Protein AF-A0A356W8Z7-F1 (afdb_monomer)

Organism: NCBI:txid1280948

pLDDT: mean 72.47, std 14.48, range [30.86, 92.88]

Solvent-accessible surface area (backbone atoms only — not comparable to full-atom values): 31508 Å² total; per-residue (Å²): 136,85,84,77,76,85,83,80,82,83,84,69,58,68,67,60,53,51,52,49,44,50,54,13,56,75,69,74,44,53,52,70,55,42,49,50,49,52,58,63,69,54,65,78,82,63,95,86,69,82,77,78,74,79,80,76,77,68,81,66,93,47,68,66,51,53,53,53,50,46,52,49,50,49,50,50,55,50,50,56,49,50,54,51,50,53,56,49,46,51,52,52,50,52,50,52,49,53,51,51,52,52,54,47,55,54,50,53,53,52,53,54,51,55,54,51,52,54,50,54,51,48,53,54,49,51,57,50,51,57,49,51,53,52,49,74,71,45,90,50,76,66,61,36,51,54,47,50,54,53,47,52,52,50,51,52,50,49,50,50,48,54,50,52,48,51,52,49,52,49,52,49,52,50,50,50,49,52,51,50,53,49,49,51,49,54,48,48,55,48,49,54,52,45,50,54,49,51,52,50,51,50,51,53,50,49,54,50,50,52,54,50,49,53,58,47,49,58,45,50,52,50,52,51,50,52,50,50,52,52,49,51,51,48,51,51,52,49,52,53,51,49,56,51,50,52,54,51,50,56,48,48,54,53,49,52,52,52,51,52,53,50,51,52,50,49,51,52,51,51,50,53,51,52,57,48,49,54,50,52,49,53,52,49,51,51,52,51,53,50,50,52,53,52,49,54,52,47,51,56,48,50,58,53,49,73,73,72,63,62,80,78,62,50,56,57,52,49,54,55,45,52,54,51,49,53,51,48,52,50,48,53,50,49,51,50,51,48,52,51,49,53,51,50,54,55,48,48,53,62,53,60,72,55,50,55,61,52,52,49,52,50,48,53,52,50,50,53,50,50,54,49,48,53,57,46,51,54,50,49,51,52,51,50,51,51,52,50,51,51,51,49,53,52,47,53,56,51,50,58,47,53,52,52,49,51,56,50,48,52,56,46,51,53,54,48,52,51,52,48,52,52,53,51,50,53,51,50,54,51,50,52,52,51,49,55,50,51,48,55,47,50,54,49,52,52,49,50,52,52,48,52,52,51,51,52,48,52,52,49,53,49,52,50,50,50,51,52,49,52,50,50,53,49,50,51,50,50,50,49,51,48,51,60,56,43,46,57,51,52,49,44,52,51,50,46,50,52,47,47,57,59,47,70,75,61,74,84,88,88,83,88,82,90,80,86,83,84,89,80,87,84,85,91,80,90,85,87,78,93,81,85,85,84,85,87,88,83,87,88,81,90,85,86,89,85,80,88,86,84,88,76,89,81,134

Mean predicted aligned error: 22.7 Å

Structure (mmCIF, N/CA/C/O backbone):
data_AF-A0A356W8Z7-F1
#
_entry.id   AF-A0A356W8Z7-F1
#
loop_
_atom_site.group_PDB
_atom_site.id
_atom_site.type_symbol
_atom_site.label_atom_id
_atom_site.label_alt_id
_atom_site.label_comp_id
_atom_site.label_asym_id
_atom_site.label_entity_id
_atom_site.label_seq_id
_atom_site.pdbx_PDB_ins_code
_atom_site.Cartn_x
_atom_site.Cartn_y
_atom_site.Cartn_z
_atom_site.occupancy
_atom_site.B_iso_or_equiv
_atom_site.auth_seq_id
_atom_site.auth_comp_id
_atom_site.auth_asym_id
_atom_site.auth_atom_id
_atom_site.pdbx_PDB_model_num
ATOM 1 N N . MET A 1 1 ? 38.007 -50.884 -12.488 1.00 33.56 1 MET A N 1
ATOM 2 C CA . MET A 1 1 ? 37.953 -50.751 -11.017 1.00 33.56 1 MET A CA 1
ATOM 3 C C . MET A 1 1 ? 38.327 -49.321 -10.661 1.00 33.56 1 MET A C 1
ATOM 5 O O . MET A 1 1 ? 39.507 -49.007 -10.613 1.00 33.56 1 MET A O 1
ATOM 9 N N . SER A 1 2 ? 37.342 -48.432 -10.535 1.00 36.19 2 SER A N 1
ATOM 10 C CA . SER A 1 2 ? 37.553 -47.027 -10.174 1.00 36.19 2 SER A CA 1
ATOM 11 C C . SER A 1 2 ? 37.565 -46.892 -8.653 1.00 36.19 2 SER A C 1
ATOM 13 O O . SER A 1 2 ? 36.522 -46.971 -8.011 1.00 36.19 2 SER A O 1
ATOM 15 N N . GLN A 1 3 ? 38.756 -46.720 -8.080 1.00 40.50 3 GLN A N 1
ATOM 16 C CA . GLN A 1 3 ? 38.900 -46.246 -6.707 1.00 40.50 3 GLN A CA 1
ATOM 17 C C . GLN A 1 3 ? 38.562 -44.751 -6.671 1.00 40.50 3 GLN A C 1
ATOM 19 O O . GLN A 1 3 ? 39.396 -43.909 -6.991 1.00 40.50 3 GLN A O 1
ATOM 24 N N . THR A 1 4 ? 37.329 -44.419 -6.306 1.00 40.38 4 THR A N 1
ATOM 25 C CA . THR A 1 4 ? 36.944 -43.071 -5.878 1.00 40.38 4 THR A CA 1
ATOM 26 C C . THR A 1 4 ? 37.373 -42.891 -4.426 1.00 40.38 4 THR A C 1
ATOM 28 O O . THR A 1 4 ? 36.832 -43.535 -3.527 1.00 40.38 4 THR A O 1
ATOM 31 N N . GLY A 1 5 ? 38.392 -42.060 -4.205 1.00 36.75 5 GLY A N 1
ATOM 32 C CA . GLY A 1 5 ? 38.839 -41.676 -2.867 1.00 36.75 5 GLY A CA 1
ATOM 33 C C . GLY A 1 5 ? 37.753 -40.906 -2.095 1.00 36.75 5 GLY A C 1
ATOM 34 O O . GLY A 1 5 ? 36.893 -40.274 -2.711 1.00 36.75 5 GLY A O 1
ATOM 35 N N . PRO A 1 6 ? 37.765 -40.956 -0.752 1.00 39.84 6 PRO A N 1
ATOM 36 C CA . PRO A 1 6 ? 36.735 -40.343 0.077 1.00 39.84 6 PRO A CA 1
ATOM 37 C C . PRO A 1 6 ? 36.854 -38.813 0.050 1.00 39.84 6 PRO A C 1
ATOM 39 O O . PRO A 1 6 ? 37.894 -38.242 0.375 1.00 39.84 6 PRO A O 1
ATOM 42 N N . TRP A 1 7 ? 35.766 -38.151 -0.336 1.00 51.62 7 TRP A N 1
ATOM 43 C CA . TRP A 1 7 ? 35.571 -36.708 -0.249 1.00 51.62 7 TRP A CA 1
ATOM 44 C C . TRP A 1 7 ? 35.829 -36.206 1.185 1.00 51.62 7 TRP A C 1
ATOM 46 O O . TRP A 1 7 ? 35.231 -36.671 2.155 1.00 51.62 7 TRP A O 1
ATOM 56 N N . SER A 1 8 ? 36.762 -35.264 1.329 1.00 47.34 8 SER A N 1
ATOM 57 C CA . SER A 1 8 ? 37.110 -34.665 2.620 1.00 47.34 8 SER A CA 1
ATOM 58 C C . SER A 1 8 ? 36.110 -33.561 2.972 1.00 47.34 8 SER A C 1
ATOM 60 O O . SER A 1 8 ? 36.072 -32.512 2.337 1.00 47.34 8 SER A O 1
ATOM 62 N N . VAL A 1 9 ? 35.306 -33.792 4.012 1.00 53.72 9 VAL A N 1
ATOM 63 C CA . VAL A 1 9 ? 34.198 -32.936 4.491 1.00 53.72 9 VAL A CA 1
ATOM 64 C C . VAL A 1 9 ? 34.681 -31.759 5.370 1.00 53.72 9 VAL A C 1
ATOM 66 O O . VAL A 1 9 ? 33.978 -31.300 6.275 1.00 53.72 9 VAL A O 1
ATOM 69 N N . LYS A 1 10 ? 35.913 -31.277 5.177 1.00 47.34 10 LYS A N 1
ATOM 70 C CA . LYS A 1 10 ? 36.517 -30.254 6.046 1.00 47.34 10 LYS A CA 1
ATOM 71 C C . LYS A 1 10 ? 36.378 -28.868 5.405 1.00 47.34 10 LYS A C 1
ATOM 73 O O . LYS A 1 10 ? 37.210 -28.483 4.596 1.00 47.34 10 LYS A O 1
ATOM 78 N N . GLY A 1 11 ? 35.309 -28.148 5.762 1.00 53.53 11 GLY A N 1
ATOM 79 C CA . GLY A 1 11 ? 35.067 -26.755 5.343 1.00 53.53 11 GLY A CA 1
ATOM 80 C C . GLY A 1 11 ? 33.649 -26.432 4.852 1.00 53.53 11 GLY A C 1
ATOM 81 O O . GLY A 1 11 ? 33.356 -25.270 4.609 1.00 53.53 11 GLY A O 1
ATOM 82 N N . ILE A 1 12 ? 32.768 -27.429 4.715 1.00 63.09 12 ILE A N 1
ATOM 83 C CA . ILE A 1 12 ? 31.373 -27.224 4.289 1.00 63.09 12 ILE A CA 1
ATOM 84 C C . ILE A 1 12 ? 30.517 -26.852 5.505 1.00 63.09 12 ILE A C 1
ATOM 86 O O . ILE A 1 12 ? 30.629 -27.495 6.554 1.00 63.09 12 ILE A O 1
ATOM 90 N N . ASP A 1 13 ? 29.668 -25.837 5.339 1.00 59.00 13 ASP A N 1
ATOM 91 C CA . ASP A 1 13 ? 28.739 -25.341 6.355 1.00 59.00 13 ASP A CA 1
ATOM 92 C C . ASP A 1 13 ? 27.897 -26.480 6.960 1.00 59.00 13 ASP A C 1
ATOM 94 O O . ASP A 1 13 ? 27.399 -27.360 6.248 1.00 59.00 13 ASP A O 1
ATOM 98 N N . GLN A 1 14 ? 27.752 -26.486 8.289 1.00 64.62 14 GLN A N 1
ATOM 99 C CA . GLN A 1 14 ? 27.008 -27.520 9.010 1.00 64.62 14 GLN A CA 1
ATOM 100 C C . GLN A 1 14 ? 25.558 -27.613 8.516 1.00 64.62 14 GLN A C 1
ATOM 102 O O . GLN A 1 14 ? 25.060 -28.718 8.306 1.00 64.62 14 GLN A O 1
ATOM 107 N N . ARG A 1 15 ? 24.933 -26.470 8.213 1.00 60.16 15 ARG A N 1
ATOM 108 C CA . ARG A 1 15 ? 23.556 -26.395 7.717 1.00 60.16 15 ARG A CA 1
ATOM 109 C C . ARG A 1 15 ? 23.415 -27.015 6.329 1.00 60.16 15 ARG A C 1
ATOM 111 O O . ARG A 1 15 ? 22.444 -27.717 6.065 1.00 60.16 15 ARG A O 1
ATOM 118 N N . ALA A 1 16 ? 24.407 -26.822 5.461 1.00 69.00 16 ALA A N 1
ATOM 119 C CA . ALA A 1 16 ? 24.420 -27.425 4.129 1.00 69.00 16 ALA A CA 1
ATOM 120 C C . ALA A 1 16 ? 24.570 -28.955 4.190 1.00 69.00 16 ALA A C 1
ATOM 122 O O . ALA A 1 16 ? 23.964 -29.675 3.397 1.00 69.00 16 ALA A O 1
ATOM 123 N N . ARG A 1 17 ? 25.342 -29.470 5.157 1.00 72.25 17 ARG A N 1
ATOM 124 C CA . ARG A 1 17 ? 25.497 -30.919 5.374 1.00 72.25 17 ARG A CA 1
ATOM 125 C C . ARG A 1 17 ? 24.221 -31.562 5.894 1.00 72.25 17 ARG A C 1
ATOM 127 O O . ARG A 1 17 ? 23.882 -32.661 5.456 1.00 72.25 17 ARG A O 1
ATOM 134 N N . ASP A 1 18 ? 23.533 -30.888 6.806 1.00 75.81 18 ASP A N 1
ATOM 135 C CA . ASP A 1 18 ? 22.296 -31.395 7.389 1.00 75.81 18 ASP A CA 1
ATOM 136 C C . ASP A 1 18 ? 21.150 -31.345 6.364 1.00 75.81 18 ASP A C 1
ATOM 138 O O . ASP A 1 18 ? 20.476 -32.355 6.182 1.00 75.81 18 ASP A O 1
ATOM 142 N N . ALA A 1 19 ? 21.051 -30.277 5.561 1.00 77.00 19 ALA A N 1
ATOM 143 C CA . ALA A 1 19 ? 20.106 -30.192 4.442 1.00 77.00 19 ALA A CA 1
ATOM 144 C C . ALA A 1 19 ? 20.351 -31.264 3.362 1.00 77.00 19 ALA A C 1
ATOM 146 O O . ALA A 1 19 ? 19.411 -31.890 2.875 1.00 77.00 19 ALA A O 1
ATOM 147 N N . ALA A 1 20 ? 21.613 -31.528 3.003 1.00 77.69 20 ALA A N 1
ATOM 148 C CA . ALA A 1 20 ? 21.944 -32.587 2.048 1.00 77.69 20 ALA A CA 1
ATOM 149 C C . ALA A 1 20 ? 21.641 -33.987 2.607 1.00 77.69 20 ALA A C 1
ATOM 151 O O . ALA A 1 20 ? 21.204 -34.869 1.866 1.00 77.69 20 ALA A O 1
ATOM 152 N N . ARG A 1 21 ? 21.853 -34.201 3.914 1.00 81.06 21 ARG A N 1
ATOM 153 C CA . ARG A 1 21 ? 21.503 -35.460 4.583 1.00 81.06 21 ARG A CA 1
ATOM 154 C C . ARG A 1 21 ? 19.991 -35.661 4.608 1.00 81.06 21 ARG A C 1
ATOM 156 O O . ARG A 1 21 ? 19.542 -36.768 4.338 1.00 81.06 21 ARG A O 1
ATOM 163 N N . GLU A 1 22 ? 19.231 -34.614 4.898 1.00 83.94 22 GLU A N 1
ATOM 164 C CA . GLU A 1 22 ? 17.770 -34.650 4.938 1.00 83.94 22 GLU A CA 1
ATOM 165 C C . GLU A 1 22 ? 17.162 -34.892 3.552 1.00 83.94 22 GLU A C 1
ATOM 167 O O . GLU A 1 22 ? 16.308 -35.765 3.407 1.00 83.94 22 GLU A O 1
ATOM 172 N N . ALA A 1 23 ? 17.679 -34.234 2.511 1.00 81.06 23 ALA A N 1
ATOM 173 C CA . ALA A 1 23 ? 17.256 -34.470 1.131 1.00 81.06 23 ALA A CA 1
ATOM 174 C C . ALA A 1 23 ? 17.564 -35.903 0.657 1.00 81.06 23 ALA A C 1
ATOM 176 O O . ALA A 1 23 ? 16.714 -36.558 0.056 1.00 81.06 23 ALA A O 1
ATOM 177 N N . ALA A 1 24 ? 18.742 -36.438 1.001 1.00 85.50 24 ALA A N 1
ATOM 178 C CA . ALA A 1 24 ? 19.078 -37.833 0.719 1.00 85.50 24 ALA A CA 1
ATOM 179 C C . ALA A 1 24 ? 18.135 -38.810 1.447 1.00 85.50 24 ALA A C 1
ATOM 181 O O . ALA A 1 24 ? 17.691 -39.802 0.867 1.00 85.50 24 ALA A O 1
ATOM 182 N N . HIS A 1 25 ? 17.783 -38.502 2.701 1.00 78.06 25 HIS A N 1
ATOM 183 C CA . HIS A 1 25 ? 16.882 -39.322 3.509 1.00 78.06 25 HIS A CA 1
ATOM 184 C C . HIS A 1 25 ? 15.438 -39.295 2.992 1.00 78.06 25 HIS A C 1
ATOM 186 O O . HIS A 1 25 ? 14.768 -40.327 3.018 1.00 78.06 25 HIS A O 1
ATOM 192 N N . ALA A 1 26 ? 14.976 -38.144 2.493 1.00 79.62 26 ALA A N 1
ATOM 193 C CA . ALA A 1 26 ? 13.670 -37.992 1.857 1.00 79.62 26 ALA A CA 1
ATOM 194 C C . ALA A 1 26 ? 13.562 -38.809 0.558 1.00 79.62 26 ALA A C 1
ATOM 196 O O . ALA A 1 26 ? 12.507 -39.367 0.265 1.00 79.62 26 ALA A O 1
ATOM 197 N N . GLU A 1 27 ? 14.661 -38.937 -0.189 1.00 80.81 27 GLU A N 1
ATOM 198 C CA . GLU A 1 27 ? 14.732 -39.767 -1.398 1.00 80.81 27 GLU A CA 1
ATOM 199 C C . GLU A 1 27 ? 15.068 -41.246 -1.120 1.00 80.81 27 GLU A C 1
ATOM 201 O O . GLU A 1 27 ? 15.133 -42.049 -2.051 1.00 80.81 27 GLU A O 1
ATOM 206 N N . GLY A 1 28 ? 15.271 -41.633 0.146 1.00 83.94 28 GLY A N 1
ATOM 207 C CA . GLY A 1 28 ? 15.561 -43.016 0.540 1.00 83.94 28 GLY A CA 1
ATOM 208 C C . GLY A 1 28 ? 16.909 -43.550 0.040 1.00 83.94 28 GLY A C 1
ATOM 209 O O . GLY A 1 28 ? 17.113 -44.764 0.011 1.00 83.94 28 GLY A O 1
ATOM 210 N N . ILE A 1 29 ? 17.828 -42.663 -0.351 1.00 86.81 29 ILE A N 1
ATOM 211 C CA . ILE A 1 29 ? 19.155 -43.007 -0.872 1.00 86.81 29 ILE A CA 1
ATOM 212 C C . ILE A 1 29 ? 20.261 -42.528 0.067 1.00 86.81 29 ILE A C 1
ATOM 214 O O . ILE A 1 29 ? 20.079 -41.647 0.906 1.00 86.81 29 ILE A O 1
ATOM 218 N N . THR A 1 30 ? 21.443 -43.137 -0.035 1.00 86.44 30 THR A N 1
ATOM 219 C CA . THR A 1 30 ? 22.573 -42.744 0.816 1.00 86.44 30 THR A CA 1
ATOM 220 C C . THR A 1 30 ? 23.090 -41.362 0.414 1.00 86.44 30 THR A C 1
ATOM 222 O O . THR A 1 30 ? 23.078 -41.012 -0.763 1.00 86.44 30 THR A O 1
ATOM 225 N N . LEU A 1 31 ? 23.608 -40.578 1.368 1.00 79.62 31 LEU A N 1
ATOM 226 C CA . LEU A 1 31 ? 24.172 -39.247 1.090 1.00 79.62 31 LEU A CA 1
ATOM 227 C C . LEU A 1 31 ? 25.236 -39.281 -0.021 1.00 79.62 31 LEU A C 1
ATOM 229 O O . LEU A 1 31 ? 25.285 -38.384 -0.856 1.00 79.62 31 LEU A O 1
ATOM 233 N N . GLY A 1 32 ? 26.073 -40.323 -0.051 1.00 73.56 32 GLY A N 1
ATOM 234 C CA . GLY A 1 32 ? 27.086 -40.492 -1.095 1.00 73.56 32 GLY A CA 1
ATOM 235 C C . GLY A 1 32 ? 26.480 -40.710 -2.482 1.00 73.56 32 GLY A C 1
ATOM 236 O O . GLY A 1 32 ? 26.982 -40.164 -3.457 1.00 73.56 32 GLY A O 1
ATOM 237 N N . GLU A 1 33 ? 25.380 -41.454 -2.571 1.00 78.81 33 GLU A N 1
ATOM 238 C CA . GLU A 1 33 ? 24.676 -41.723 -3.827 1.00 78.81 33 GLU A CA 1
ATOM 239 C C . GLU A 1 33 ? 23.819 -40.538 -4.282 1.00 78.81 33 GLU A C 1
ATOM 241 O O . GLU A 1 33 ? 23.808 -40.214 -5.467 1.00 78.81 33 GLU A O 1
ATOM 246 N N . TYR A 1 34 ? 23.204 -39.822 -3.338 1.00 82.81 34 TYR A N 1
ATOM 247 C CA . TYR A 1 34 ? 22.527 -38.548 -3.578 1.00 82.81 34 TYR A CA 1
ATOM 248 C C . TYR A 1 34 ? 23.494 -37.502 -4.145 1.00 82.81 34 TYR A C 1
ATOM 250 O O . TYR A 1 34 ? 23.217 -36.899 -5.177 1.00 82.81 34 TYR A O 1
ATOM 258 N N . LEU A 1 35 ? 24.673 -37.340 -3.531 1.00 78.69 35 LEU A N 1
ATOM 259 C CA . LEU A 1 35 ? 25.705 -36.419 -4.013 1.00 78.69 35 LEU A CA 1
ATOM 260 C C . LEU A 1 35 ? 26.295 -36.859 -5.354 1.00 78.69 35 LEU A C 1
ATOM 262 O O . LEU A 1 35 ? 26.528 -36.017 -6.215 1.00 78.69 35 LEU A O 1
ATOM 266 N N . ASN A 1 36 ? 26.515 -38.159 -5.556 1.00 75.19 36 ASN A N 1
ATOM 267 C CA . ASN A 1 36 ? 27.014 -38.669 -6.829 1.00 75.19 36 ASN A CA 1
ATOM 268 C C . ASN A 1 36 ? 25.985 -38.462 -7.953 1.00 75.19 36 ASN A C 1
ATOM 270 O O . ASN A 1 36 ? 26.348 -38.020 -9.035 1.00 75.19 36 ASN A O 1
ATOM 274 N N . ARG A 1 37 ? 24.691 -38.680 -7.686 1.00 76.75 37 ARG A N 1
ATOM 275 C CA . ARG A 1 37 ? 23.603 -38.371 -8.625 1.00 76.75 37 ARG A CA 1
ATOM 276 C C . ARG A 1 37 ? 23.496 -36.872 -8.891 1.00 76.75 37 ARG A C 1
ATOM 278 O O . ARG A 1 37 ? 23.352 -36.497 -10.048 1.00 76.75 37 ARG A O 1
ATOM 285 N N . LEU A 1 38 ? 23.623 -36.030 -7.865 1.00 75.56 38 LEU A N 1
ATOM 286 C CA . LEU A 1 38 ? 23.633 -34.575 -8.017 1.00 75.56 38 LEU A CA 1
ATOM 287 C C . LEU A 1 38 ? 24.795 -34.139 -8.924 1.00 75.56 38 LEU A C 1
ATOM 289 O O . LEU A 1 38 ? 24.571 -33.459 -9.918 1.00 75.56 38 LEU A O 1
ATOM 293 N N . LEU A 1 39 ? 26.012 -34.613 -8.655 1.00 67.06 39 LEU A N 1
ATOM 294 C CA . LEU A 1 39 ? 27.211 -34.299 -9.439 1.00 67.06 39 LEU A CA 1
ATOM 295 C C . LEU A 1 39 ? 27.168 -34.859 -10.866 1.00 67.06 39 LEU A C 1
ATOM 297 O O . LEU A 1 39 ? 27.693 -34.224 -11.771 1.00 67.06 39 LEU A O 1
ATOM 301 N N . MET A 1 40 ? 26.540 -36.018 -11.080 1.00 65.19 40 MET A N 1
ATOM 302 C CA . MET A 1 40 ? 26.341 -36.585 -12.419 1.00 65.19 40 MET A CA 1
ATOM 303 C C . MET A 1 40 ? 25.181 -35.922 -13.178 1.00 65.19 40 MET A C 1
ATOM 305 O O . MET A 1 40 ? 25.189 -35.932 -14.404 1.00 65.19 40 MET A O 1
ATOM 309 N N . SER A 1 41 ? 24.196 -35.348 -12.475 1.00 61.75 41 SER A N 1
ATOM 310 C CA . SER A 1 41 ? 23.096 -34.572 -13.071 1.00 61.75 41 SER A CA 1
ATOM 311 C C . SER A 1 41 ? 23.498 -33.145 -13.450 1.00 61.75 41 SER A C 1
ATOM 313 O O . SER A 1 41 ? 22.851 -32.531 -14.294 1.00 61.75 41 SER A O 1
ATOM 315 N N . VAL A 1 42 ? 24.590 -32.632 -12.872 1.00 49.78 42 VAL A N 1
ATOM 316 C CA . VAL A 1 42 ? 25.275 -31.437 -13.368 1.00 49.78 42 VAL A CA 1
ATOM 317 C C . VAL A 1 42 ? 26.189 -31.878 -14.509 1.00 49.78 42 VAL A C 1
ATOM 319 O O . VAL A 1 42 ? 27.380 -32.128 -14.334 1.00 49.78 42 VAL A O 1
ATOM 322 N N . GLU A 1 43 ? 25.603 -32.045 -15.690 1.00 42.12 43 GLU A N 1
ATOM 323 C CA . GLU A 1 43 ? 26.360 -32.301 -16.911 1.00 42.12 43 GLU A CA 1
ATOM 324 C C . GLU A 1 43 ? 27.368 -31.157 -17.130 1.00 42.12 43 GLU A C 1
ATOM 326 O O . GLU A 1 43 ? 27.061 -29.983 -16.907 1.00 42.12 43 GLU A O 1
ATOM 331 N N . ALA A 1 44 ? 28.606 -31.496 -17.508 1.00 45.22 44 ALA A N 1
ATOM 332 C CA . ALA A 1 44 ? 29.640 -30.498 -17.768 1.00 45.22 44 ALA A CA 1
ATOM 333 C C . ALA A 1 44 ? 29.138 -29.498 -18.829 1.00 45.22 44 ALA A C 1
ATOM 335 O O . ALA A 1 44 ? 28.570 -29.940 -19.833 1.00 45.22 44 ALA A O 1
ATOM 336 N N . PRO A 1 45 ? 29.354 -28.177 -18.664 1.00 37.59 45 PRO A N 1
ATOM 337 C CA . PRO A 1 45 ? 28.878 -27.205 -19.635 1.00 37.59 45 PRO A CA 1
ATOM 338 C C . PRO A 1 45 ? 29.538 -27.500 -20.980 1.00 37.59 45 PRO A C 1
ATOM 340 O O . PRO A 1 45 ? 30.760 -27.397 -21.121 1.00 37.59 45 PRO A O 1
ATOM 343 N N . ARG A 1 46 ? 28.742 -27.877 -21.983 1.00 42.00 46 ARG A N 1
ATOM 344 C CA . ARG A 1 46 ? 29.208 -27.824 -23.367 1.00 42.00 46 ARG A CA 1
ATOM 345 C C . ARG A 1 46 ? 29.393 -26.344 -23.702 1.00 42.00 46 ARG A C 1
ATOM 347 O O . ARG A 1 46 ? 28.457 -25.568 -23.498 1.00 42.00 46 ARG A O 1
ATOM 354 N N . PRO A 1 47 ? 30.570 -25.915 -24.181 1.00 41.06 47 PRO A N 1
ATOM 355 C CA . PRO A 1 47 ? 30.752 -24.533 -24.585 1.00 41.06 47 PRO A CA 1
ATOM 356 C C . PRO A 1 47 ? 29.838 -24.287 -25.794 1.00 41.06 47 PRO A C 1
ATOM 358 O O . PRO A 1 47 ? 30.085 -24.853 -26.856 1.00 41.06 47 PRO A O 1
ATOM 361 N N . ASN A 1 48 ? 28.788 -23.478 -25.598 1.00 41.97 48 ASN A N 1
ATOM 362 C CA . ASN A 1 48 ? 27.841 -22.932 -26.593 1.00 41.97 48 ASN A CA 1
ATOM 363 C C . ASN A 1 48 ? 26.391 -23.456 -26.619 1.00 41.97 48 ASN A C 1
ATOM 365 O O . ASN A 1 48 ? 25.681 -23.138 -27.570 1.00 41.97 48 ASN A O 1
ATOM 369 N N . GLU A 1 49 ? 25.883 -24.144 -25.596 1.00 35.41 49 GLU A N 1
ATOM 370 C CA . GLU A 1 49 ? 24.424 -24.327 -25.472 1.00 35.41 49 GLU A CA 1
ATOM 371 C C . GLU A 1 49 ? 23.853 -23.441 -24.363 1.00 35.41 49 GLU A C 1
ATOM 373 O O . GLU A 1 49 ? 24.120 -23.620 -23.177 1.00 35.41 49 GLU A O 1
ATOM 378 N N . VAL A 1 50 ? 23.073 -22.441 -24.782 1.00 40.06 50 VAL A N 1
ATOM 379 C CA . VAL A 1 50 ? 22.240 -21.617 -23.906 1.00 40.06 50 VAL A CA 1
ATOM 380 C C . VAL A 1 50 ? 21.216 -22.545 -23.258 1.00 40.06 50 VAL A C 1
ATOM 382 O O . VAL A 1 50 ? 20.406 -23.158 -23.953 1.00 40.06 50 VAL A O 1
ATOM 385 N N . ALA A 1 51 ? 21.269 -22.669 -21.932 1.00 34.62 51 ALA A N 1
ATOM 386 C CA . ALA A 1 51 ? 20.261 -23.384 -21.167 1.00 34.62 51 ALA A CA 1
ATOM 387 C C . ALA A 1 51 ? 18.891 -22.751 -21.442 1.00 34.62 51 ALA A C 1
ATOM 389 O O . ALA A 1 51 ? 18.679 -21.566 -21.171 1.00 34.62 51 ALA A O 1
ATOM 390 N N . TYR A 1 52 ? 17.965 -23.530 -22.003 1.00 33.28 52 TYR A N 1
ATOM 391 C CA . TYR A 1 52 ? 16.576 -23.100 -22.088 1.00 33.28 52 TYR A CA 1
ATOM 392 C C . TYR A 1 52 ? 16.032 -22.902 -20.666 1.00 33.28 52 TYR A C 1
ATOM 394 O O . TYR A 1 52 ? 16.353 -23.694 -19.775 1.00 33.28 52 TYR A O 1
ATOM 402 N N . PRO A 1 53 ? 15.237 -21.847 -20.428 1.00 42.25 53 PRO A N 1
ATOM 403 C CA . PRO A 1 53 ? 14.850 -21.454 -19.086 1.00 42.25 53 PRO A CA 1
ATOM 404 C C . PRO A 1 53 ? 13.899 -22.491 -18.497 1.00 42.25 53 PRO A C 1
ATOM 406 O O . PRO A 1 53 ? 13.009 -22.989 -19.191 1.00 42.25 53 PRO A O 1
ATOM 409 N N . PHE A 1 54 ? 14.033 -22.741 -17.195 1.00 37.62 54 PHE A N 1
ATOM 410 C CA . PHE A 1 54 ? 12.916 -23.223 -16.393 1.00 37.62 54 PHE A CA 1
ATOM 411 C C . PHE A 1 54 ? 11.692 -22.369 -16.721 1.00 37.62 54 PHE A C 1
ATOM 413 O O . PHE A 1 54 ? 11.766 -21.139 -16.718 1.00 37.62 54 PHE A O 1
ATOM 420 N N . GLU A 1 55 ? 10.591 -23.028 -17.071 1.00 34.50 55 GLU A N 1
ATOM 421 C CA . GLU A 1 55 ? 9.338 -22.376 -17.414 1.00 34.50 55 GLU A CA 1
ATOM 422 C C . GLU A 1 55 ? 8.987 -21.331 -16.355 1.00 34.50 55 GLU A C 1
ATOM 424 O O . GLU A 1 55 ? 8.709 -21.645 -15.196 1.00 34.50 55 GLU A O 1
ATOM 429 N N . ASN A 1 56 ? 8.995 -20.070 -16.787 1.00 38.62 56 ASN A N 1
ATOM 430 C CA . ASN A 1 56 ? 8.412 -18.950 -16.077 1.00 38.62 56 ASN A CA 1
ATOM 431 C C . ASN A 1 56 ? 7.000 -19.336 -15.620 1.00 38.62 56 ASN A C 1
ATOM 433 O O . ASN A 1 56 ? 6.040 -19.233 -16.393 1.00 38.62 56 ASN A O 1
ATOM 437 N N . ARG A 1 57 ? 6.820 -19.680 -14.341 1.00 40.75 57 ARG A N 1
ATOM 438 C CA . ARG A 1 57 ? 5.542 -19.369 -13.706 1.00 40.75 57 ARG A CA 1
ATOM 439 C C . ARG A 1 57 ? 5.487 -17.856 -13.635 1.00 40.75 57 ARG A C 1
ATOM 441 O O . ARG A 1 57 ? 6.064 -17.247 -12.744 1.00 40.75 57 ARG A O 1
ATOM 448 N N . ARG A 1 58 ? 4.833 -17.271 -14.642 1.00 39.50 58 ARG A N 1
ATOM 449 C CA . ARG A 1 58 ? 4.448 -15.859 -14.680 1.00 39.50 58 ARG A CA 1
ATOM 450 C C . ARG A 1 58 ? 4.024 -15.435 -13.270 1.00 39.50 58 ARG A C 1
ATOM 452 O O . ARG A 1 58 ? 3.170 -16.125 -12.700 1.00 39.50 58 ARG A O 1
ATOM 459 N N . PRO A 1 59 ? 4.552 -14.329 -12.724 1.00 42.44 59 PRO A N 1
ATOM 460 C CA . PRO A 1 59 ? 4.019 -13.771 -11.497 1.00 42.44 59 PRO A CA 1
ATOM 461 C C . PRO A 1 59 ? 2.549 -13.478 -11.771 1.00 42.44 59 PRO A C 1
ATOM 463 O O . PRO A 1 59 ? 2.209 -12.719 -12.683 1.00 42.44 59 PRO A O 1
ATOM 466 N N . THR A 1 60 ? 1.654 -14.150 -11.053 1.00 49.16 60 THR A N 1
ATOM 467 C CA . THR A 1 60 ? 0.232 -13.857 -11.181 1.00 49.16 60 THR A CA 1
ATOM 468 C C . THR A 1 60 ? 0.023 -12.397 -10.780 1.00 49.16 60 THR A C 1
ATOM 470 O O . THR A 1 60 ? 0.553 -11.994 -9.742 1.00 49.16 60 THR A O 1
ATOM 473 N N . PRO A 1 61 ? -0.776 -11.612 -11.519 1.00 53.19 61 PRO A N 1
ATOM 474 C CA . PRO A 1 61 ? -1.026 -10.190 -11.258 1.00 53.19 61 PRO A CA 1
ATOM 475 C C . PRO A 1 61 ? -1.648 -9.873 -9.878 1.00 53.19 61 PRO A C 1
ATOM 477 O O . PRO A 1 61 ? -2.005 -8.730 -9.614 1.00 53.19 61 PRO A O 1
ATOM 480 N N . ASN A 1 62 ? -1.755 -10.842 -8.963 1.00 52.78 62 ASN A N 1
ATOM 481 C CA . ASN A 1 62 ? -2.466 -10.786 -7.688 1.00 52.78 62 ASN A CA 1
ATOM 482 C C . ASN A 1 62 ? -1.627 -10.457 -6.440 1.00 52.78 62 ASN A C 1
ATOM 484 O O . ASN A 1 62 ? -2.229 -10.256 -5.395 1.00 52.78 62 ASN A O 1
ATOM 488 N N . ALA A 1 63 ? -0.299 -10.312 -6.495 1.00 53.12 63 ALA A N 1
ATOM 489 C CA . ALA A 1 63 ? 0.498 -10.077 -5.274 1.00 53.12 63 ALA A CA 1
ATOM 490 C C . ALA A 1 63 ? 0.129 -8.780 -4.511 1.00 53.12 63 ALA A C 1
ATOM 492 O O . ALA A 1 63 ? 0.132 -8.759 -3.283 1.00 53.12 63 ALA A O 1
ATOM 493 N N . ALA A 1 64 ? -0.258 -7.715 -5.222 1.00 53.53 64 ALA A N 1
ATOM 494 C CA . ALA A 1 64 ? -0.790 -6.491 -4.613 1.00 53.53 64 ALA A CA 1
ATOM 495 C C . ALA A 1 64 ? -2.286 -6.595 -4.225 1.00 53.53 64 ALA A C 1
ATOM 497 O O . ALA A 1 64 ? -2.755 -5.841 -3.383 1.00 53.53 64 ALA A O 1
ATOM 498 N N . ASN A 1 65 ? -3.035 -7.553 -4.791 1.00 58.03 65 ASN A N 1
ATOM 499 C CA . ASN A 1 65 ? -4.403 -7.875 -4.356 1.00 58.03 65 ASN A CA 1
ATOM 500 C C . ASN A 1 65 ? -4.296 -8.580 -3.018 1.00 58.03 65 ASN A C 1
ATOM 502 O O . ASN A 1 65 ? -5.022 -8.230 -2.113 1.00 58.03 65 ASN A O 1
ATOM 506 N N . ASP A 1 66 ? -3.303 -9.449 -2.835 1.00 63.38 66 ASP A N 1
ATOM 507 C CA . ASP A 1 66 ? -3.062 -10.090 -1.551 1.00 63.38 66 ASP A CA 1
ATOM 508 C C . ASP A 1 66 ? -2.700 -9.093 -0.445 1.00 63.38 66 ASP A C 1
ATOM 510 O O . ASP A 1 66 ? -3.067 -9.321 0.703 1.00 63.38 66 ASP A O 1
ATOM 514 N N . THR A 1 67 ? -1.980 -8.000 -0.726 1.00 66.31 67 THR A N 1
ATOM 515 C CA . THR A 1 67 ? -1.669 -6.994 0.308 1.00 66.31 67 THR A CA 1
ATOM 516 C C . THR A 1 67 ? -2.881 -6.132 0.652 1.00 66.31 67 THR A C 1
ATOM 518 O O . THR A 1 67 ? -3.129 -5.906 1.837 1.00 66.31 67 THR A O 1
ATOM 521 N N . LEU A 1 68 ? -3.670 -5.711 -0.342 1.00 63.78 68 LEU A N 1
ATOM 522 C CA . LEU A 1 68 ? -4.920 -4.971 -0.129 1.00 63.78 68 LEU A CA 1
ATOM 523 C C . LEU A 1 68 ? -6.011 -5.852 0.500 1.00 63.78 68 LEU A C 1
ATOM 525 O O . LEU A 1 68 ? -6.699 -5.406 1.416 1.00 63.78 68 LEU A O 1
ATOM 529 N N . ASP A 1 69 ? -6.103 -7.122 0.113 1.00 68.81 69 ASP A N 1
ATOM 530 C CA . ASP A 1 69 ? -6.966 -8.133 0.729 1.00 68.81 69 ASP A CA 1
ATOM 531 C C . ASP A 1 69 ? -6.511 -8.439 2.157 1.00 68.81 69 ASP A C 1
ATOM 533 O O . ASP A 1 69 ? -7.339 -8.619 3.044 1.00 68.81 69 ASP A O 1
ATOM 537 N N . LYS A 1 70 ? -5.201 -8.453 2.436 1.00 70.31 70 LYS A N 1
ATOM 538 C CA . LYS A 1 70 ? -4.679 -8.591 3.808 1.00 70.31 70 LYS A CA 1
ATOM 539 C C . LYS A 1 70 ? -4.992 -7.375 4.664 1.00 70.31 70 LYS A C 1
ATOM 541 O O . LYS A 1 70 ? -5.356 -7.558 5.824 1.00 70.31 70 LYS A O 1
ATOM 546 N N . LEU A 1 71 ? -4.853 -6.159 4.133 1.00 67.56 71 LEU A N 1
ATOM 547 C CA . LEU A 1 71 ? -5.226 -4.946 4.863 1.00 67.56 71 LEU A CA 1
ATOM 548 C C . LEU A 1 71 ? -6.734 -4.945 5.133 1.00 67.56 71 LEU A C 1
ATOM 550 O O . LEU A 1 71 ? -7.160 -4.705 6.258 1.00 67.56 71 LEU A O 1
ATOM 554 N N . THR A 1 72 ? -7.521 -5.334 4.130 1.00 71.62 72 THR A N 1
ATOM 555 C CA . THR A 1 72 ? -8.970 -5.524 4.217 1.00 71.62 72 THR A CA 1
ATOM 556 C C . THR A 1 72 ? -9.338 -6.518 5.309 1.00 71.62 72 THR A C 1
ATOM 558 O O . THR A 1 72 ? -10.086 -6.148 6.210 1.00 71.62 72 THR A O 1
ATOM 561 N N . ARG A 1 73 ? -8.732 -7.710 5.313 1.00 74.62 73 ARG A N 1
ATOM 562 C CA . ARG A 1 73 ? -8.944 -8.746 6.335 1.00 74.62 73 ARG A CA 1
ATOM 563 C C . ARG A 1 73 ? -8.457 -8.329 7.720 1.00 74.62 73 ARG A C 1
ATOM 565 O O . ARG A 1 73 ? -9.071 -8.703 8.711 1.00 74.62 73 ARG A O 1
ATOM 572 N N . ARG A 1 74 ? -7.364 -7.564 7.829 1.00 77.38 74 ARG A N 1
ATOM 573 C CA . ARG A 1 74 ? -6.908 -7.012 9.119 1.00 77.38 74 ARG A CA 1
ATOM 574 C C . ARG A 1 74 ? -7.912 -6.015 9.666 1.00 77.38 74 ARG A C 1
ATOM 576 O O . ARG A 1 74 ? -8.212 -6.100 10.851 1.00 77.38 74 ARG A O 1
ATOM 583 N N . ILE A 1 75 ? -8.427 -5.136 8.807 1.00 73.88 75 ILE A N 1
ATOM 584 C CA . ILE A 1 75 ? -9.463 -4.170 9.168 1.00 73.88 75 ILE A CA 1
ATOM 585 C C . ILE A 1 75 ? -10.750 -4.906 9.570 1.00 73.88 75 ILE A C 1
ATOM 587 O O . ILE A 1 75 ? -11.275 -4.619 10.639 1.00 73.88 75 ILE A O 1
ATOM 591 N N . GLU A 1 76 ? -11.188 -5.927 8.820 1.00 74.56 76 GLU A N 1
ATOM 592 C CA . GLU A 1 76 ? -12.327 -6.785 9.205 1.00 74.56 76 GLU A CA 1
ATOM 593 C C . GLU A 1 76 ? -12.089 -7.478 10.550 1.00 74.56 76 GLU A C 1
ATOM 595 O O . GLU A 1 76 ? -12.968 -7.505 11.404 1.00 74.56 76 GLU A O 1
ATOM 600 N N . ALA A 1 77 ? -10.885 -8.007 10.784 1.00 75.06 77 ALA A N 1
ATOM 601 C CA . ALA A 1 77 ? -10.546 -8.667 12.038 1.00 75.06 77 ALA A CA 1
ATOM 602 C C . ALA A 1 77 ? -10.476 -7.689 13.221 1.00 75.06 77 ALA A C 1
ATOM 604 O O . ALA A 1 77 ? -10.753 -8.081 14.353 1.00 75.06 77 ALA A O 1
ATOM 605 N N . THR A 1 78 ? -10.065 -6.435 13.014 1.00 70.81 78 THR A N 1
ATOM 606 C CA . THR A 1 78 ? -10.125 -5.398 14.058 1.00 70.81 78 THR A CA 1
ATOM 607 C C . THR A 1 78 ? -11.553 -4.914 14.293 1.00 70.81 78 THR A C 1
ATOM 609 O O . THR A 1 78 ? -11.942 -4.741 15.441 1.00 70.81 78 THR A O 1
ATOM 612 N N . GLU A 1 79 ? -12.367 -4.793 13.247 1.00 75.00 79 GLU A N 1
ATOM 613 C CA . GLU A 1 79 ? -13.769 -4.369 13.320 1.00 75.00 79 GLU A CA 1
ATOM 614 C C . GLU A 1 79 ? -14.659 -5.428 13.997 1.00 75.00 79 GLU A C 1
ATOM 616 O O . GLU A 1 79 ? -15.435 -5.118 14.902 1.00 75.00 79 GLU A O 1
ATOM 621 N N . ALA A 1 80 ? -14.482 -6.706 13.650 1.00 74.94 80 ALA A N 1
ATOM 622 C CA . ALA A 1 80 ? -15.145 -7.830 14.312 1.00 74.94 80 ALA A CA 1
ATOM 623 C C . ALA A 1 80 ? -14.750 -7.939 15.795 1.00 74.94 80 ALA A C 1
ATOM 625 O O . ALA A 1 80 ? -15.580 -8.252 16.644 1.00 74.94 80 ALA A O 1
ATOM 626 N N . ARG A 1 81 ? -13.488 -7.638 16.133 1.00 76.50 81 ARG A N 1
ATOM 627 C CA . ARG A 1 81 ? -13.039 -7.575 17.532 1.00 76.50 81 ARG A CA 1
ATOM 628 C C . ARG A 1 81 ? -13.646 -6.393 18.279 1.00 76.50 81 ARG A C 1
ATOM 630 O O . ARG A 1 81 ? -14.044 -6.569 19.423 1.00 76.50 81 ARG A O 1
ATOM 637 N N . SER A 1 82 ? -13.742 -5.225 17.647 1.00 72.12 82 SER A N 1
ATOM 638 C CA . SER A 1 82 ? -14.311 -4.030 18.278 1.00 72.12 82 SER A CA 1
ATOM 639 C C . SER A 1 82 ? -15.813 -4.182 18.523 1.00 72.12 82 SER A C 1
ATOM 641 O O . SER A 1 82 ? -16.283 -3.872 19.610 1.00 72.12 82 SER A O 1
ATOM 643 N N . THR A 1 83 ? -16.559 -4.733 17.562 1.00 77.75 83 THR A N 1
ATOM 644 C CA . THR A 1 83 ? -17.991 -5.043 17.733 1.00 77.75 83 THR A CA 1
ATOM 645 C C . THR A 1 83 ? -18.218 -6.095 18.818 1.00 77.75 83 THR A C 1
ATOM 647 O O . THR A 1 83 ? -19.063 -5.896 19.684 1.00 77.75 83 THR A O 1
ATOM 650 N N . LEU A 1 84 ? -17.413 -7.163 18.850 1.00 78.94 84 LEU A N 1
ATOM 651 C CA . LEU A 1 84 ? -17.492 -8.175 19.906 1.00 78.94 84 LEU A CA 1
ATOM 652 C C . LEU A 1 84 ? -17.125 -7.612 21.288 1.00 78.94 84 LEU A C 1
ATOM 654 O O . LEU A 1 84 ? -17.763 -7.970 22.273 1.00 78.94 84 LEU A O 1
ATOM 658 N N . ALA A 1 85 ? -16.123 -6.733 21.372 1.00 71.94 85 ALA A N 1
ATOM 659 C CA . ALA A 1 85 ? -15.749 -6.068 22.618 1.00 71.94 85 ALA A CA 1
ATOM 660 C C . ALA A 1 85 ? -16.871 -5.150 23.121 1.00 71.94 85 ALA A C 1
ATOM 662 O O . ALA A 1 85 ? -17.194 -5.193 24.304 1.00 71.94 85 ALA A O 1
ATOM 663 N N . ILE A 1 86 ? -17.513 -4.395 22.223 1.00 70.31 86 ILE A N 1
ATOM 664 C CA . ILE A 1 86 ? -18.670 -3.549 22.537 1.00 70.31 86 ILE A CA 1
ATOM 665 C C . ILE A 1 86 ? -19.852 -4.398 23.037 1.00 70.31 86 ILE A C 1
ATOM 667 O O . ILE A 1 86 ? -20.404 -4.117 24.094 1.00 70.31 86 ILE A O 1
ATOM 671 N N . THR A 1 87 ? -20.201 -5.495 22.359 1.00 77.38 87 THR A N 1
ATOM 672 C CA . THR A 1 87 ? -21.260 -6.407 22.838 1.00 77.38 87 THR A CA 1
ATOM 673 C C . THR A 1 87 ? -20.878 -7.110 24.149 1.00 77.38 87 THR A C 1
ATOM 675 O O . THR A 1 87 ? -21.730 -7.370 24.998 1.00 77.38 87 THR A O 1
ATOM 678 N N . GLY A 1 88 ? -19.592 -7.411 24.346 1.00 77.12 88 GLY A N 1
ATOM 679 C CA . GLY A 1 88 ? -19.071 -7.926 25.610 1.00 77.12 88 GLY A CA 1
ATOM 680 C C . GLY A 1 88 ? -19.252 -6.930 26.757 1.00 77.12 88 GLY A C 1
ATOM 681 O O . GLY A 1 88 ? -19.645 -7.339 27.848 1.00 77.12 88 GLY A O 1
ATOM 682 N N . MET A 1 89 ? -19.034 -5.636 26.498 1.00 73.31 89 MET A N 1
ATOM 683 C CA . MET A 1 89 ? -19.289 -4.552 27.451 1.00 73.31 89 MET A CA 1
ATOM 684 C C . MET A 1 89 ? -20.780 -4.428 27.805 1.00 73.31 89 MET A C 1
ATOM 686 O O . MET A 1 89 ? -21.102 -4.274 28.978 1.00 73.31 89 MET A O 1
ATOM 690 N N . ASP A 1 90 ? -21.700 -4.590 26.849 1.00 79.38 90 ASP A N 1
ATOM 691 C CA . ASP A 1 90 ? -23.145 -4.628 27.146 1.00 79.38 90 ASP A CA 1
ATOM 692 C C . ASP A 1 90 ? -23.489 -5.757 28.132 1.00 79.38 90 ASP A C 1
ATOM 694 O O . ASP A 1 90 ? -24.221 -5.560 29.105 1.00 79.38 90 ASP A O 1
ATOM 698 N N . HIS A 1 91 ? -22.924 -6.952 27.932 1.00 73.56 91 HIS A N 1
ATOM 699 C CA . HIS A 1 91 ? -23.177 -8.085 28.822 1.00 73.56 91 HIS A CA 1
ATOM 700 C C . HIS A 1 91 ? -22.573 -7.886 30.220 1.00 73.56 91 HIS A C 1
ATOM 702 O O . HIS A 1 91 ? -23.191 -8.278 31.213 1.00 73.56 91 HIS A O 1
ATOM 708 N N . THR A 1 92 ? -21.395 -7.259 30.330 1.00 77.31 92 THR A N 1
ATOM 709 C CA . THR A 1 92 ? -20.807 -6.943 31.641 1.00 77.31 92 THR A CA 1
ATOM 710 C C . THR A 1 92 ? -21.598 -5.859 32.366 1.00 77.31 92 THR A C 1
ATOM 712 O O . THR A 1 92 ? -21.816 -5.999 33.568 1.00 77.31 92 THR A O 1
ATOM 715 N N . ILE A 1 93 ? -22.096 -4.840 31.657 1.00 77.00 93 ILE A N 1
ATOM 716 C CA . ILE A 1 93 ? -22.971 -3.803 32.223 1.00 77.00 93 ILE A CA 1
ATOM 717 C C . ILE A 1 93 ? -24.280 -4.427 32.722 1.00 77.00 93 ILE A C 1
ATOM 719 O O . ILE A 1 93 ? -24.659 -4.203 33.871 1.00 77.00 93 ILE A O 1
ATOM 723 N N . LEU A 1 94 ? -24.936 -5.277 31.925 1.00 79.12 94 LEU A N 1
ATOM 724 C CA . LEU A 1 94 ? -26.148 -5.991 32.351 1.00 79.12 94 LEU A CA 1
ATOM 725 C C . LEU A 1 94 ? -25.888 -6.921 33.546 1.00 79.12 94 LEU A C 1
ATOM 727 O O . LEU A 1 94 ? -26.698 -6.982 34.469 1.00 79.12 94 LEU A O 1
ATOM 731 N N . GLY A 1 95 ? -24.747 -7.614 33.564 1.00 80.50 95 GLY A N 1
ATOM 732 C CA . GLY A 1 95 ? -24.343 -8.464 34.684 1.00 80.50 95 GLY A CA 1
ATOM 733 C C . GLY A 1 95 ? -24.067 -7.680 35.971 1.00 80.50 95 GLY A C 1
ATOM 734 O O . GLY A 1 95 ? -24.426 -8.138 37.055 1.00 80.50 95 GLY A O 1
ATOM 735 N N . LEU A 1 96 ? -23.466 -6.490 35.866 1.00 76.44 96 LEU A N 1
ATOM 736 C CA . LEU A 1 96 ? -23.259 -5.577 36.993 1.00 76.44 96 LEU A CA 1
ATOM 737 C C . LEU A 1 96 ? -24.592 -5.047 37.535 1.00 76.44 96 LEU A C 1
ATOM 739 O O . LEU A 1 96 ? -24.774 -5.027 38.750 1.00 76.44 96 LEU A O 1
ATOM 743 N N . VAL A 1 97 ? -25.535 -4.689 36.657 1.00 78.69 97 VAL A N 1
ATOM 744 C CA . VAL A 1 97 ? -26.889 -4.261 37.051 1.00 78.69 97 VAL A CA 1
ATOM 745 C C . VAL A 1 97 ? -27.627 -5.384 37.782 1.00 78.69 97 VAL A C 1
ATOM 747 O O . VAL A 1 97 ? -28.131 -5.152 38.875 1.00 78.69 97 VAL A O 1
ATOM 750 N N . ALA A 1 98 ? -27.620 -6.609 37.249 1.00 75.88 98 ALA A N 1
ATOM 751 C CA . ALA A 1 98 ? -28.279 -7.749 37.890 1.00 75.88 98 ALA A CA 1
ATOM 752 C C . ALA A 1 98 ? -27.687 -8.071 39.275 1.00 75.88 98 ALA A C 1
ATOM 754 O O . ALA A 1 98 ? -28.421 -8.325 40.224 1.00 75.88 98 ALA A O 1
ATOM 755 N N . ARG A 1 99 ? -26.355 -8.005 39.424 1.00 81.25 99 ARG A N 1
ATOM 756 C CA . ARG A 1 99 ? -25.695 -8.196 40.728 1.00 81.25 99 ARG A CA 1
ATOM 757 C C . ARG A 1 99 ? -26.032 -7.093 41.726 1.00 81.25 99 ARG A C 1
ATOM 759 O O . ARG A 1 99 ? -26.143 -7.370 42.916 1.00 81.25 99 ARG A O 1
ATOM 766 N N . LEU A 1 100 ? -26.163 -5.854 41.254 1.00 77.06 100 LEU A N 1
ATOM 767 C CA . LEU A 1 100 ? -26.553 -4.728 42.096 1.00 77.06 100 LEU A CA 1
ATOM 768 C C . LEU A 1 100 ? -28.008 -4.870 42.573 1.00 77.06 100 LEU A C 1
ATOM 770 O O . LEU A 1 100 ? -28.276 -4.614 43.744 1.00 77.06 100 LEU A O 1
ATOM 774 N N . GLU A 1 101 ? -28.914 -5.321 41.699 1.00 78.62 101 GLU A N 1
ATOM 775 C CA . GLU A 1 101 ? -30.313 -5.618 42.041 1.00 78.62 101 GLU A CA 1
ATOM 776 C C . GLU A 1 101 ? -30.423 -6.762 43.069 1.00 78.62 101 GLU A C 1
ATOM 778 O O . GLU A 1 101 ? -31.143 -6.622 44.059 1.00 78.62 101 GLU A O 1
ATOM 783 N N . ASP A 1 102 ? -29.661 -7.849 42.901 1.00 76.44 102 ASP A N 1
ATOM 784 C CA . ASP A 1 102 ? -29.611 -8.964 43.864 1.00 76.44 102 ASP A CA 1
ATOM 785 C C . ASP A 1 102 ? -29.071 -8.521 45.235 1.00 76.44 102 ASP A C 1
ATOM 787 O O . ASP A 1 102 ? -29.631 -8.866 46.280 1.00 76.44 102 ASP A O 1
ATOM 791 N N . ALA A 1 103 ? -27.996 -7.725 45.254 1.00 73.19 103 ALA A N 1
ATOM 792 C CA . ALA A 1 103 ? -27.433 -7.194 46.494 1.00 73.19 103 ALA A CA 1
ATOM 793 C C . ALA A 1 103 ? -28.420 -6.262 47.224 1.00 73.19 103 ALA A C 1
ATOM 795 O O . ALA A 1 103 ? -28.507 -6.290 48.454 1.00 73.19 103 ALA A O 1
ATOM 796 N N . GLU A 1 104 ? -29.196 -5.468 46.479 1.00 73.38 104 GLU A N 1
ATOM 797 C CA . GLU A 1 104 ? -30.220 -4.576 47.028 1.00 73.38 104 GLU A CA 1
ATOM 798 C C . GLU A 1 104 ? -31.418 -5.343 47.603 1.00 73.38 104 GLU A C 1
ATOM 800 O O . GLU A 1 104 ? -31.852 -5.041 48.717 1.00 73.38 104 GLU A O 1
ATOM 805 N N . GLN A 1 105 ? -31.924 -6.365 46.906 1.00 75.69 105 GLN A N 1
ATOM 806 C CA . GLN A 1 105 ? -33.004 -7.208 47.434 1.00 75.69 105 GLN A CA 1
ATOM 807 C C . GLN A 1 105 ? -32.597 -7.892 48.737 1.00 75.69 105 GLN A C 1
ATOM 809 O O . GLN A 1 105 ? -33.376 -7.928 49.692 1.00 75.69 105 GLN A O 1
ATOM 814 N N . ASN A 1 106 ? -31.357 -8.377 48.803 1.00 73.94 106 ASN A N 1
ATOM 815 C CA . ASN A 1 106 ? -30.844 -9.022 50.000 1.00 73.94 106 ASN A CA 1
ATOM 816 C C . ASN A 1 106 ? -30.701 -8.021 51.165 1.00 73.94 106 ASN A C 1
ATOM 818 O O . ASN A 1 106 ? -31.080 -8.326 52.293 1.00 73.94 106 ASN A O 1
ATOM 822 N N . SER A 1 107 ? -30.238 -6.794 50.897 1.00 72.88 107 SER A N 1
ATOM 823 C CA . SER A 1 107 ? -30.163 -5.724 51.904 1.00 72.88 107 SER A CA 1
ATOM 824 C C . SER A 1 107 ? -31.545 -5.285 52.410 1.00 72.88 107 SER A C 1
ATOM 826 O O . SER A 1 107 ? -31.718 -5.105 53.615 1.00 72.88 107 SER A O 1
ATOM 828 N N . SER A 1 108 ? -32.545 -5.178 51.528 1.00 73.25 108 SER A N 1
ATOM 829 C CA . SER A 1 108 ? -33.922 -4.844 51.915 1.00 73.25 108 SER A CA 1
ATOM 830 C C . SER A 1 108 ? -34.558 -5.921 52.798 1.00 73.25 108 SER A C 1
ATOM 832 O O . SER A 1 108 ? -35.289 -5.583 53.729 1.00 73.25 108 SER A O 1
ATOM 834 N N . ALA A 1 109 ? -34.288 -7.201 52.528 1.00 70.81 109 ALA A N 1
ATOM 835 C CA . ALA A 1 109 ? -34.778 -8.307 53.349 1.00 70.81 109 ALA A CA 1
ATOM 836 C C . ALA A 1 109 ? -34.153 -8.294 54.755 1.00 70.81 109 ALA A C 1
ATOM 838 O O . ALA A 1 109 ? -34.863 -8.470 55.745 1.00 70.81 109 ALA A O 1
ATOM 839 N N . ILE A 1 110 ? -32.847 -8.013 54.847 1.00 68.75 110 ILE A N 1
ATOM 840 C CA . ILE A 1 110 ? -32.134 -7.874 56.125 1.00 68.75 110 ILE A CA 1
ATOM 841 C C . ILE A 1 110 ? -32.692 -6.694 56.933 1.00 68.75 110 ILE A C 1
ATOM 843 O O . ILE A 1 110 ? -32.956 -6.847 58.123 1.00 68.75 110 ILE A O 1
ATOM 847 N N . SER A 1 111 ? -32.938 -5.542 56.296 1.00 70.69 111 SER A N 1
ATOM 848 C CA . SER A 1 111 ? -33.508 -4.369 56.977 1.00 70.69 111 SER A CA 1
ATOM 849 C C . SER A 1 111 ? -34.892 -4.662 57.563 1.00 70.69 111 SER A C 1
ATOM 851 O O . SER A 1 111 ? -35.149 -4.337 58.718 1.00 70.69 111 SER A O 1
ATOM 853 N N . GLY A 1 112 ? -35.763 -5.345 56.809 1.00 74.88 112 GLY A N 1
ATOM 854 C CA . GLY A 1 112 ? -37.093 -5.726 57.297 1.00 74.88 112 GLY A CA 1
ATOM 855 C C . GLY A 1 112 ? -37.058 -6.706 58.475 1.00 74.88 112 GLY A C 1
ATOM 856 O O . GLY A 1 112 ? -37.906 -6.631 59.362 1.00 74.88 112 GLY A O 1
ATOM 857 N N . HIS A 1 113 ? -36.067 -7.600 58.520 1.00 75.00 113 HIS A N 1
ATOM 858 C CA . HIS A 1 113 ? -35.883 -8.518 59.645 1.00 75.00 113 HIS A CA 1
ATOM 859 C C . HIS A 1 113 ? -35.403 -7.791 60.912 1.00 75.00 113 HIS A C 1
ATOM 861 O O . HIS A 1 113 ? -35.959 -8.006 61.988 1.00 75.00 113 HIS A O 1
ATOM 867 N N . VAL A 1 114 ? -34.440 -6.871 60.778 1.00 71.44 114 VAL A N 1
ATOM 868 C CA . VAL A 1 114 ? -33.952 -6.035 61.890 1.00 71.44 114 VAL A CA 1
ATOM 869 C C . VAL A 1 114 ? -35.075 -5.172 62.474 1.00 71.44 114 VAL A C 1
ATOM 871 O O . VAL A 1 114 ? -35.193 -5.062 63.693 1.00 71.44 114 VAL A O 1
ATOM 874 N N . GLU A 1 115 ? -35.936 -4.603 61.629 1.00 74.56 115 GLU A N 1
ATOM 875 C CA . GLU A 1 115 ? -37.085 -3.804 62.073 1.00 74.56 115 GLU A CA 1
ATOM 876 C C . GLU A 1 115 ? -38.097 -4.639 62.880 1.00 74.56 115 GLU A C 1
ATOM 878 O O . GLU A 1 115 ? -38.590 -4.187 63.914 1.00 74.56 115 GLU A O 1
ATOM 883 N N . GLY A 1 116 ? -38.350 -5.886 62.460 1.00 78.25 116 GLY A N 1
ATOM 884 C CA . GLY A 1 116 ? -39.216 -6.822 63.184 1.00 78.25 116 GLY A CA 1
ATOM 885 C C . GLY A 1 116 ? -38.681 -7.178 64.574 1.00 78.25 116 GLY A C 1
ATOM 886 O O . GLY A 1 116 ? -39.426 -7.116 65.551 1.00 78.25 116 GLY A O 1
ATOM 887 N N . LEU A 1 117 ? -37.379 -7.459 64.681 1.00 73.00 117 LEU A N 1
ATOM 888 C CA . LEU A 1 117 ? -36.722 -7.755 65.961 1.00 73.00 117 LEU A CA 1
ATOM 889 C C . LEU A 1 117 ? -36.745 -6.560 66.923 1.00 73.00 117 LEU A C 1
ATOM 891 O O . LEU A 1 117 ? -36.926 -6.726 68.131 1.00 73.00 117 LEU A O 1
ATOM 895 N N . ILE A 1 118 ? -36.578 -5.339 66.405 1.00 77.44 118 ILE A N 1
ATOM 896 C CA . ILE A 1 118 ? -36.650 -4.115 67.216 1.00 77.44 118 ILE A CA 1
ATOM 897 C C . ILE A 1 118 ? -38.057 -3.923 67.791 1.00 77.44 118 ILE A C 1
ATOM 899 O O . ILE A 1 118 ? -38.190 -3.488 68.939 1.00 77.44 118 ILE A O 1
ATOM 903 N N . GLU A 1 119 ? -39.099 -4.243 67.027 1.00 78.56 119 GLU A N 1
ATOM 904 C CA . GLU A 1 119 ? -40.479 -4.128 67.496 1.00 78.56 119 GLU A CA 1
ATOM 905 C C . GLU A 1 119 ? -40.809 -5.182 68.564 1.00 78.56 119 GLU A C 1
ATOM 907 O O . GLU A 1 119 ? -41.373 -4.850 69.607 1.00 78.56 119 GLU A O 1
ATOM 912 N N . GLU A 1 120 ? -40.352 -6.421 68.385 1.00 78.31 120 GLU A N 1
ATOM 913 C CA . GLU A 1 120 ? -40.558 -7.507 69.352 1.00 78.31 120 GLU A CA 1
ATOM 914 C C . GLU A 1 120 ? -39.797 -7.255 70.676 1.00 78.31 120 GLU A C 1
ATOM 916 O O . GLU A 1 120 ? -40.326 -7.438 71.781 1.00 78.31 120 GLU A O 1
ATOM 921 N N . LEU A 1 121 ? -38.578 -6.705 70.601 1.00 77.00 121 LEU A N 1
ATOM 922 C CA . LEU A 1 121 ? -37.830 -6.228 71.773 1.00 77.00 121 LEU A CA 1
ATOM 923 C C . LEU A 1 121 ? -38.528 -5.060 72.484 1.00 77.00 121 LEU A C 1
ATOM 925 O O . LEU A 1 121 ? -38.515 -4.981 73.714 1.00 77.00 121 LEU A O 1
ATOM 929 N N . ARG A 1 122 ? -39.157 -4.145 71.742 1.00 77.44 122 ARG A N 1
ATOM 930 C CA . ARG A 1 122 ? -39.921 -3.038 72.337 1.00 77.44 122 ARG A CA 1
ATOM 931 C C . ARG A 1 122 ? -41.179 -3.519 73.041 1.00 77.44 122 ARG A C 1
ATOM 933 O O . ARG A 1 122 ? -41.464 -3.044 74.142 1.00 77.44 122 ARG A O 1
ATOM 940 N N . GLU A 1 123 ? -41.908 -4.454 72.442 1.00 79.75 123 GLU A N 1
ATOM 941 C CA . GLU A 1 123 ? -43.123 -5.016 73.030 1.00 79.75 123 GLU A CA 1
ATOM 942 C C . GLU A 1 123 ? -42.802 -5.766 74.330 1.00 79.75 123 GLU A C 1
ATOM 944 O O . GLU A 1 123 ? -43.438 -5.540 75.366 1.00 79.75 123 GLU A O 1
ATOM 949 N N . THR A 1 124 ? -41.742 -6.581 74.321 1.00 78.75 124 THR A N 1
ATOM 950 C CA . THR A 1 124 ? -41.277 -7.280 75.526 1.00 78.75 124 THR A CA 1
ATOM 951 C C . THR A 1 124 ? -40.782 -6.309 76.598 1.00 78.75 124 THR A C 1
ATOM 953 O O . THR A 1 124 ? -41.141 -6.476 77.766 1.00 78.75 124 THR A O 1
ATOM 956 N N . HIS A 1 125 ? -40.047 -5.253 76.231 1.00 79.31 125 HIS A N 1
ATOM 957 C CA . HIS A 1 125 ? -39.595 -4.216 77.165 1.00 79.31 125 HIS A CA 1
ATOM 958 C C . HIS A 1 125 ? -40.765 -3.441 77.792 1.00 79.31 125 HIS A C 1
ATOM 960 O O . HIS A 1 125 ? -40.798 -3.247 79.008 1.00 79.31 125 HIS A O 1
ATOM 966 N N . SER A 1 126 ? -41.763 -3.043 76.997 1.00 79.06 126 SER A N 1
ATOM 967 C CA . SER A 1 126 ? -42.968 -2.355 77.484 1.00 79.06 126 SER A CA 1
ATOM 968 C C . SER A 1 126 ? -43.773 -3.229 78.454 1.00 79.06 126 SER A C 1
ATOM 970 O O . SER A 1 126 ? -44.172 -2.780 79.534 1.00 79.06 126 SER A O 1
ATOM 972 N N . ALA A 1 127 ? -43.942 -4.515 78.128 1.00 76.06 127 ALA A N 1
ATOM 973 C CA . ALA A 1 127 ? -44.607 -5.476 79.001 1.00 76.06 127 ALA A CA 1
ATOM 974 C C . ALA A 1 127 ? -43.853 -5.680 80.327 1.00 76.06 127 ALA A C 1
ATOM 976 O O . ALA A 1 127 ? -44.480 -5.844 81.378 1.00 76.06 127 ALA A O 1
ATOM 977 N N . LEU A 1 128 ? -42.518 -5.652 80.294 1.00 76.00 128 LEU A N 1
ATOM 978 C CA . LEU A 1 128 ? -41.669 -5.747 81.481 1.00 76.00 128 LEU A CA 1
ATOM 979 C C . LEU A 1 128 ? -41.804 -4.490 82.351 1.00 76.00 128 LEU A C 1
ATOM 981 O O . LEU A 1 128 ? -42.046 -4.599 83.552 1.00 76.00 128 LEU A O 1
ATOM 985 N N . GLN A 1 129 ? -41.760 -3.307 81.737 1.00 80.31 129 GLN A N 1
ATOM 986 C CA . GLN A 1 129 ? -41.891 -2.018 82.414 1.00 80.31 129 GLN A CA 1
ATOM 987 C C . GLN A 1 129 ? -43.258 -1.851 83.095 1.00 80.31 129 GLN A C 1
ATOM 989 O O . GLN A 1 129 ? -43.320 -1.488 84.267 1.00 80.31 129 GLN A O 1
ATOM 994 N N . SER A 1 130 ? -44.356 -2.203 82.415 1.00 77.81 130 SER A N 1
ATOM 995 C CA . SER A 1 130 ? -45.706 -2.156 83.001 1.00 77.81 130 SER A CA 1
ATOM 996 C C . SER A 1 130 ? -45.855 -3.095 84.207 1.00 77.81 130 SER A C 1
ATOM 998 O O . SER A 1 130 ? -46.571 -2.792 85.163 1.00 77.81 130 SER A O 1
ATOM 1000 N N . LYS A 1 131 ? -45.168 -4.242 84.190 1.00 71.62 131 LYS A N 1
ATOM 1001 C CA . LYS A 1 131 ? -45.179 -5.197 85.305 1.00 71.62 131 LYS A CA 1
ATOM 1002 C C . LYS A 1 131 ? -44.342 -4.727 86.489 1.00 71.62 131 LYS A C 1
ATOM 1004 O O . LYS A 1 131 ? -44.785 -4.911 87.616 1.00 71.62 131 LYS A O 1
ATOM 1009 N N . VAL A 1 132 ? -43.186 -4.112 86.242 1.00 78.12 132 VAL A N 1
ATOM 1010 C CA . VAL A 1 132 ? -42.362 -3.488 87.290 1.00 78.12 132 VAL A CA 1
ATOM 1011 C C . VAL A 1 132 ? -43.137 -2.358 87.964 1.00 78.12 132 VAL A C 1
ATOM 1013 O O . VAL A 1 132 ? -43.240 -2.341 89.182 1.00 78.12 132 VAL A O 1
ATOM 1016 N N . GLN A 1 133 ? -43.797 -1.502 87.184 1.00 75.31 133 GLN A N 1
ATOM 1017 C CA . GLN A 1 133 ? -44.592 -0.398 87.721 1.00 75.31 133 GLN A CA 1
ATOM 1018 C C . GLN A 1 133 ? -45.776 -0.873 88.585 1.00 75.31 133 GLN A C 1
ATOM 1020 O O . GLN A 1 133 ? -46.089 -0.255 89.597 1.00 75.31 133 GLN A O 1
ATOM 1025 N N . LYS A 1 134 ? -46.416 -2.001 88.237 1.00 71.31 134 LYS A N 1
ATOM 1026 C CA . LYS A 1 134 ? -47.446 -2.629 89.091 1.00 71.31 134 LYS A CA 1
ATOM 1027 C C . LYS A 1 134 ? -46.880 -3.167 90.406 1.00 71.31 134 LYS A C 1
ATOM 1029 O O . LYS A 1 134 ? -47.548 -3.095 91.426 1.00 71.31 134 LYS A O 1
ATOM 1034 N N . LEU A 1 135 ? -45.656 -3.682 90.373 1.00 68.75 135 LEU A N 1
ATOM 1035 C CA . LEU A 1 135 ? -44.946 -4.211 91.539 1.00 68.75 135 LEU A CA 1
ATOM 1036 C C . LEU A 1 135 ? -44.490 -3.094 92.489 1.00 68.75 135 LEU A C 1
ATOM 1038 O O . LEU A 1 135 ? -44.406 -3.297 93.693 1.00 68.75 135 LEU A O 1
ATOM 1042 N N . GLU A 1 136 ? -44.207 -1.912 91.942 1.00 73.94 136 GLU A N 1
ATOM 1043 C CA . GLU A 1 136 ? -43.872 -0.712 92.714 1.00 73.94 136 GLU A CA 1
ATOM 1044 C C . GLU A 1 136 ? -45.106 -0.020 93.318 1.00 73.94 136 GLU A C 1
ATOM 1046 O O . GLU A 1 136 ? -44.979 0.657 94.336 1.00 73.94 136 GLU A O 1
ATOM 1051 N N . ALA A 1 137 ? -46.290 -0.174 92.715 1.00 69.88 137 ALA A N 1
ATOM 1052 C CA . ALA A 1 137 ? -47.522 0.483 93.161 1.00 69.88 137 ALA A CA 1
ATOM 1053 C C . ALA A 1 137 ? -48.288 -0.287 94.255 1.00 69.88 137 ALA A C 1
ATOM 1055 O O . ALA A 1 137 ? -48.962 0.338 95.076 1.00 69.88 137 ALA A O 1
ATOM 1056 N N . ASP A 1 138 ? -48.197 -1.620 94.280 1.00 59.75 138 ASP A N 1
ATOM 1057 C CA . ASP A 1 138 ? -48.902 -2.456 95.255 1.00 59.75 138 ASP A CA 1
ATOM 1058 C C . ASP A 1 138 ? -47.971 -2.880 96.409 1.00 59.75 138 ASP A C 1
ATOM 1060 O O . ASP A 1 138 ? -47.052 -3.670 96.238 1.00 59.75 138 ASP A O 1
ATOM 1064 N N . ASP A 1 139 ? -48.244 -2.430 97.639 1.00 59.41 139 ASP A N 1
ATOM 1065 C CA . ASP A 1 139 ? -47.518 -2.847 98.865 1.00 59.41 139 ASP A CA 1
ATOM 1066 C C . ASP A 1 139 ? -47.991 -4.218 99.417 1.00 59.41 139 ASP A C 1
ATOM 1068 O O . ASP A 1 139 ? -47.582 -4.691 100.486 1.00 59.41 139 ASP A O 1
ATOM 1072 N N . SER A 1 140 ? -48.899 -4.884 98.700 1.00 65.12 140 SER A N 1
ATOM 1073 C CA . SER A 1 140 ? -49.530 -6.140 99.101 1.00 65.12 140 SER A CA 1
ATOM 1074 C C . SER A 1 140 ? -48.588 -7.323 98.812 1.00 65.12 140 SER A C 1
ATOM 1076 O O . SER A 1 140 ? -48.274 -7.664 97.673 1.00 65.12 140 SER A O 1
ATOM 1078 N N . SER A 1 141 ? -48.113 -8.005 99.865 1.00 61.50 141 SER A N 1
ATOM 1079 C CA . SER A 1 141 ? -47.095 -9.069 99.734 1.00 61.50 141 SER A CA 1
ATOM 1080 C C . SER A 1 141 ? -47.538 -10.268 98.884 1.00 61.50 141 SER A C 1
ATOM 1082 O O . SER A 1 141 ? -46.704 -11.078 98.486 1.00 61.50 141 SER A O 1
ATOM 1084 N N . ARG A 1 142 ? -48.843 -10.426 98.631 1.00 69.94 142 ARG A N 1
ATOM 1085 C CA . ARG A 1 142 ? -49.399 -11.563 97.889 1.00 69.94 142 ARG A CA 1
ATOM 1086 C C . ARG A 1 142 ? -49.491 -11.283 96.389 1.00 69.94 142 ARG A C 1
ATOM 1088 O O . ARG A 1 142 ? -49.120 -12.157 95.611 1.00 69.94 142 ARG A O 1
ATOM 1095 N N . GLU A 1 143 ? -49.900 -10.079 95.996 1.00 67.56 143 GLU A N 1
ATOM 1096 C CA . GLU A 1 143 ? -49.892 -9.659 94.587 1.00 67.56 143 GLU A CA 1
ATOM 1097 C C . GLU A 1 143 ? -48.460 -9.436 94.092 1.00 67.56 143 GLU A C 1
ATOM 1099 O O . GLU A 1 143 ? -48.134 -9.858 92.985 1.00 67.56 143 GLU A O 1
ATOM 1104 N N . ASN A 1 144 ? -47.554 -8.950 94.950 1.00 71.94 144 ASN A N 1
ATOM 1105 C CA . ASN A 1 144 ? -46.128 -8.855 94.620 1.00 71.94 144 ASN A CA 1
ATOM 1106 C C . ASN A 1 144 ? -45.476 -10.215 94.349 1.00 71.94 144 ASN A C 1
ATOM 1108 O O . ASN A 1 144 ? -44.648 -10.326 93.449 1.00 71.94 144 ASN A O 1
ATOM 1112 N N . LEU A 1 145 ? -45.871 -11.279 95.057 1.00 76.00 145 LEU A N 1
ATOM 1113 C CA . LEU A 1 145 ? -45.374 -12.631 94.770 1.00 76.00 145 LEU A CA 1
ATOM 1114 C C . LEU A 1 145 ? -45.875 -13.162 93.419 1.00 76.00 145 LEU A C 1
ATOM 1116 O O . LEU A 1 145 ? -45.125 -13.830 92.706 1.00 76.00 145 LEU A O 1
ATOM 1120 N N . GLU A 1 146 ? -47.119 -12.865 93.044 1.00 76.00 146 GLU A N 1
ATOM 1121 C CA . GLU A 1 146 ? -47.668 -13.246 91.738 1.00 76.00 146 GLU A CA 1
ATOM 1122 C C . GLU A 1 146 ? -47.051 -12.417 90.598 1.00 76.00 146 GLU A C 1
ATOM 1124 O O . GLU A 1 146 ? -46.699 -12.973 89.552 1.00 76.00 146 GLU A O 1
ATOM 1129 N N . ALA A 1 147 ? -46.824 -11.119 90.819 1.00 74.19 147 ALA A N 1
ATOM 1130 C CA . ALA A 1 147 ? -46.140 -10.230 89.885 1.00 74.19 147 ALA A CA 1
ATOM 1131 C C . ALA A 1 147 ? -44.678 -10.651 89.667 1.00 74.19 147 ALA A C 1
ATOM 1133 O O . ALA A 1 147 ? -44.272 -10.804 88.510 1.00 74.19 147 ALA A O 1
ATOM 1134 N N . LEU A 1 148 ? -43.935 -10.947 90.746 1.00 77.25 148 LEU A N 1
ATOM 1135 C CA . LEU A 1 148 ? -42.568 -11.485 90.701 1.00 77.25 148 LEU A CA 1
ATOM 1136 C C . LEU A 1 148 ? -42.510 -12.816 89.952 1.00 77.25 148 LEU A C 1
ATOM 1138 O O . LEU A 1 148 ? -41.653 -12.989 89.092 1.00 77.25 148 LEU A O 1
ATOM 1142 N N . LYS A 1 149 ? -43.452 -13.731 90.201 1.00 80.19 149 LYS A N 1
ATOM 1143 C CA . LYS A 1 149 ? -43.517 -15.010 89.481 1.00 80.19 149 LYS A CA 1
ATOM 1144 C C . LYS A 1 149 ? -43.805 -14.818 87.989 1.00 80.19 149 LYS A C 1
ATOM 1146 O O . LYS A 1 149 ? -43.266 -15.537 87.152 1.00 80.19 149 LYS A O 1
ATOM 1151 N N . SER A 1 150 ? -44.629 -13.835 87.628 1.00 81.81 150 SER A N 1
ATOM 1152 C CA . SER A 1 150 ? -44.890 -13.506 86.220 1.00 81.81 150 SER A CA 1
ATOM 1153 C C . SER A 1 150 ? -43.703 -12.807 85.543 1.00 81.81 150 SER A C 1
ATOM 1155 O O . SER A 1 150 ? -43.518 -12.966 84.335 1.00 81.81 150 SER A O 1
ATOM 1157 N N . LEU A 1 151 ? -42.928 -12.025 86.301 1.00 79.19 151 LEU A N 1
ATOM 1158 C CA . LEU A 1 151 ? -41.706 -11.364 85.847 1.00 79.19 151 LEU A CA 1
ATOM 1159 C C . LEU A 1 151 ? -40.601 -12.399 85.633 1.00 79.19 151 LEU A C 1
ATOM 1161 O O . LEU A 1 151 ? -39.983 -12.405 84.579 1.00 79.19 151 LEU A O 1
ATOM 1165 N N . GLU A 1 152 ? -40.429 -13.328 86.572 1.00 83.69 152 GLU A N 1
ATOM 1166 C CA . GLU A 1 152 ? -39.542 -14.487 86.444 1.00 83.69 152 GLU A CA 1
ATOM 1167 C C . GLU A 1 152 ? -39.905 -15.318 85.208 1.00 83.69 152 GLU A C 1
ATOM 1169 O O . GLU A 1 152 ? -39.033 -15.701 84.435 1.00 83.69 152 GLU A O 1
ATOM 1174 N N . GLN A 1 153 ? -41.198 -15.535 84.952 1.00 82.12 153 GLN A N 1
ATOM 1175 C CA . GLN A 1 153 ? -41.648 -16.276 83.775 1.00 82.12 153 GLN A CA 1
ATOM 1176 C C . GLN A 1 153 ? -41.434 -15.502 82.461 1.00 82.12 153 GLN A C 1
ATOM 1178 O O . GLN A 1 153 ? -41.146 -16.116 81.435 1.00 82.12 153 GLN A O 1
ATOM 1183 N N . ALA A 1 154 ? -41.561 -14.171 82.470 1.00 77.44 154 ALA A N 1
ATOM 1184 C CA . ALA A 1 154 ? -41.276 -13.323 81.310 1.00 77.44 154 ALA A CA 1
ATOM 1185 C C . ALA A 1 154 ? -39.768 -13.223 81.033 1.00 77.44 154 ALA A C 1
ATOM 1187 O O . ALA A 1 154 ? -39.356 -13.364 79.887 1.00 77.44 154 ALA A O 1
ATOM 1188 N N . LEU A 1 155 ? -38.946 -13.073 82.075 1.00 78.81 155 LEU A N 1
ATOM 1189 C CA . LEU A 1 155 ? -37.486 -13.106 81.989 1.00 78.81 155 LEU A CA 1
ATOM 1190 C C . LEU A 1 155 ? -36.979 -14.489 81.581 1.00 78.81 155 LEU A C 1
ATOM 1192 O O . LEU A 1 155 ? -36.051 -14.575 80.792 1.00 78.81 155 LEU A O 1
ATOM 1196 N N . GLY A 1 156 ? -37.610 -15.567 82.049 1.00 83.25 156 GLY A N 1
ATOM 1197 C CA . GLY A 1 156 ? -37.300 -16.929 81.617 1.00 83.25 156 GLY A CA 1
ATOM 1198 C C . GLY A 1 156 ? -37.613 -17.157 80.137 1.00 83.25 156 GLY A C 1
ATOM 1199 O O . GLY A 1 156 ? -36.821 -17.777 79.436 1.00 83.25 156 GLY A O 1
ATOM 1200 N N . LYS A 1 157 ? -38.727 -16.605 79.635 1.00 82.75 157 LYS A N 1
ATOM 1201 C CA . LYS A 1 157 ? -39.053 -16.623 78.200 1.00 82.75 157 LYS A CA 1
ATOM 1202 C C . LYS A 1 157 ? -38.105 -15.753 77.376 1.00 82.75 157 LYS A C 1
ATOM 1204 O O . LYS A 1 157 ? -37.652 -16.213 76.341 1.00 82.75 157 LYS A O 1
ATOM 1209 N N . LEU A 1 158 ? -37.771 -14.548 77.843 1.00 78.50 158 LEU A N 1
ATOM 1210 C CA . LEU A 1 158 ? -36.811 -13.662 77.179 1.00 78.50 158 LEU A CA 1
ATOM 1211 C C . LEU A 1 158 ? -35.414 -14.286 77.151 1.00 78.50 158 LEU A C 1
ATOM 1213 O O . LEU A 1 158 ? -34.768 -14.276 76.117 1.00 78.50 158 LEU A O 1
ATOM 1217 N N . ALA A 1 159 ? -34.968 -14.885 78.256 1.00 80.00 159 ALA A N 1
ATOM 1218 C CA . ALA A 1 159 ? -33.703 -15.605 78.311 1.00 80.00 159 ALA A CA 1
ATOM 1219 C C . ALA A 1 159 ? -33.713 -16.798 77.348 1.00 80.00 159 ALA A C 1
ATOM 1221 O O . ALA A 1 159 ? -32.779 -16.938 76.571 1.00 80.00 159 ALA A O 1
ATOM 1222 N N . SER A 1 160 ? -34.776 -17.612 77.339 1.00 82.75 160 SER A N 1
ATOM 1223 C CA . SER A 1 160 ? -34.913 -18.722 76.385 1.00 82.75 160 SER A CA 1
ATOM 1224 C C . SER A 1 160 ? -34.886 -18.235 74.937 1.00 82.75 160 SER A C 1
ATOM 1226 O O . SER A 1 160 ? -34.178 -18.819 74.129 1.00 82.75 160 SER A O 1
ATOM 1228 N N . HIS A 1 161 ? -35.592 -17.145 74.627 1.00 80.69 161 HIS A N 1
ATOM 1229 C CA . HIS A 1 161 ? -35.640 -16.586 73.281 1.00 80.69 161 HIS A CA 1
ATOM 1230 C C . HIS A 1 161 ? -34.297 -15.981 72.869 1.00 80.69 161 HIS A C 1
ATOM 1232 O O . HIS A 1 161 ? -33.845 -16.249 71.770 1.00 80.69 161 HIS A O 1
ATOM 1238 N N . VAL A 1 162 ? -33.609 -15.247 73.749 1.00 80.38 162 VAL A N 1
ATOM 1239 C CA . VAL A 1 162 ? -32.260 -14.715 73.486 1.00 80.38 162 VAL A CA 1
ATOM 1240 C C . VAL A 1 162 ? -31.245 -15.846 73.301 1.00 80.38 162 VAL A C 1
ATOM 1242 O O . VAL A 1 162 ? -30.347 -15.722 72.474 1.00 80.38 162 VAL A O 1
ATOM 1245 N N . PHE A 1 163 ? -31.377 -16.956 74.034 1.00 81.88 163 PHE A N 1
ATOM 1246 C CA . PHE A 1 163 ? -30.529 -18.134 73.836 1.00 81.88 163 PHE A CA 1
ATOM 1247 C C . PHE A 1 163 ? -30.836 -18.855 72.514 1.00 81.88 163 PHE A C 1
ATOM 1249 O O . PHE A 1 163 ? -29.894 -19.155 71.786 1.00 81.88 163 PHE A O 1
ATOM 1256 N N . GLU A 1 164 ? -32.109 -19.082 72.175 1.00 85.06 164 GLU A N 1
ATOM 1257 C CA . GLU A 1 164 ? -32.518 -19.663 70.884 1.00 85.06 164 GLU A CA 1
ATOM 1258 C C . GLU A 1 164 ? -32.119 -18.763 69.704 1.00 85.06 164 GLU A C 1
ATOM 1260 O O . GLU A 1 164 ? -31.600 -19.258 68.710 1.00 85.06 164 GLU A O 1
ATOM 1265 N N . GLU A 1 165 ? -32.275 -17.444 69.828 1.00 77.81 165 GLU A N 1
ATOM 1266 C CA . GLU A 1 165 ? -31.877 -16.445 68.828 1.00 77.81 165 GLU A CA 1
ATOM 1267 C C . GLU A 1 165 ? -30.355 -16.401 68.671 1.00 77.81 165 GLU A C 1
ATOM 1269 O O . GLU A 1 165 ? -29.845 -16.390 67.560 1.00 77.81 165 GLU A O 1
ATOM 1274 N N . SER A 1 166 ? -29.605 -16.427 69.778 1.00 77.38 166 SER A N 1
ATOM 1275 C CA . SER A 1 166 ? -28.139 -16.503 69.769 1.00 77.38 166 SER A CA 1
ATOM 1276 C C . SER A 1 166 ? -27.654 -17.773 69.067 1.00 77.38 166 SER A C 1
ATOM 1278 O O . SER A 1 166 ? -26.695 -17.728 68.296 1.00 77.38 166 SER A O 1
ATOM 1280 N N . GLU A 1 167 ? -28.328 -18.904 69.290 1.00 81.38 167 GLU A N 1
ATOM 1281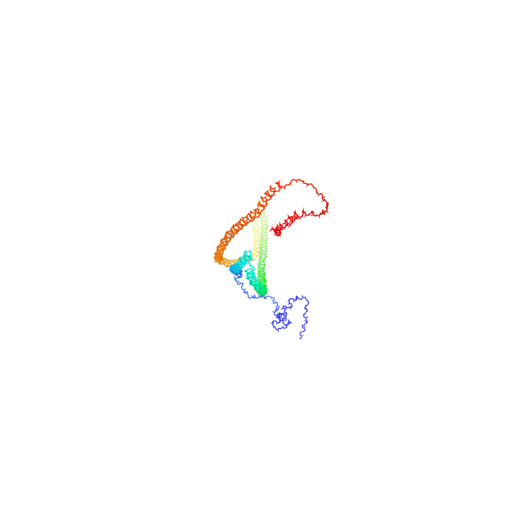 C CA . GLU A 1 167 ? -28.015 -20.179 68.642 1.00 81.38 167 GLU A CA 1
ATOM 1282 C C . GLU A 1 167 ? -28.409 -20.181 67.152 1.00 81.38 167 GLU A C 1
ATOM 1284 O O . GLU A 1 167 ? -27.646 -20.662 66.310 1.00 81.38 167 GLU A O 1
ATOM 1289 N N . LEU A 1 168 ? -29.552 -19.587 66.793 1.00 79.19 168 LEU A N 1
ATOM 1290 C CA . LEU A 1 168 ? -29.980 -19.391 65.405 1.00 79.19 168 LEU A CA 1
ATOM 1291 C C . LEU A 1 168 ? -29.043 -18.439 64.655 1.00 79.19 168 LEU A C 1
ATOM 1293 O O . LEU A 1 168 ? -28.573 -18.792 63.577 1.00 79.19 168 LEU A O 1
ATOM 1297 N N . ALA A 1 169 ? -28.685 -17.300 65.245 1.00 77.69 169 ALA A N 1
ATOM 1298 C CA . ALA A 1 169 ? -27.742 -16.338 64.688 1.00 77.69 169 ALA A CA 1
ATOM 1299 C C . ALA A 1 169 ? -26.342 -16.948 64.528 1.00 77.69 169 ALA A C 1
ATOM 1301 O O . ALA A 1 169 ? -25.675 -16.703 63.519 1.00 77.69 169 ALA A O 1
ATOM 1302 N N . GLN A 1 170 ? -25.890 -17.790 65.468 1.00 81.44 170 GLN A N 1
ATOM 1303 C CA . GLN A 1 170 ? -24.649 -18.555 65.306 1.00 81.44 170 GLN A CA 1
ATOM 1304 C C . GLN A 1 170 ? -24.738 -19.535 64.139 1.00 81.44 170 GLN A C 1
ATOM 1306 O O . GLN A 1 170 ? -23.842 -19.547 63.295 1.00 81.44 170 GLN A O 1
ATOM 1311 N N . ASN A 1 171 ? -25.811 -20.324 64.063 1.00 82.56 171 ASN A N 1
ATOM 1312 C CA . ASN A 1 171 ? -26.020 -21.283 62.981 1.00 82.56 171 ASN A CA 1
ATOM 1313 C C . ASN A 1 171 ? -26.124 -20.590 61.617 1.00 82.56 171 ASN A C 1
ATOM 1315 O O . ASN A 1 171 ? -25.558 -21.069 60.635 1.00 82.56 171 ASN A O 1
ATOM 1319 N N . GLU A 1 172 ? -26.787 -19.439 61.545 1.00 78.12 172 GLU A N 1
ATOM 1320 C CA . GLU A 1 172 ? -26.937 -18.661 60.321 1.00 78.12 172 GLU A CA 1
ATOM 1321 C C . GLU A 1 172 ? -25.616 -18.000 59.915 1.00 78.12 172 GLU A C 1
ATOM 1323 O O . GLU A 1 172 ? -25.219 -18.089 58.754 1.00 78.12 172 GLU A O 1
ATOM 1328 N N . THR A 1 173 ? -24.850 -17.464 60.871 1.00 77.56 173 THR A N 1
ATOM 1329 C CA . THR A 1 173 ? -23.480 -16.976 60.634 1.00 77.56 173 THR A CA 1
ATOM 1330 C C . THR A 1 173 ? -22.571 -18.105 60.144 1.00 77.56 173 THR A C 1
ATOM 1332 O O . THR A 1 173 ? -21.766 -17.912 59.233 1.00 77.56 173 THR A O 1
ATOM 1335 N N . GLN A 1 174 ? -22.719 -19.310 60.693 1.00 82.62 174 GLN A N 1
ATOM 1336 C CA . GLN A 1 174 ? -21.957 -20.487 60.285 1.00 82.62 174 GLN A CA 1
ATOM 1337 C C . GLN A 1 174 ? -22.381 -20.988 58.894 1.00 82.62 174 GLN A C 1
ATOM 1339 O O . GLN A 1 174 ? -21.529 -21.382 58.098 1.00 82.62 174 GLN A O 1
ATOM 1344 N N . ALA A 1 175 ? -23.666 -20.890 58.547 1.00 80.06 175 ALA A N 1
ATOM 1345 C CA . ALA A 1 175 ? -24.187 -21.193 57.216 1.00 80.06 175 ALA A CA 1
ATOM 1346 C C . ALA A 1 175 ? -23.783 -20.143 56.166 1.00 80.06 175 ALA A C 1
ATOM 1348 O O . ALA A 1 175 ? -23.492 -20.489 55.018 1.00 80.06 175 ALA A O 1
ATOM 1349 N N . ILE A 1 176 ? -23.740 -18.859 56.538 1.00 76.94 176 ILE A N 1
ATOM 1350 C CA . ILE A 1 176 ? -23.200 -17.776 55.705 1.00 76.94 176 ILE A CA 1
ATOM 1351 C C . ILE A 1 176 ? -21.710 -18.016 55.481 1.00 76.94 176 ILE A C 1
ATOM 1353 O O . ILE A 1 176 ? -21.276 -18.032 54.333 1.00 76.94 176 ILE A O 1
ATOM 1357 N N . LYS A 1 177 ? -20.942 -18.298 56.539 1.00 80.38 177 LYS A N 1
ATOM 1358 C CA . LYS A 1 177 ? -19.519 -18.637 56.441 1.00 80.38 177 LYS A CA 1
ATOM 1359 C C . LYS A 1 177 ? -19.285 -19.843 55.529 1.00 80.38 177 LYS A C 1
ATOM 1361 O O . LYS A 1 177 ? -18.463 -19.750 54.628 1.00 80.38 177 LYS A O 1
ATOM 1366 N N . GLY A 1 178 ? -20.061 -20.917 55.679 1.00 86.31 178 GLY A N 1
ATOM 1367 C CA . GLY A 1 178 ? -19.975 -22.092 54.807 1.00 86.31 178 GLY A CA 1
ATOM 1368 C C . GLY A 1 178 ? -20.292 -21.782 53.339 1.00 86.31 178 GLY A C 1
ATOM 1369 O O . GLY A 1 178 ? -19.580 -22.242 52.447 1.00 86.31 178 GLY A O 1
ATOM 1370 N N . ARG A 1 179 ? -21.311 -20.954 53.057 1.00 83.38 179 ARG A N 1
ATOM 1371 C CA . ARG A 1 179 ? -21.608 -20.486 51.688 1.00 83.38 179 ARG A CA 1
ATOM 1372 C C . ARG A 1 179 ? -20.506 -19.602 51.120 1.00 83.38 179 ARG A C 1
ATOM 1374 O O . ARG A 1 179 ? -20.184 -19.741 49.948 1.00 83.38 179 ARG A O 1
ATOM 1381 N N . VAL A 1 180 ? -19.941 -18.711 51.929 1.00 81.62 180 VAL A N 1
ATOM 1382 C CA . VAL A 1 180 ? -18.849 -17.819 51.530 1.00 81.62 180 VAL A CA 1
ATOM 1383 C C . VAL A 1 180 ? -17.586 -18.626 51.233 1.00 81.62 180 VAL A C 1
ATOM 1385 O O . VAL A 1 180 ? -16.998 -18.444 50.175 1.00 81.62 180 VAL A O 1
ATOM 1388 N N . GLU A 1 181 ? -17.214 -19.577 52.091 1.00 86.56 181 GLU A N 1
ATOM 1389 C CA . GLU A 1 181 ? -16.086 -20.491 51.861 1.00 86.56 181 GLU A CA 1
ATOM 1390 C C . GLU A 1 181 ? -16.298 -21.348 50.604 1.00 86.56 181 GLU A C 1
ATOM 1392 O O . GLU A 1 181 ? -15.388 -21.478 49.788 1.00 86.56 181 GLU A O 1
ATOM 1397 N N . THR A 1 182 ? -17.516 -21.856 50.387 1.00 87.44 182 THR A N 1
ATOM 1398 C CA . THR A 1 182 ? -17.861 -22.606 49.165 1.00 87.44 182 THR A CA 1
ATOM 1399 C C . THR A 1 182 ? -17.812 -21.714 47.921 1.00 87.44 182 THR A C 1
ATOM 1401 O O . THR A 1 182 ? -17.323 -22.135 46.877 1.00 87.44 182 THR A O 1
ATOM 1404 N N . GLY A 1 183 ? -18.282 -20.468 48.022 1.00 87.00 183 GLY A N 1
ATOM 1405 C CA . GLY A 1 183 ? -18.232 -19.490 46.937 1.00 87.00 183 GLY A CA 1
ATOM 1406 C C . GLY A 1 183 ? -16.805 -19.060 46.594 1.00 87.00 183 GLY A C 1
ATOM 1407 O O . GLY A 1 183 ? -16.484 -18.916 45.419 1.00 87.00 183 GLY A O 1
ATOM 1408 N N . PHE A 1 184 ? -15.931 -18.908 47.594 1.00 85.31 184 PHE A N 1
ATOM 1409 C CA . PHE A 1 184 ? -14.503 -18.664 47.378 1.00 85.31 184 PHE A CA 1
ATOM 1410 C C . PHE A 1 184 ? -13.796 -19.876 46.772 1.00 85.31 184 PHE A C 1
ATOM 1412 O O . PHE A 1 184 ? -12.930 -19.685 45.921 1.00 85.31 184 PHE A O 1
ATOM 1419 N N . ALA A 1 185 ? -14.172 -21.101 47.147 1.00 87.44 185 ALA A N 1
ATOM 1420 C CA . ALA A 1 185 ? -13.659 -22.311 46.510 1.00 87.44 185 ALA A CA 1
ATOM 1421 C C . ALA A 1 185 ? -14.073 -22.390 45.027 1.00 87.44 185 ALA A C 1
ATOM 1423 O O . ALA A 1 185 ? -13.206 -22.518 44.171 1.00 87.44 185 ALA A O 1
ATOM 1424 N N . ASP A 1 186 ? -15.356 -22.183 44.702 1.00 86.62 186 ASP A N 1
ATOM 1425 C CA . ASP A 1 186 ? -15.834 -22.152 43.306 1.00 86.62 186 ASP A CA 1
ATOM 1426 C C . ASP A 1 186 ? -15.197 -21.011 42.497 1.00 86.62 186 ASP A C 1
ATOM 1428 O O . ASP A 1 186 ? -14.836 -21.178 41.330 1.00 86.62 186 ASP A O 1
ATOM 1432 N N . LEU A 1 187 ? -15.016 -19.837 43.113 1.00 83.38 187 LEU A N 1
ATOM 1433 C CA . LEU A 1 187 ? -14.328 -18.719 42.476 1.00 83.38 187 LEU A CA 1
ATOM 1434 C C . LEU A 1 187 ? -12.860 -19.056 42.201 1.00 83.38 187 LEU A C 1
ATOM 1436 O O . LEU A 1 187 ? -12.373 -18.733 41.122 1.00 83.38 187 LEU A O 1
ATOM 1440 N N . THR A 1 188 ? -12.179 -19.714 43.139 1.00 89.69 188 THR A N 1
ATOM 1441 C CA . THR A 1 188 ? -10.785 -20.147 42.977 1.00 89.69 188 THR A CA 1
ATOM 1442 C C . THR A 1 188 ? -10.668 -21.156 41.837 1.00 89.69 188 THR A C 1
ATOM 1444 O O . THR A 1 188 ? -9.880 -20.931 40.921 1.00 89.69 188 THR A O 1
ATOM 1447 N N . ASP A 1 189 ? -11.534 -22.172 41.804 1.00 88.88 189 ASP A N 1
ATOM 1448 C CA . ASP A 1 189 ? -11.574 -23.173 40.729 1.00 88.88 189 ASP A CA 1
ATOM 1449 C C . ASP A 1 189 ? -11.860 -22.528 39.359 1.00 88.88 189 ASP A C 1
ATOM 1451 O O . ASP A 1 189 ? -11.276 -22.887 38.329 1.00 88.88 189 ASP A O 1
ATOM 1455 N N . ARG A 1 190 ? -12.755 -21.532 39.314 1.00 89.25 190 ARG A N 1
ATOM 1456 C CA . ARG A 1 190 ? -13.061 -20.785 38.085 1.00 89.25 190 ARG A CA 1
ATOM 1457 C C . ARG A 1 190 ? -11.923 -19.876 37.648 1.00 89.25 190 ARG A C 1
ATOM 1459 O O . ARG A 1 190 ? -11.724 -19.748 36.441 1.00 89.25 190 ARG A O 1
ATOM 1466 N N . VAL A 1 191 ? -11.218 -19.238 38.580 1.00 89.56 191 VAL A N 1
ATOM 1467 C CA . VAL A 1 191 ? -10.045 -18.404 38.285 1.00 89.56 191 VAL A CA 1
ATOM 1468 C C . VAL A 1 191 ? -8.909 -19.274 37.762 1.00 89.56 191 VAL A C 1
ATOM 1470 O O . VAL A 1 191 ? -8.373 -18.953 36.709 1.00 89.56 191 VAL A O 1
ATOM 1473 N N . GLU A 1 192 ? -8.635 -20.420 38.385 1.00 89.88 192 GLU A N 1
ATOM 1474 C CA . GLU A 1 192 ? -7.634 -21.379 37.905 1.00 89.88 192 GLU A CA 1
ATOM 1475 C C . GLU A 1 192 ? -8.006 -21.913 36.508 1.00 89.88 192 GLU A C 1
ATOM 1477 O O . GLU A 1 192 ? -7.192 -21.929 35.584 1.00 89.88 192 GLU A O 1
ATOM 1482 N N . SER A 1 193 ? -9.282 -22.247 36.278 1.00 87.62 193 SER A N 1
ATOM 1483 C CA . SER A 1 193 ? -9.766 -22.628 34.942 1.00 87.62 193 SER A CA 1
ATOM 1484 C C . SER A 1 193 ? -9.646 -21.492 33.916 1.00 87.62 193 SER A C 1
ATOM 1486 O O . SER A 1 193 ? -9.384 -21.747 32.735 1.00 87.62 193 SER A O 1
ATOM 1488 N N . MET A 1 194 ? -9.861 -20.241 34.336 1.00 86.56 194 MET A N 1
ATOM 1489 C CA . MET A 1 194 ? -9.704 -19.061 33.489 1.00 86.56 194 MET A CA 1
ATOM 1490 C C . MET A 1 194 ? -8.231 -18.827 33.152 1.00 86.56 194 MET A C 1
ATOM 1492 O O . MET A 1 194 ? -7.938 -18.600 31.984 1.00 86.56 194 MET A O 1
ATOM 1496 N N . GLU A 1 195 ? -7.317 -18.935 34.117 1.00 91.31 195 GLU A N 1
ATOM 1497 C CA . GLU A 1 195 ? -5.870 -18.844 33.894 1.00 91.31 195 GLU A CA 1
ATOM 1498 C C . GLU A 1 195 ? -5.410 -19.885 32.878 1.00 91.31 195 GLU A C 1
ATOM 1500 O O . GLU A 1 195 ? -4.805 -19.520 31.873 1.00 91.31 195 GLU A O 1
ATOM 1505 N N . VAL A 1 196 ? -5.806 -21.152 33.044 1.00 91.94 196 VAL A N 1
ATOM 1506 C CA . VAL A 1 196 ? -5.460 -22.222 32.094 1.00 91.94 196 VAL A CA 1
ATOM 1507 C C . VAL A 1 196 ? -6.002 -21.927 30.690 1.00 91.94 196 VAL A C 1
ATOM 1509 O O . VAL A 1 196 ? -5.313 -22.148 29.691 1.00 91.94 196 VAL A O 1
ATOM 1512 N N . LYS A 1 197 ? -7.231 -21.403 30.573 1.00 89.62 197 LYS A N 1
ATOM 1513 C CA . LYS A 1 197 ? -7.799 -21.004 29.273 1.00 89.62 197 LYS A CA 1
ATOM 1514 C C . LYS A 1 197 ? -7.056 -19.816 28.673 1.00 89.62 197 LYS A C 1
ATOM 1516 O O . LYS A 1 197 ? -6.769 -19.840 27.479 1.00 89.62 197 LYS A O 1
ATOM 1521 N N . VAL A 1 198 ? -6.746 -18.798 29.470 1.00 90.00 198 VAL A N 1
ATOM 1522 C CA . VAL A 1 198 ? -6.005 -17.610 29.036 1.00 90.00 198 VAL A CA 1
ATOM 1523 C C . VAL A 1 198 ? -4.616 -18.016 28.557 1.00 90.00 198 VAL A C 1
ATOM 1525 O O . VAL A 1 198 ? -4.253 -17.677 27.433 1.00 90.00 198 VAL A O 1
ATOM 1528 N N . GLU A 1 199 ? -3.894 -18.829 29.321 1.00 91.06 199 GLU A N 1
ATOM 1529 C CA . GLU A 1 199 ? -2.574 -19.343 28.959 1.00 91.06 199 GLU A CA 1
ATOM 1530 C C . GLU A 1 199 ? -2.623 -20.190 27.681 1.00 91.06 199 GLU A C 1
ATOM 1532 O O . GLU A 1 199 ? -1.824 -19.984 26.766 1.00 91.06 199 GLU A O 1
ATOM 1537 N N . HIS A 1 200 ? -3.625 -21.063 27.541 1.00 92.88 200 HIS A N 1
ATOM 1538 C CA . HIS A 1 200 ? -3.827 -21.829 26.313 1.00 92.88 200 HIS A CA 1
ATOM 1539 C C . HIS A 1 200 ? -4.116 -20.928 25.103 1.00 92.88 200 HIS A C 1
ATOM 1541 O O . HIS A 1 200 ? -3.537 -21.121 24.033 1.00 92.88 200 HIS A O 1
ATOM 1547 N N . THR A 1 201 ? -4.979 -19.917 25.256 1.00 89.00 201 THR A N 1
ATOM 1548 C CA . THR A 1 201 ? -5.294 -18.981 24.165 1.00 89.00 201 THR A CA 1
ATOM 1549 C C . THR A 1 201 ? -4.109 -18.095 23.793 1.00 89.00 201 THR A C 1
ATOM 1551 O O . THR A 1 201 ? -3.893 -17.861 22.605 1.00 89.00 201 THR A O 1
ATOM 1554 N N . LEU A 1 202 ? -3.312 -17.649 24.769 1.00 86.88 202 LEU A N 1
ATOM 1555 C CA . LEU A 1 202 ? -2.070 -16.910 24.542 1.00 86.88 202 LEU A CA 1
ATOM 1556 C C . LEU A 1 202 ? -1.041 -17.780 23.824 1.00 86.88 202 LEU A C 1
ATOM 1558 O O . LEU A 1 202 ? -0.438 -17.322 22.859 1.00 86.88 202 LEU A O 1
ATOM 1562 N N . SER A 1 203 ? -0.886 -19.038 24.236 1.00 90.81 203 SER A N 1
ATOM 1563 C CA . SER A 1 203 ? 0.025 -19.992 23.602 1.00 90.81 203 SER A CA 1
ATOM 1564 C C . SER A 1 203 ? -0.380 -20.303 22.156 1.00 90.81 203 SER A C 1
ATOM 1566 O O . SER A 1 203 ? 0.462 -20.266 21.253 1.00 90.81 203 SER A O 1
ATOM 1568 N N . ASP A 1 204 ? -1.671 -20.525 21.883 1.00 90.31 204 ASP A N 1
ATOM 1569 C CA . ASP A 1 204 ? -2.147 -20.766 20.515 1.00 90.31 204 ASP A CA 1
ATOM 1570 C C . ASP A 1 204 ? -2.069 -19.492 19.654 1.00 90.31 204 ASP A C 1
ATOM 1572 O O . ASP A 1 204 ? -1.696 -19.551 18.480 1.00 90.31 204 ASP A O 1
ATOM 1576 N N . ALA A 1 205 ? -2.342 -18.315 20.230 1.00 81.38 205 ALA A N 1
ATOM 1577 C CA . ALA A 1 205 ? -2.161 -17.033 19.552 1.00 81.38 205 ALA A CA 1
ATOM 1578 C C . ALA A 1 205 ? -0.686 -16.771 19.212 1.00 81.38 205 ALA A C 1
ATOM 1580 O O . ALA A 1 205 ? -0.387 -16.437 18.066 1.00 81.38 205 ALA A O 1
ATOM 1581 N N . ALA A 1 20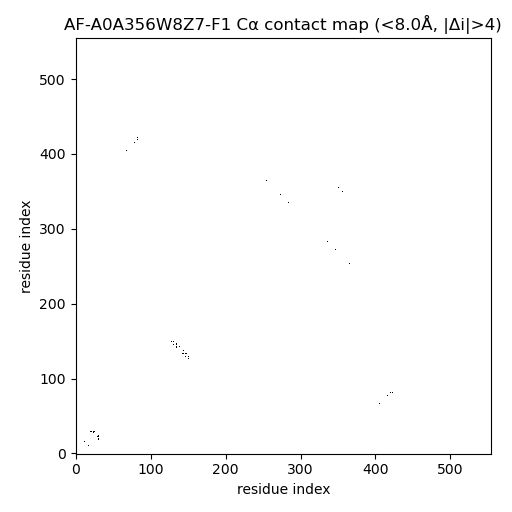6 ? 0.233 -16.987 20.158 1.00 84.62 206 ALA A N 1
ATOM 1582 C CA . ALA A 1 206 ? 1.673 -16.870 19.947 1.00 84.62 206 ALA A CA 1
ATOM 1583 C C . ALA A 1 206 ? 2.148 -17.829 18.847 1.00 84.62 206 ALA A C 1
ATOM 1585 O O . ALA A 1 206 ? 2.775 -17.395 17.885 1.00 84.62 206 ALA A O 1
ATOM 1586 N N . SER A 1 207 ? 1.723 -19.094 18.901 1.00 90.62 207 SER A N 1
ATOM 1587 C CA . SER A 1 207 ? 2.047 -20.104 17.884 1.00 90.62 207 SER A CA 1
ATOM 1588 C C . SER A 1 207 ? 1.518 -19.736 16.490 1.00 90.62 207 SER A C 1
ATOM 1590 O O . SER A 1 207 ? 2.136 -20.042 15.469 1.00 90.62 207 SER A O 1
ATOM 1592 N N . ARG A 1 208 ? 0.341 -19.099 16.406 1.00 86.88 208 ARG A N 1
ATOM 1593 C CA . ARG A 1 208 ? -0.216 -18.600 15.137 1.00 86.88 208 ARG A CA 1
ATOM 1594 C C . ARG A 1 208 ? 0.557 -17.397 14.611 1.00 86.88 208 ARG A C 1
ATOM 1596 O O . ARG A 1 208 ? 0.735 -17.306 13.399 1.00 86.88 208 ARG A O 1
ATOM 1603 N N . VAL A 1 209 ? 0.988 -16.495 15.493 1.00 81.50 209 VAL A N 1
ATOM 1604 C CA . VAL A 1 209 ? 1.817 -15.340 15.129 1.00 81.50 209 VAL A CA 1
ATOM 1605 C C . VAL A 1 209 ? 3.178 -15.808 14.631 1.00 81.50 209 VAL A C 1
ATOM 1607 O O . VAL A 1 209 ? 3.567 -15.396 13.547 1.00 81.50 209 VAL A O 1
ATOM 1610 N N . GLU A 1 210 ? 3.840 -16.720 15.338 1.00 85.88 210 GLU A N 1
ATOM 1611 C CA . GLU A 1 210 ? 5.128 -17.298 14.938 1.00 85.88 210 GLU A CA 1
ATOM 1612 C C . GLU A 1 210 ? 5.033 -17.942 13.549 1.00 85.88 210 GLU A C 1
ATOM 1614 O O . GLU A 1 210 ? 5.725 -17.528 12.622 1.00 85.88 210 GLU A O 1
ATOM 1619 N N . ARG A 1 211 ? 4.039 -18.815 13.329 1.00 89.50 211 ARG A N 1
ATOM 1620 C CA . ARG A 1 211 ? 3.779 -19.397 12.000 1.00 89.50 211 ARG A CA 1
ATOM 1621 C C . ARG A 1 211 ? 3.494 -18.348 10.925 1.00 89.50 211 ARG A C 1
ATOM 1623 O O . ARG A 1 211 ? 3.886 -18.532 9.776 1.00 89.50 211 ARG A O 1
ATOM 1630 N N . ALA A 1 212 ? 2.769 -17.277 11.250 1.00 81.00 212 ALA A N 1
ATOM 1631 C CA . ALA A 1 212 ? 2.474 -16.212 10.294 1.00 81.00 212 ALA A CA 1
ATOM 1632 C C . ALA A 1 212 ? 3.719 -15.379 9.955 1.00 81.00 212 ALA A C 1
ATOM 1634 O O . ALA A 1 212 ? 3.869 -14.976 8.800 1.00 81.00 212 ALA A O 1
ATOM 1635 N N . VAL A 1 213 ? 4.597 -15.149 10.935 1.00 80.94 213 VAL A N 1
ATOM 1636 C CA . VAL A 1 213 ? 5.877 -14.453 10.773 1.00 80.94 213 VAL A CA 1
ATOM 1637 C C . VAL A 1 213 ? 6.829 -15.297 9.935 1.00 80.94 213 VAL A C 1
ATOM 1639 O O . VAL A 1 213 ? 7.274 -14.802 8.906 1.00 80.94 213 VAL A O 1
ATOM 1642 N N . ASP A 1 214 ? 7.015 -16.580 10.248 1.00 83.25 214 ASP A N 1
ATOM 1643 C CA . ASP A 1 214 ? 7.854 -17.492 9.453 1.00 83.25 214 ASP A CA 1
ATOM 1644 C C . ASP A 1 214 ? 7.392 -17.549 7.992 1.00 83.25 214 ASP A C 1
ATOM 1646 O O . ASP A 1 214 ? 8.175 -17.498 7.041 1.00 83.25 214 ASP A O 1
ATOM 1650 N N . GLN A 1 215 ? 6.075 -17.608 7.776 1.00 81.94 215 GLN A N 1
ATOM 1651 C CA . GLN A 1 215 ? 5.514 -17.634 6.430 1.00 81.94 215 GLN A CA 1
ATOM 1652 C C . GLN A 1 215 ? 5.591 -16.273 5.720 1.00 81.94 215 GLN A C 1
ATOM 1654 O O . GLN A 1 215 ? 5.498 -16.222 4.488 1.00 81.94 215 GLN A O 1
ATOM 1659 N N . ALA A 1 216 ? 5.680 -15.170 6.463 1.00 71.44 216 ALA A N 1
ATOM 1660 C CA . ALA A 1 216 ? 5.935 -13.846 5.912 1.00 71.44 216 ALA A CA 1
ATOM 1661 C C . ALA A 1 216 ? 7.419 -13.686 5.561 1.00 71.44 216 ALA A C 1
ATOM 1663 O O . ALA A 1 216 ? 7.713 -13.177 4.484 1.00 71.44 216 ALA A O 1
ATOM 1664 N N . GLU A 1 217 ? 8.324 -14.193 6.396 1.00 77.94 217 GLU A N 1
ATOM 1665 C CA . GLU A 1 217 ? 9.772 -14.180 6.190 1.00 77.94 217 GLU A CA 1
ATOM 1666 C C . GLU A 1 217 ? 10.167 -15.019 4.971 1.00 77.94 217 GLU A C 1
ATOM 1668 O O . GLU A 1 217 ? 10.776 -14.495 4.042 1.00 77.94 217 GLU A O 1
ATOM 1673 N N . LEU A 1 218 ? 9.690 -16.267 4.872 1.00 77.38 218 LEU A N 1
ATOM 1674 C CA . LEU A 1 218 ? 9.918 -17.124 3.699 1.00 77.38 218 LEU A CA 1
ATOM 1675 C C . LEU A 1 218 ? 9.421 -16.483 2.393 1.00 77.38 218 LEU A C 1
ATOM 1677 O O . LEU A 1 218 ? 10.025 -16.655 1.332 1.00 77.38 218 LEU A O 1
ATOM 1681 N N . ARG A 1 219 ? 8.314 -15.732 2.450 1.00 72.94 219 ARG A N 1
ATOM 1682 C CA . ARG A 1 219 ? 7.788 -15.014 1.280 1.00 72.94 219 ARG A CA 1
ATOM 1683 C C . ARG A 1 219 ? 8.576 -13.750 0.976 1.00 72.94 219 ARG A C 1
ATOM 1685 O O . ARG A 1 219 ? 8.824 -13.499 -0.197 1.00 72.94 219 ARG A O 1
ATOM 1692 N N . ALA A 1 220 ? 8.973 -12.986 1.990 1.00 70.56 220 ALA A N 1
ATOM 1693 C CA . ALA A 1 220 ? 9.813 -11.808 1.824 1.00 70.56 220 ALA A CA 1
ATOM 1694 C C . ALA A 1 220 ? 11.153 -12.200 1.191 1.00 70.56 220 ALA A C 1
ATOM 1696 O O . ALA A 1 220 ? 11.545 -11.611 0.185 1.00 70.56 220 ALA A O 1
ATOM 1697 N N . GLU A 1 221 ? 11.782 -13.272 1.680 1.00 76.12 221 GLU A N 1
ATOM 1698 C CA . GLU A 1 221 ? 12.970 -13.852 1.057 1.00 76.12 221 GLU A CA 1
ATOM 1699 C C . GLU A 1 221 ? 12.710 -14.304 -0.385 1.00 76.12 221 GLU A C 1
ATOM 1701 O O . GLU A 1 221 ? 13.527 -14.041 -1.264 1.00 76.12 221 GLU A O 1
ATOM 1706 N N . GLY A 1 222 ? 11.576 -14.961 -0.655 1.00 74.94 222 GLY A N 1
ATOM 1707 C CA . GLY A 1 222 ? 11.185 -15.358 -2.011 1.00 74.94 222 GLY A CA 1
ATOM 1708 C C . GLY A 1 222 ? 11.067 -14.163 -2.962 1.00 74.94 222 GLY A C 1
ATOM 1709 O O . GLY A 1 222 ? 11.648 -14.177 -4.043 1.00 74.94 222 GLY A O 1
ATOM 1710 N N . THR A 1 223 ? 10.390 -13.095 -2.531 1.00 73.81 223 THR A N 1
ATOM 1711 C CA . THR A 1 223 ? 10.243 -11.862 -3.322 1.00 73.81 223 THR A CA 1
ATOM 1712 C C . THR A 1 223 ? 11.557 -11.103 -3.487 1.00 73.81 223 THR A C 1
ATOM 1714 O O . THR A 1 223 ? 11.794 -10.526 -4.543 1.00 73.81 223 THR A O 1
ATOM 1717 N N . ALA A 1 224 ? 12.430 -11.121 -2.476 1.00 70.62 224 ALA A N 1
ATOM 1718 C CA . ALA A 1 224 ? 13.745 -10.495 -2.548 1.00 70.62 224 ALA A CA 1
ATOM 1719 C C . ALA A 1 224 ? 14.660 -11.236 -3.532 1.00 70.62 224 ALA A C 1
ATOM 1721 O O . ALA A 1 224 ? 15.341 -10.590 -4.326 1.00 70.62 224 ALA A O 1
ATOM 1722 N N . ARG A 1 225 ? 14.627 -12.578 -3.537 1.00 77.44 225 ARG A N 1
ATOM 1723 C CA . ARG A 1 225 ? 15.325 -13.399 -4.539 1.00 77.44 225 ARG A CA 1
ATOM 1724 C C . ARG A 1 225 ? 14.793 -13.128 -5.946 1.00 77.44 225 ARG A C 1
ATOM 1726 O O . ARG A 1 225 ? 15.580 -12.852 -6.839 1.00 77.44 225 ARG A O 1
ATOM 1733 N N . GLU A 1 226 ? 13.473 -13.096 -6.129 1.00 78.94 226 GLU A N 1
ATOM 1734 C CA . GLU A 1 226 ? 12.869 -12.800 -7.436 1.00 78.94 226 GLU A CA 1
ATOM 1735 C C . GLU A 1 226 ? 13.219 -11.388 -7.937 1.00 78.94 226 GLU A C 1
ATOM 1737 O O . GLU A 1 226 ? 13.512 -11.192 -9.119 1.00 78.94 226 GLU A O 1
ATOM 1742 N N . LEU A 1 227 ? 13.231 -10.388 -7.050 1.00 71.44 227 LEU A N 1
ATOM 1743 C CA . LEU A 1 227 ? 13.666 -9.037 -7.398 1.00 71.44 227 LEU A CA 1
ATOM 1744 C C . LEU A 1 227 ? 15.150 -9.009 -7.780 1.00 71.44 227 LEU A C 1
ATOM 1746 O O . LEU A 1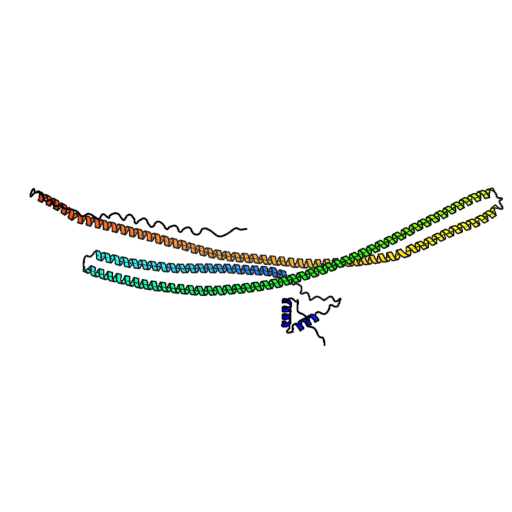 227 ? 15.500 -8.361 -8.766 1.00 71.44 227 LEU A O 1
ATOM 1750 N N . ALA A 1 228 ? 16.004 -9.716 -7.037 1.00 76.44 228 ALA A N 1
ATOM 1751 C CA . ALA A 1 228 ? 17.427 -9.831 -7.341 1.00 76.44 228 ALA A CA 1
ATOM 1752 C C . ALA A 1 228 ? 17.659 -10.489 -8.710 1.00 76.44 228 ALA A C 1
ATOM 1754 O O . ALA A 1 228 ? 18.439 -9.971 -9.506 1.00 76.44 228 ALA A O 1
ATOM 1755 N N . ASP A 1 229 ? 16.916 -11.548 -9.037 1.00 80.38 229 ASP A N 1
ATOM 1756 C CA . ASP A 1 229 ? 16.990 -12.207 -10.344 1.00 80.38 229 ASP A CA 1
ATOM 1757 C C . ASP A 1 229 ? 16.520 -11.277 -11.472 1.00 80.38 229 ASP A C 1
ATOM 1759 O O . ASP A 1 229 ? 17.147 -11.194 -12.529 1.00 80.38 229 ASP A O 1
ATOM 1763 N N . ARG A 1 230 ? 15.433 -10.520 -11.269 1.00 79.12 230 ARG A N 1
ATOM 1764 C CA . ARG A 1 230 ? 14.959 -9.529 -12.254 1.00 79.12 230 ARG A CA 1
ATOM 1765 C C . ARG A 1 230 ? 15.958 -8.395 -12.455 1.00 79.12 230 ARG A C 1
ATOM 1767 O O . ARG A 1 230 ? 16.163 -7.984 -13.595 1.00 79.12 230 ARG A O 1
ATOM 1774 N N . LEU A 1 231 ? 16.577 -7.907 -11.380 1.00 79.19 231 LEU A N 1
ATOM 1775 C CA . LEU A 1 231 ? 17.625 -6.890 -11.449 1.00 79.19 231 LEU A CA 1
ATOM 1776 C C . LEU A 1 231 ? 18.868 -7.423 -12.161 1.00 79.19 231 LEU A C 1
ATOM 1778 O O . LEU A 1 231 ? 19.380 -6.738 -13.035 1.00 79.19 231 LEU A O 1
ATOM 1782 N N . SER A 1 232 ? 19.288 -8.657 -11.881 1.00 85.31 232 SER A N 1
ATOM 1783 C CA . SER A 1 232 ? 20.413 -9.298 -12.570 1.00 85.31 232 SER A CA 1
ATOM 1784 C C . SER A 1 232 ? 20.134 -9.508 -14.064 1.00 85.31 232 SER A C 1
ATOM 1786 O O . SER A 1 232 ? 20.990 -9.246 -14.911 1.00 85.31 232 SER A O 1
ATOM 1788 N N . ASN A 1 233 ? 18.910 -9.903 -14.422 1.00 81.88 233 ASN A N 1
ATOM 1789 C CA . ASN A 1 233 ? 18.492 -10.013 -15.820 1.00 81.88 233 ASN A CA 1
ATOM 1790 C C . ASN A 1 233 ? 18.461 -8.648 -16.517 1.00 81.88 233 ASN A C 1
ATOM 1792 O O . ASN A 1 233 ? 18.882 -8.533 -17.668 1.00 81.88 233 ASN A O 1
ATOM 1796 N N . LEU A 1 234 ? 17.984 -7.610 -15.826 1.00 78.88 234 LEU A N 1
ATOM 1797 C CA . LEU A 1 234 ? 17.978 -6.246 -16.344 1.00 78.88 234 LEU A CA 1
ATOM 1798 C C . LEU A 1 234 ? 19.405 -5.717 -16.519 1.00 78.88 234 LEU A C 1
ATOM 1800 O O . LEU A 1 234 ? 19.717 -5.175 -17.572 1.00 78.88 234 LEU A O 1
ATOM 1804 N N . GLU A 1 235 ? 20.286 -5.946 -15.548 1.00 84.31 235 GLU A N 1
ATOM 1805 C CA . GLU A 1 235 ? 21.710 -5.618 -15.627 1.00 84.31 235 GLU A CA 1
ATOM 1806 C C . GLU A 1 235 ? 22.382 -6.345 -16.796 1.00 84.31 235 GLU A C 1
ATOM 1808 O O . GLU A 1 235 ? 23.098 -5.729 -17.582 1.00 84.31 235 GLU A O 1
ATOM 1813 N N . THR A 1 236 ? 22.078 -7.630 -16.990 1.00 83.56 236 THR A N 1
ATOM 1814 C CA . THR A 1 236 ? 22.572 -8.411 -18.131 1.00 83.56 236 THR A CA 1
ATOM 1815 C C . THR A 1 236 ? 22.073 -7.834 -19.454 1.00 83.56 236 THR A C 1
ATOM 1817 O O . THR A 1 236 ? 22.859 -7.659 -20.383 1.00 83.56 236 THR A O 1
ATOM 1820 N N . HIS A 1 237 ? 20.785 -7.493 -19.553 1.00 79.06 237 HIS A N 1
ATOM 1821 C CA . HIS A 1 237 ? 20.204 -6.915 -20.766 1.00 79.06 237 HIS A CA 1
ATOM 1822 C C . HIS A 1 237 ? 20.780 -5.524 -21.075 1.00 79.06 237 HIS A C 1
ATOM 1824 O O . HIS A 1 237 ? 21.068 -5.218 -22.233 1.00 79.06 237 HIS A O 1
ATOM 1830 N N . VAL A 1 238 ? 20.996 -4.696 -20.048 1.00 77.94 238 VAL A N 1
ATOM 1831 C CA . VAL A 1 238 ? 21.631 -3.377 -20.171 1.00 77.94 238 VAL A CA 1
ATOM 1832 C C . VAL A 1 238 ? 23.093 -3.517 -20.590 1.00 77.94 238 VAL A C 1
ATOM 1834 O O . VAL A 1 238 ? 23.505 -2.853 -21.536 1.00 77.94 238 VAL A O 1
ATOM 1837 N N . ASN A 1 239 ? 23.861 -4.426 -19.987 1.00 78.19 239 ASN A N 1
ATOM 1838 C CA . ASN A 1 239 ? 25.241 -4.695 -20.403 1.00 78.19 239 ASN A CA 1
ATOM 1839 C C . ASN A 1 239 ? 25.314 -5.205 -21.846 1.00 78.19 239 ASN A C 1
ATOM 1841 O O . ASN A 1 239 ? 26.191 -4.799 -22.608 1.00 78.19 239 ASN A O 1
ATOM 1845 N N . LEU A 1 240 ? 24.366 -6.048 -22.263 1.00 77.56 240 LEU A N 1
ATOM 1846 C CA . LEU A 1 240 ? 24.309 -6.536 -23.637 1.00 77.56 240 LEU A CA 1
ATOM 1847 C C . LEU A 1 240 ? 24.005 -5.395 -24.623 1.00 77.56 240 LEU A C 1
ATOM 1849 O O . LEU A 1 240 ? 24.655 -5.310 -25.665 1.00 77.56 240 LEU A O 1
ATOM 1853 N N . ARG A 1 241 ? 23.090 -4.479 -24.270 1.00 75.88 241 ARG A N 1
ATOM 1854 C CA . ARG A 1 241 ? 22.810 -3.248 -25.034 1.00 75.88 241 ARG A CA 1
ATOM 1855 C C . ARG A 1 241 ? 24.035 -2.343 -25.125 1.00 75.88 241 ARG A C 1
ATOM 1857 O O . ARG A 1 241 ? 24.383 -1.949 -26.233 1.00 75.88 241 ARG A O 1
ATOM 1864 N N . LEU A 1 242 ? 24.697 -2.059 -24.002 1.00 77.81 242 LEU A N 1
ATOM 1865 C CA . LEU A 1 242 ? 25.899 -1.220 -23.958 1.00 77.81 242 LEU A CA 1
ATOM 1866 C C . LEU A 1 242 ? 27.016 -1.815 -24.820 1.00 77.81 242 LEU A C 1
ATOM 1868 O O . LEU A 1 242 ? 27.546 -1.123 -25.675 1.00 77.81 242 LEU A O 1
ATOM 1872 N N . SER A 1 243 ? 27.245 -3.130 -24.743 1.00 75.94 243 SER A N 1
ATOM 1873 C CA . SER A 1 243 ? 28.215 -3.804 -25.619 1.00 75.94 243 SER A CA 1
ATOM 1874 C C . SER A 1 243 ? 27.847 -3.735 -27.108 1.00 75.94 243 SER A C 1
ATOM 1876 O O . SER A 1 243 ? 28.714 -3.778 -27.981 1.00 75.94 243 SER A O 1
ATOM 1878 N N . GLY A 1 244 ? 26.548 -3.668 -27.420 1.00 77.25 244 GLY A N 1
ATOM 1879 C CA . GLY A 1 244 ? 26.055 -3.460 -28.777 1.00 77.25 244 GLY A CA 1
ATOM 1880 C C . GLY A 1 244 ? 26.358 -2.050 -29.276 1.00 77.25 244 GLY A C 1
ATOM 1881 O O . GLY A 1 244 ? 26.792 -1.902 -30.417 1.00 77.25 244 GLY A O 1
ATOM 1882 N N . VAL A 1 245 ? 26.184 -1.049 -28.409 1.00 76.06 245 VAL A N 1
ATOM 1883 C CA . VAL A 1 245 ? 26.521 0.354 -28.681 1.00 76.06 245 VAL A CA 1
ATOM 1884 C C . VAL A 1 245 ? 28.031 0.527 -28.854 1.00 76.06 245 VAL A C 1
ATOM 1886 O O . VAL A 1 245 ? 28.450 1.092 -29.860 1.00 76.06 245 VAL A O 1
ATOM 1889 N N . ASP A 1 246 ? 28.850 -0.057 -27.978 1.00 77.25 246 ASP A N 1
ATOM 1890 C CA . ASP A 1 246 ? 30.315 -0.004 -28.084 1.00 77.25 246 ASP A CA 1
ATOM 1891 C C . ASP A 1 246 ? 30.799 -0.584 -29.423 1.00 77.25 246 ASP A C 1
ATOM 1893 O O . ASP A 1 246 ? 31.620 0.009 -30.118 1.00 77.25 246 ASP A O 1
ATOM 1897 N N . LYS A 1 247 ? 30.211 -1.706 -29.864 1.00 78.25 247 LYS A N 1
ATOM 1898 C CA . LYS A 1 247 ? 30.510 -2.295 -31.181 1.00 78.25 247 LYS A CA 1
ATOM 1899 C C . LYS A 1 247 ? 30.081 -1.408 -32.344 1.00 78.25 247 LYS A C 1
ATOM 1901 O O . LYS A 1 247 ? 30.710 -1.452 -33.401 1.00 78.25 247 LYS A O 1
ATOM 1906 N N . THR A 1 248 ? 28.979 -0.668 -32.218 1.00 77.81 248 THR A N 1
ATOM 1907 C CA . THR A 1 248 ? 28.596 0.301 -33.254 1.00 77.81 248 THR A CA 1
ATOM 1908 C C . THR A 1 248 ? 29.543 1.492 -33.280 1.00 77.81 248 THR A C 1
ATOM 1910 O O . THR A 1 248 ? 29.891 1.932 -34.373 1.00 77.81 248 THR A O 1
ATOM 1913 N N . ASP A 1 249 ? 30.025 1.934 -32.119 1.00 80.25 249 ASP A N 1
ATOM 1914 C CA . ASP A 1 249 ? 30.948 3.060 -31.978 1.00 80.25 249 ASP A CA 1
ATOM 1915 C C . ASP A 1 249 ? 32.340 2.715 -32.539 1.00 80.25 249 ASP A C 1
ATOM 1917 O O . ASP A 1 249 ? 32.873 3.435 -33.382 1.00 80.25 249 ASP A O 1
ATOM 1921 N N . GLU A 1 250 ? 32.875 1.529 -32.221 1.00 78.94 250 GLU A N 1
ATOM 1922 C CA . GLU A 1 250 ? 34.119 1.008 -32.815 1.00 78.94 250 GLU A CA 1
ATOM 1923 C C . GLU A 1 250 ? 34.034 0.907 -34.345 1.00 78.94 250 GLU A C 1
ATOM 1925 O O . GLU A 1 250 ? 34.987 1.210 -35.072 1.00 78.94 250 GLU A O 1
ATOM 1930 N N . ARG A 1 251 ? 32.879 0.474 -34.863 1.00 73.56 251 ARG A N 1
ATOM 1931 C CA . ARG A 1 251 ? 32.659 0.365 -36.310 1.00 73.56 251 ARG A CA 1
ATOM 1932 C C . ARG A 1 251 ? 32.537 1.733 -36.967 1.00 73.56 251 ARG A C 1
ATOM 1934 O O . ARG A 1 251 ? 33.075 1.896 -38.061 1.00 73.56 251 ARG A O 1
ATOM 1941 N N . LEU A 1 252 ? 31.863 2.689 -36.328 1.00 80.88 252 LEU A N 1
ATOM 1942 C CA . LEU A 1 252 ? 31.758 4.062 -36.814 1.00 80.88 252 LEU A CA 1
ATOM 1943 C C . LEU A 1 252 ? 33.143 4.710 -36.877 1.00 80.88 252 LEU A C 1
ATOM 1945 O O . LEU A 1 252 ? 33.519 5.199 -37.938 1.00 80.88 252 LEU A O 1
ATOM 1949 N N . ALA A 1 253 ? 33.950 4.577 -35.822 1.00 83.38 253 ALA A N 1
ATOM 1950 C CA . ALA A 1 253 ? 35.340 5.029 -35.812 1.00 83.38 253 ALA A CA 1
ATOM 1951 C C . ALA A 1 253 ? 36.172 4.382 -36.939 1.00 83.38 253 ALA A C 1
ATOM 1953 O O . ALA A 1 253 ? 36.974 5.042 -37.602 1.00 83.38 253 ALA A O 1
ATOM 1954 N N . GLY A 1 254 ? 35.954 3.091 -37.220 1.00 84.00 254 GLY A N 1
ATOM 1955 C CA . GLY A 1 254 ? 36.595 2.399 -38.341 1.00 84.00 254 GLY A CA 1
ATOM 1956 C C . GLY A 1 254 ? 36.178 2.930 -39.718 1.00 84.00 254 GLY A C 1
ATOM 1957 O O . GLY A 1 254 ? 37.005 3.005 -40.629 1.00 84.00 254 GLY A O 1
ATOM 1958 N N . VAL A 1 255 ? 34.910 3.312 -39.885 1.00 78.75 255 VAL A N 1
ATOM 1959 C CA . VAL A 1 255 ? 34.398 3.936 -41.115 1.00 78.75 255 VAL A CA 1
ATOM 1960 C C . VAL A 1 255 ? 34.950 5.350 -41.263 1.00 78.75 255 VAL A C 1
ATOM 1962 O O . VAL A 1 255 ? 35.448 5.682 -42.336 1.00 78.75 255 VAL A O 1
ATOM 1965 N N . GLU A 1 256 ? 34.949 6.146 -40.195 1.00 83.75 256 GLU A N 1
ATOM 1966 C CA . GLU A 1 256 ? 35.545 7.486 -40.172 1.00 83.75 256 GLU A CA 1
ATOM 1967 C C . GLU A 1 256 ? 37.027 7.451 -40.565 1.00 83.75 256 GLU A C 1
ATOM 1969 O O . GLU A 1 256 ? 37.456 8.233 -41.413 1.00 83.75 256 GLU A O 1
ATOM 1974 N N . ALA A 1 257 ? 37.795 6.486 -40.048 1.00 82.94 257 ALA A N 1
ATOM 1975 C CA . ALA A 1 257 ? 39.198 6.304 -40.414 1.00 82.94 257 ALA A CA 1
ATOM 1976 C C . ALA A 1 257 ? 39.386 5.960 -41.904 1.00 82.94 257 ALA A C 1
ATOM 1978 O O . ALA A 1 257 ? 40.259 6.522 -42.566 1.00 82.94 257 ALA A O 1
ATOM 1979 N N . ARG A 1 258 ? 38.551 5.070 -42.463 1.00 79.25 258 ARG A N 1
ATOM 1980 C CA . ARG A 1 258 ? 38.599 4.720 -43.898 1.00 79.25 258 ARG A CA 1
ATOM 1981 C C . ARG A 1 258 ? 38.213 5.895 -44.794 1.00 79.25 258 ARG A C 1
ATOM 1983 O O . ARG A 1 258 ? 38.824 6.082 -45.847 1.00 79.25 258 ARG A O 1
ATOM 1990 N N . VAL A 1 259 ? 37.220 6.685 -44.383 1.00 79.81 259 VAL A N 1
ATOM 1991 C CA . VAL A 1 259 ? 36.819 7.917 -45.076 1.00 79.81 259 VAL A CA 1
ATOM 1992 C C . VAL A 1 259 ? 37.967 8.921 -45.056 1.00 79.81 259 VAL A C 1
ATOM 1994 O O . VAL A 1 259 ? 38.348 9.404 -46.119 1.00 79.81 259 VAL A O 1
ATOM 1997 N N . ALA A 1 260 ? 38.576 9.172 -43.894 1.00 82.31 260 ALA A N 1
ATOM 1998 C CA . ALA A 1 260 ? 39.718 10.075 -43.767 1.00 82.31 260 ALA A CA 1
ATOM 1999 C C . ALA A 1 260 ? 40.894 9.648 -44.664 1.00 82.31 260 ALA A C 1
ATOM 2001 O O . ALA A 1 260 ? 41.414 10.461 -45.424 1.00 82.31 260 ALA A O 1
ATOM 2002 N N . GLN A 1 261 ? 41.246 8.359 -44.657 1.00 81.75 261 GLN A N 1
ATOM 2003 C CA . GLN A 1 261 ? 42.322 7.814 -45.490 1.00 81.75 261 GLN A CA 1
ATOM 2004 C C . GLN A 1 261 ? 42.023 7.930 -46.993 1.00 81.75 261 GLN A C 1
ATOM 2006 O O . GLN A 1 261 ? 42.912 8.208 -47.800 1.00 81.75 261 GLN A O 1
ATOM 2011 N N . SER A 1 262 ? 40.769 7.722 -47.392 1.00 77.50 262 SER A N 1
ATOM 2012 C CA . SER A 1 262 ? 40.365 7.846 -48.794 1.00 77.50 262 SER A CA 1
ATOM 2013 C C . SER A 1 262 ? 40.381 9.303 -49.256 1.00 77.50 262 SER A C 1
ATOM 2015 O O . SER A 1 262 ? 40.853 9.584 -50.356 1.00 77.50 262 SER A O 1
ATOM 2017 N N . VAL A 1 263 ? 39.933 10.237 -48.410 1.00 81.75 263 VAL A N 1
ATOM 2018 C CA . VAL A 1 263 ? 40.011 11.683 -48.677 1.00 81.75 263 VAL A CA 1
ATOM 2019 C C . VAL A 1 263 ? 41.467 12.126 -48.818 1.00 81.75 263 VAL A C 1
ATOM 2021 O O . VAL A 1 263 ? 41.800 12.797 -49.791 1.00 81.75 263 VAL A O 1
ATOM 2024 N N . GLU A 1 264 ? 42.351 11.681 -47.925 1.00 83.31 264 GLU A N 1
ATOM 2025 C CA . GLU A 1 264 ? 43.790 11.955 -48.009 1.00 83.31 264 GLU A CA 1
ATOM 2026 C C . GLU A 1 264 ? 44.409 11.381 -49.297 1.00 83.31 264 GLU A C 1
ATOM 2028 O O . GLU A 1 264 ? 45.236 12.020 -49.951 1.00 83.31 264 GLU A O 1
ATOM 2033 N N . SER A 1 265 ? 43.998 10.180 -49.714 1.00 80.56 265 SER A N 1
ATOM 2034 C CA . SER A 1 265 ? 44.434 9.588 -50.984 1.00 80.56 265 SER A CA 1
ATOM 2035 C C . SER A 1 265 ? 43.996 10.439 -52.182 1.00 80.56 265 SER A C 1
ATOM 2037 O O . SER A 1 265 ? 44.816 10.758 -53.047 1.00 80.56 265 SER A O 1
ATOM 2039 N N . VAL A 1 266 ? 42.734 10.884 -52.204 1.00 79.75 266 VAL A N 1
ATOM 2040 C CA . VAL A 1 266 ? 42.201 11.775 -53.246 1.00 79.75 266 VAL A CA 1
ATOM 2041 C C . VAL A 1 266 ? 42.963 13.102 -53.272 1.00 79.75 266 VAL A C 1
ATOM 2043 O O . VAL A 1 266 ? 43.412 13.517 -54.340 1.00 79.75 266 VAL A O 1
ATOM 2046 N N . GLU A 1 267 ? 43.200 13.731 -52.123 1.00 84.25 267 GLU A N 1
ATOM 2047 C CA . GLU A 1 267 ? 43.959 14.984 -52.022 1.00 84.25 267 GLU A CA 1
ATOM 2048 C C . GLU A 1 267 ? 45.400 14.831 -52.537 1.00 84.25 267 GLU A C 1
ATOM 2050 O O . GLU A 1 267 ? 45.894 15.659 -53.310 1.00 84.25 267 GLU A O 1
ATOM 2055 N N . ASN A 1 268 ? 46.057 13.716 -52.208 1.00 83.56 268 ASN A N 1
ATOM 2056 C CA . ASN A 1 268 ? 47.387 13.391 -52.718 1.00 83.56 268 ASN A CA 1
ATOM 2057 C C . ASN A 1 268 ? 47.396 13.176 -54.238 1.00 83.56 268 ASN A C 1
ATOM 2059 O O . ASN A 1 268 ? 48.323 13.622 -54.922 1.00 83.56 268 ASN A O 1
ATOM 2063 N N . THR A 1 269 ? 46.386 12.500 -54.797 1.00 80.56 269 THR A N 1
ATOM 2064 C CA . THR A 1 269 ? 46.271 12.351 -56.258 1.00 80.56 269 THR A CA 1
ATOM 2065 C C . THR A 1 269 ? 46.041 13.696 -56.941 1.00 80.56 269 THR A C 1
ATOM 2067 O O . THR A 1 269 ? 46.733 13.992 -57.917 1.00 80.56 269 THR A O 1
ATOM 2070 N N . LEU A 1 270 ? 45.172 14.547 -56.385 1.00 81.81 270 LEU A N 1
ATOM 2071 C CA . LEU A 1 270 ? 44.888 15.883 -56.903 1.00 81.81 270 LEU A CA 1
ATOM 2072 C C . LEU A 1 270 ? 46.150 16.754 -56.903 1.00 81.81 270 LEU A C 1
ATOM 2074 O O . LEU A 1 270 ? 46.497 17.346 -57.926 1.00 81.81 270 LEU A O 1
ATOM 2078 N N . THR A 1 271 ? 46.897 16.749 -55.799 1.00 86.06 271 THR A N 1
ATOM 2079 C CA . THR A 1 271 ? 48.161 17.486 -55.675 1.00 86.06 271 THR A CA 1
ATOM 2080 C C . THR A 1 271 ? 49.176 17.029 -56.724 1.00 86.06 271 THR A C 1
ATOM 2082 O O . THR A 1 271 ? 49.750 17.851 -57.438 1.00 86.06 271 THR A O 1
ATOM 2085 N N . ARG A 1 272 ? 49.337 15.711 -56.921 1.00 82.06 272 ARG A N 1
ATOM 2086 C CA . ARG A 1 272 ? 50.225 15.176 -57.970 1.00 82.06 272 ARG A CA 1
ATOM 2087 C C . ARG A 1 272 ? 49.774 15.566 -59.376 1.00 82.06 272 ARG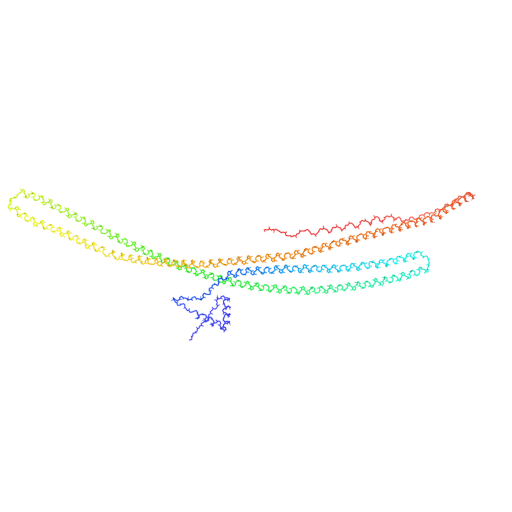 A C 1
ATOM 2089 O O . ARG A 1 272 ? 50.629 15.835 -60.220 1.00 82.06 272 ARG A O 1
ATOM 2096 N N . THR A 1 273 ? 48.468 15.586 -59.655 1.00 80.69 273 THR A N 1
ATOM 2097 C CA . THR A 1 273 ? 47.961 16.044 -60.959 1.00 80.69 273 THR A CA 1
ATOM 2098 C C . THR A 1 273 ? 48.218 17.532 -61.179 1.00 80.69 273 THR A C 1
ATOM 2100 O O . THR A 1 273 ? 48.654 17.900 -62.268 1.00 80.69 273 THR A O 1
ATOM 2103 N N . GLN A 1 274 ? 48.060 18.365 -60.145 1.00 84.12 274 GLN A N 1
ATOM 2104 C CA . GLN A 1 274 ? 48.335 19.800 -60.214 1.00 84.12 274 GLN A CA 1
ATOM 2105 C C . GLN A 1 274 ? 49.823 20.077 -60.465 1.00 84.12 274 GLN A C 1
ATOM 2107 O O . GLN A 1 274 ? 50.163 20.820 -61.383 1.00 84.12 274 GLN A O 1
ATOM 2112 N N . ASP A 1 275 ? 50.722 19.427 -59.720 1.00 84.50 275 ASP A N 1
ATOM 2113 C CA . ASP A 1 275 ? 52.171 19.567 -59.914 1.00 84.50 275 ASP A CA 1
ATOM 2114 C C . ASP A 1 275 ? 52.609 19.155 -61.324 1.00 84.50 275 ASP A C 1
ATOM 2116 O O . ASP A 1 275 ? 53.512 19.751 -61.915 1.00 84.50 275 ASP A O 1
ATOM 2120 N N . ARG A 1 276 ? 51.986 18.111 -61.880 1.00 73.19 276 ARG A N 1
ATOM 2121 C CA . ARG A 1 276 ? 52.291 17.621 -63.230 1.00 73.19 276 ARG A CA 1
ATOM 2122 C C . ARG A 1 276 ? 51.739 18.541 -64.311 1.00 73.19 276 ARG A C 1
ATOM 2124 O O . ARG A 1 276 ? 52.457 18.792 -65.275 1.00 73.19 276 ARG A O 1
ATOM 2131 N N . LEU A 1 277 ? 50.534 19.082 -64.130 1.00 79.56 277 LEU A N 1
ATOM 2132 C CA . LEU A 1 277 ? 49.977 20.097 -65.021 1.00 79.56 277 LEU A CA 1
ATOM 2133 C C . LEU A 1 277 ? 50.884 21.332 -65.064 1.00 79.56 277 LEU A C 1
ATOM 2135 O O . LEU A 1 277 ? 51.277 21.746 -66.148 1.00 79.56 277 LEU A O 1
ATOM 2139 N N . ASN A 1 278 ? 51.326 21.818 -63.901 1.00 84.31 278 ASN A N 1
ATOM 2140 C CA . ASN A 1 278 ? 52.256 22.945 -63.802 1.00 84.31 278 ASN A CA 1
ATOM 2141 C C . ASN A 1 278 ? 53.597 22.657 -64.520 1.00 84.31 278 ASN A C 1
ATOM 2143 O O . ASN A 1 278 ? 54.149 23.530 -65.193 1.00 84.31 278 ASN A O 1
ATOM 2147 N N . ARG A 1 279 ? 54.142 21.429 -64.422 1.00 82.75 279 ARG A N 1
ATOM 2148 C CA . ARG A 1 279 ? 55.355 21.032 -65.175 1.00 82.75 279 ARG A CA 1
ATOM 2149 C C . ARG A 1 279 ? 55.114 20.973 -66.683 1.00 82.75 279 ARG A C 1
ATOM 2151 O O . ARG A 1 279 ? 55.979 21.408 -67.444 1.00 82.75 279 ARG A O 1
ATOM 2158 N N . ALA A 1 280 ? 53.981 20.423 -67.116 1.00 78.31 280 ALA A N 1
ATOM 2159 C CA . ALA A 1 280 ? 53.617 20.351 -68.529 1.00 78.31 280 ALA A CA 1
ATOM 2160 C C . ALA A 1 280 ? 53.415 21.754 -69.122 1.00 78.31 280 ALA A C 1
ATOM 2162 O O . ALA A 1 280 ? 53.900 22.025 -70.220 1.00 78.31 280 ALA A O 1
ATOM 2163 N N . GLU A 1 281 ? 52.782 22.657 -68.372 1.00 82.56 281 GLU A N 1
ATOM 2164 C CA . GLU A 1 281 ? 52.638 24.075 -68.706 1.00 82.56 281 GLU A CA 1
ATOM 2165 C C . GLU A 1 281 ? 54.010 24.742 -68.844 1.00 82.56 281 GLU A C 1
ATOM 2167 O O . GLU A 1 281 ? 54.336 25.225 -69.921 1.00 82.56 281 GLU A O 1
ATOM 2172 N N . THR A 1 282 ? 54.886 24.614 -67.840 1.00 84.31 282 THR A N 1
ATOM 2173 C CA . THR A 1 282 ? 56.256 25.168 -67.890 1.00 84.31 282 THR A CA 1
ATOM 2174 C C . THR A 1 282 ? 57.059 24.639 -69.086 1.00 84.31 282 THR A C 1
ATOM 2176 O O . THR A 1 282 ? 57.806 25.376 -69.728 1.00 84.31 282 THR A O 1
ATOM 2179 N N . THR A 1 283 ? 56.921 23.347 -69.400 1.00 80.00 283 THR A N 1
ATOM 2180 C CA . THR A 1 283 ? 57.612 22.716 -70.538 1.00 80.00 283 THR A CA 1
ATOM 2181 C C . THR A 1 283 ? 57.060 23.225 -71.870 1.00 80.00 283 THR A C 1
ATOM 2183 O O . THR A 1 283 ? 57.826 23.471 -72.802 1.00 80.00 283 THR A O 1
ATOM 2186 N N . THR A 1 284 ? 55.743 23.425 -71.954 1.00 80.19 284 THR A N 1
ATOM 2187 C CA . THR A 1 284 ? 55.082 23.992 -73.134 1.00 80.19 284 THR A CA 1
ATOM 2188 C C . THR A 1 284 ? 55.480 25.455 -73.325 1.00 80.19 284 THR A C 1
ATOM 2190 O O . THR A 1 284 ? 55.856 25.832 -74.431 1.00 80.19 284 THR A O 1
ATOM 2193 N N . ASP A 1 285 ? 55.508 26.251 -72.256 1.00 83.62 285 ASP A N 1
ATOM 2194 C CA . ASP A 1 285 ? 55.969 27.642 -72.278 1.00 83.62 285 ASP A CA 1
ATOM 2195 C C . ASP A 1 285 ? 57.433 27.746 -72.723 1.00 83.62 285 ASP A C 1
ATOM 2197 O O . ASP A 1 285 ? 57.772 28.573 -73.570 1.00 83.62 285 ASP A O 1
ATOM 2201 N N . ALA A 1 286 ? 58.309 26.865 -72.230 1.00 80.44 286 ALA A N 1
ATOM 2202 C CA . ALA A 1 286 ? 59.704 26.806 -72.666 1.00 80.44 286 ALA A CA 1
ATOM 2203 C C . ALA A 1 286 ? 59.837 26.440 -74.157 1.00 80.44 286 ALA A C 1
ATOM 2205 O O . ALA A 1 286 ? 60.666 27.019 -74.865 1.00 80.44 286 ALA A O 1
ATOM 2206 N N . ALA A 1 287 ? 59.012 25.511 -74.651 1.00 77.81 287 ALA A N 1
ATOM 2207 C CA . ALA A 1 287 ? 58.970 25.159 -76.069 1.00 77.81 287 ALA A CA 1
ATOM 2208 C C . ALA A 1 287 ? 58.466 26.329 -76.934 1.00 77.81 287 ALA A C 1
ATOM 2210 O O . ALA A 1 287 ? 59.038 26.591 -77.992 1.00 77.81 287 ALA A O 1
ATOM 2211 N N . LEU A 1 288 ? 57.455 27.073 -76.469 1.00 81.50 288 LEU A N 1
ATOM 2212 C CA . 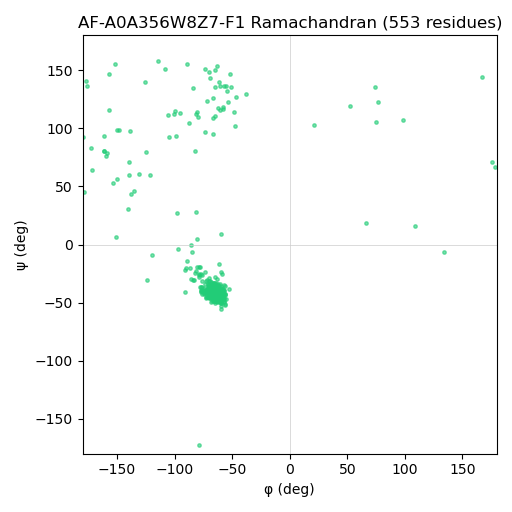LEU A 1 288 ? 56.939 28.268 -77.145 1.00 81.50 288 LEU A CA 1
ATOM 2213 C C . LEU A 1 288 ? 57.977 29.399 -77.186 1.00 81.50 288 LEU A C 1
ATOM 2215 O O . LEU A 1 288 ? 58.189 29.984 -78.245 1.00 81.50 288 LEU A O 1
ATOM 2219 N N . LEU A 1 289 ? 58.687 29.656 -76.083 1.00 83.38 289 LEU A N 1
ATOM 2220 C CA . LEU A 1 289 ? 59.779 30.638 -76.034 1.00 83.38 289 LEU A CA 1
ATOM 2221 C C . LEU A 1 289 ? 60.949 30.251 -76.951 1.00 83.38 289 LEU A C 1
ATOM 2223 O O . LEU A 1 289 ? 61.546 31.103 -77.612 1.00 83.38 289 LEU A O 1
ATOM 2227 N N . SER A 1 290 ? 61.284 28.959 -77.019 1.00 81.25 290 SER A N 1
ATOM 2228 C CA . SER A 1 290 ? 62.294 28.461 -77.955 1.00 81.25 290 SER A CA 1
ATOM 2229 C C . SER A 1 290 ? 61.850 28.667 -79.404 1.00 81.25 290 SER A C 1
ATOM 2231 O O . SER A 1 290 ? 62.640 29.165 -80.208 1.00 81.25 290 SER A O 1
ATOM 2233 N N . LEU A 1 291 ? 60.583 28.376 -79.721 1.00 80.56 291 LEU A N 1
ATOM 2234 C CA . LEU A 1 291 ? 60.006 28.623 -81.040 1.00 80.56 291 LEU A CA 1
ATOM 2235 C C . LEU A 1 291 ? 60.067 30.114 -81.406 1.00 80.56 291 LEU A C 1
ATOM 2237 O O . LEU A 1 291 ? 60.545 30.455 -82.487 1.00 80.56 291 LEU A O 1
ATOM 2241 N N . GLU A 1 292 ? 59.689 31.008 -80.493 1.00 85.94 292 GLU A N 1
ATOM 2242 C CA . GLU A 1 292 ? 59.783 32.461 -80.686 1.00 85.94 292 GLU A CA 1
ATOM 2243 C C . GLU A 1 292 ? 61.231 32.914 -80.948 1.00 85.94 292 GLU A C 1
ATOM 2245 O O . GLU A 1 292 ? 61.499 33.670 -81.883 1.00 85.94 292 GLU A O 1
ATOM 2250 N N . SER A 1 293 ? 62.200 32.394 -80.186 1.00 83.88 293 SER A N 1
ATOM 2251 C CA . SER A 1 293 ? 63.624 32.680 -80.401 1.00 83.88 293 SER A CA 1
ATOM 2252 C C . SER A 1 293 ? 64.110 32.205 -81.774 1.00 83.88 293 SER A C 1
ATOM 2254 O O . SER A 1 293 ? 64.821 32.937 -82.472 1.00 83.88 293 SER A O 1
ATOM 2256 N N . THR A 1 294 ? 63.701 31.004 -82.199 1.00 82.19 294 THR A N 1
ATOM 2257 C CA . THR A 1 294 ? 64.041 30.488 -83.532 1.00 82.19 294 THR A CA 1
ATOM 2258 C C . THR A 1 294 ? 63.408 31.317 -84.646 1.00 82.19 294 THR A C 1
ATOM 2260 O O . THR A 1 294 ? 64.081 31.583 -85.641 1.00 82.19 294 THR A O 1
ATOM 2263 N N . PHE A 1 295 ? 62.175 31.799 -84.457 1.00 80.94 295 PHE A N 1
ATOM 2264 C CA . PHE A 1 295 ? 61.481 32.667 -85.407 1.00 80.94 295 PHE A CA 1
ATOM 2265 C C . PHE A 1 295 ? 62.174 34.029 -85.542 1.00 80.94 295 PHE A C 1
ATOM 2267 O O . PHE A 1 295 ? 62.442 34.477 -86.651 1.00 80.94 295 PHE A O 1
ATOM 2274 N N . ASN A 1 296 ? 62.573 34.646 -84.430 1.00 84.44 296 ASN A N 1
ATOM 2275 C CA . ASN A 1 296 ? 63.308 35.913 -84.456 1.00 84.44 296 ASN A CA 1
ATOM 2276 C C . ASN A 1 296 ? 64.703 35.769 -85.099 1.00 84.44 296 ASN A C 1
ATOM 2278 O O . ASN A 1 296 ? 65.152 36.649 -85.834 1.00 84.44 296 ASN A O 1
ATOM 2282 N N . ASN A 1 297 ? 65.401 34.649 -84.864 1.00 82.44 297 ASN A N 1
ATOM 2283 C CA . ASN A 1 297 ? 66.676 34.357 -85.536 1.00 82.44 297 ASN A CA 1
ATOM 2284 C C . ASN A 1 297 ? 66.484 34.156 -87.048 1.00 82.44 297 ASN A C 1
ATOM 2286 O O . ASN A 1 297 ? 67.303 34.616 -87.848 1.00 82.44 297 ASN A O 1
ATOM 2290 N N . LEU A 1 298 ? 65.397 33.477 -87.426 1.00 75.50 298 LEU A N 1
ATOM 2291 C CA . LEU A 1 298 ? 65.000 33.272 -88.813 1.00 75.50 298 LEU A CA 1
ATOM 2292 C C . LEU A 1 298 ? 64.729 34.612 -89.505 1.00 75.50 298 LEU A C 1
ATOM 2294 O O . LEU A 1 298 ? 65.298 34.854 -90.567 1.00 75.50 298 LEU A O 1
ATOM 2298 N N . ASP A 1 299 ? 63.950 35.496 -88.885 1.00 80.00 299 ASP A N 1
ATOM 2299 C CA . ASP A 1 299 ? 63.611 36.814 -89.429 1.00 80.00 299 ASP A CA 1
ATOM 2300 C C . ASP A 1 299 ? 64.868 37.674 -89.659 1.00 80.00 299 ASP A C 1
ATOM 2302 O O . ASP A 1 299 ? 65.098 38.181 -90.759 1.00 80.00 299 ASP A O 1
ATOM 2306 N N . ALA A 1 300 ? 65.789 37.703 -88.687 1.00 79.44 300 ALA A N 1
ATOM 2307 C CA . ALA A 1 300 ? 67.071 38.404 -88.815 1.00 79.44 300 ALA A CA 1
ATOM 2308 C C . ALA A 1 300 ? 67.970 37.831 -89.933 1.00 79.44 300 ALA A C 1
ATOM 2310 O O . ALA A 1 300 ? 68.658 38.572 -90.650 1.00 79.44 300 ALA A O 1
ATOM 2311 N N . LYS A 1 301 ? 67.984 36.502 -90.112 1.00 72.56 301 LYS A N 1
ATOM 2312 C CA . LYS A 1 301 ? 68.730 35.851 -91.202 1.00 72.56 301 LYS A CA 1
ATOM 2313 C C . LYS A 1 301 ? 68.105 36.120 -92.566 1.00 72.56 301 LYS A C 1
ATOM 2315 O O . LYS A 1 301 ? 68.855 36.384 -93.504 1.00 72.56 301 LYS A O 1
ATOM 2320 N N . ILE A 1 302 ? 66.777 36.089 -92.676 1.00 70.81 302 ILE A N 1
ATOM 2321 C CA . ILE A 1 302 ? 66.047 36.433 -93.904 1.00 70.81 302 ILE A CA 1
ATOM 2322 C C . ILE A 1 302 ? 66.318 37.892 -94.281 1.00 70.81 302 ILE A C 1
ATOM 2324 O O . ILE A 1 302 ? 66.639 38.168 -95.436 1.00 70.81 302 ILE A O 1
ATOM 2328 N N . GLU A 1 303 ? 66.283 38.814 -93.317 1.00 73.69 303 GLU A N 1
ATOM 2329 C CA . GLU A 1 303 ? 66.589 40.227 -93.552 1.00 73.69 303 GLU A CA 1
ATOM 2330 C C . GLU A 1 303 ? 68.034 40.428 -94.045 1.00 73.69 303 GLU A C 1
ATOM 2332 O O . GLU A 1 303 ? 68.288 41.204 -94.969 1.00 73.69 303 GLU A O 1
ATOM 2337 N N . THR A 1 304 ? 68.992 39.697 -93.468 1.00 72.44 304 THR A N 1
ATOM 2338 C CA . THR A 1 304 ? 70.402 39.751 -93.883 1.00 72.44 304 THR A CA 1
ATOM 2339 C C . THR A 1 304 ? 70.587 39.186 -95.293 1.00 72.44 304 THR A C 1
ATOM 2341 O O . THR A 1 304 ? 71.247 39.808 -96.128 1.00 72.44 304 THR A O 1
ATOM 2344 N N . LEU A 1 305 ? 69.963 38.041 -95.583 1.00 65.88 305 LEU A N 1
ATOM 2345 C CA . LEU A 1 305 ? 70.055 37.350 -96.869 1.00 65.88 305 LEU A CA 1
ATOM 2346 C C . LEU A 1 305 ? 69.378 38.142 -97.997 1.00 65.88 305 LEU A C 1
ATOM 2348 O O . LEU A 1 305 ? 69.937 38.266 -99.086 1.00 65.88 305 LEU A O 1
ATOM 2352 N N . SER A 1 306 ? 68.232 38.767 -97.710 1.00 66.56 306 SER A N 1
ATOM 2353 C CA . SER A 1 306 ? 67.531 39.674 -98.626 1.00 66.56 306 SER A CA 1
ATOM 2354 C C . SER A 1 306 ? 68.378 40.885 -99.034 1.00 66.56 306 SER A C 1
ATOM 2356 O O . SER A 1 306 ? 68.107 41.481 -100.074 1.00 66.56 306 SER A O 1
ATOM 2358 N N . LYS A 1 307 ? 69.383 41.271 -98.234 1.00 69.00 307 LYS A N 1
ATOM 2359 C CA . LYS A 1 307 ? 70.281 42.400 -98.526 1.00 69.00 307 LYS A CA 1
ATOM 2360 C C . LYS A 1 307 ? 71.525 42.006 -99.333 1.00 69.00 307 LYS A C 1
ATOM 2362 O O . LYS A 1 307 ? 72.200 42.903 -99.827 1.00 69.00 307 LYS A O 1
ATOM 2367 N N . THR A 1 308 ? 71.862 40.716 -99.456 1.00 64.44 308 THR A N 1
ATOM 2368 C CA . THR A 1 308 ? 73.181 40.280 -99.971 1.00 64.44 308 THR A CA 1
ATOM 2369 C C . THR A 1 308 ? 73.182 39.422 -101.238 1.00 64.44 308 THR A C 1
ATOM 2371 O O . THR A 1 308 ? 74.268 39.189 -101.765 1.00 64.44 308 THR A O 1
ATOM 2374 N N . VAL A 1 309 ? 72.044 38.942 -101.752 1.00 53.16 309 VAL A N 1
ATOM 2375 C CA . VAL A 1 309 ? 72.055 37.823 -102.720 1.00 53.16 309 VAL A CA 1
ATOM 2376 C C . VAL A 1 309 ? 71.308 38.113 -104.037 1.00 53.16 309 VAL A C 1
ATOM 2378 O O . VAL A 1 309 ? 70.239 38.717 -104.040 1.00 53.16 309 VAL A O 1
ATOM 2381 N N . GLU A 1 310 ? 71.890 37.663 -105.160 1.00 61.72 310 GLU A N 1
ATOM 2382 C CA . GLU A 1 310 ? 71.316 37.655 -106.521 1.00 61.72 310 GLU A CA 1
ATOM 2383 C C . GLU A 1 310 ? 70.086 36.719 -106.648 1.00 61.72 310 GLU A C 1
ATOM 2385 O O . GLU A 1 310 ? 70.026 35.688 -105.971 1.00 61.72 310 GLU A O 1
ATOM 2390 N N . PRO A 1 311 ? 69.118 37.015 -107.543 1.00 61.53 311 PRO A N 1
ATOM 2391 C CA . PRO A 1 311 ? 67.795 36.372 -107.569 1.00 61.53 311 PRO A CA 1
ATOM 2392 C C . PRO A 1 311 ? 67.796 34.841 -107.744 1.00 61.53 311 PRO A C 1
ATOM 2394 O O . PRO A 1 311 ? 66.879 34.189 -107.262 1.00 61.53 311 PRO A O 1
ATOM 2397 N N . ASP A 1 312 ? 68.824 34.249 -108.357 1.00 60.62 312 ASP A N 1
ATOM 2398 C CA . ASP A 1 312 ? 68.863 32.807 -108.676 1.00 60.62 312 ASP A CA 1
ATOM 2399 C C . ASP A 1 312 ? 69.393 31.925 -107.519 1.00 60.62 312 ASP A C 1
ATOM 2401 O O . ASP A 1 312 ? 69.142 30.720 -107.445 1.00 60.62 312 ASP A O 1
ATOM 2405 N N . LEU A 1 313 ? 70.125 32.520 -106.569 1.00 61.81 313 LEU A N 1
ATOM 2406 C CA . LEU A 1 313 ? 70.662 31.826 -105.387 1.00 61.81 313 LEU A CA 1
ATOM 2407 C C . LEU A 1 313 ? 69.676 31.903 -104.203 1.00 61.81 313 LEU A C 1
ATOM 2409 O O . LEU A 1 313 ? 69.667 31.029 -103.334 1.00 61.81 313 LEU A O 1
ATOM 2413 N N . ALA A 1 314 ? 68.781 32.897 -104.226 1.00 63.75 314 ALA A N 1
ATOM 2414 C CA . ALA A 1 314 ? 67.682 33.051 -103.279 1.00 63.75 314 ALA A CA 1
ATOM 2415 C C . ALA A 1 314 ? 66.681 31.882 -103.337 1.00 63.75 314 ALA A C 1
ATOM 2417 O O . ALA A 1 314 ? 66.263 31.398 -102.287 1.00 63.75 314 ALA A O 1
ATOM 2418 N N . ASP A 1 315 ? 66.356 31.368 -104.528 1.00 67.19 315 ASP A N 1
ATOM 2419 C CA . ASP A 1 315 ? 65.383 30.277 -104.686 1.00 67.19 315 ASP A CA 1
ATOM 2420 C C . ASP A 1 315 ? 65.884 28.938 -104.121 1.00 67.19 315 ASP A C 1
ATOM 2422 O O . ASP A 1 315 ? 65.125 28.208 -103.480 1.00 67.19 315 ASP A O 1
ATOM 2426 N N . ARG A 1 316 ? 67.180 28.621 -104.274 1.00 68.88 316 ARG A N 1
ATOM 2427 C CA . ARG A 1 316 ? 67.761 27.390 -103.694 1.00 68.88 316 ARG A CA 1
ATOM 2428 C C . ARG A 1 316 ? 67.822 27.444 -102.177 1.00 68.88 316 ARG A C 1
ATOM 2430 O O . ARG A 1 316 ? 67.486 26.462 -101.521 1.00 68.88 316 ARG A O 1
ATOM 2437 N N . LEU A 1 317 ? 68.221 28.587 -101.624 1.00 69.00 317 LEU A N 1
ATOM 2438 C CA . LEU A 1 317 ? 68.233 28.781 -100.177 1.00 69.00 317 LEU A CA 1
ATOM 2439 C C . LEU A 1 317 ? 66.813 28.767 -99.611 1.00 69.00 317 LEU A C 1
ATOM 2441 O O . LEU A 1 317 ? 66.602 28.172 -98.563 1.00 69.00 317 LEU A O 1
ATOM 2445 N N . ARG A 1 318 ? 65.827 29.335 -100.317 1.00 69.62 318 ARG A N 1
ATOM 2446 C CA . ARG A 1 318 ? 64.413 29.281 -99.922 1.00 69.62 318 ARG A CA 1
ATOM 2447 C C . ARG A 1 318 ? 63.884 27.847 -99.879 1.00 69.62 318 ARG A C 1
ATOM 2449 O O . ARG A 1 318 ? 63.211 27.495 -98.921 1.00 69.62 318 ARG A O 1
ATOM 2456 N N . ALA A 1 319 ? 64.238 27.013 -100.857 1.00 74.88 319 ALA A N 1
ATOM 2457 C CA . ALA A 1 319 ? 63.880 25.595 -100.854 1.00 74.88 319 ALA A CA 1
ATOM 2458 C C . ALA A 1 319 ? 64.553 24.817 -99.705 1.00 74.88 319 ALA A C 1
ATOM 2460 O O . ALA A 1 319 ? 63.905 24.003 -99.049 1.00 74.88 319 ALA A O 1
ATOM 2461 N N . GLU A 1 320 ? 65.835 25.084 -99.424 1.00 74.62 320 GLU A N 1
ATOM 2462 C CA . GLU A 1 320 ? 66.538 24.464 -98.291 1.00 74.62 320 GLU A CA 1
ATOM 2463 C C . GLU A 1 320 ? 65.967 24.933 -96.938 1.00 74.62 320 GLU A C 1
ATOM 2465 O O . GLU A 1 320 ? 65.873 24.149 -95.994 1.00 74.62 320 GLU A O 1
ATOM 2470 N N . PHE A 1 321 ? 65.527 26.192 -96.848 1.00 70.12 321 PHE A N 1
ATOM 2471 C CA . PHE A 1 321 ? 64.854 26.744 -95.673 1.00 70.12 321 PHE A CA 1
ATOM 2472 C C . PHE A 1 321 ? 63.465 26.153 -95.452 1.00 70.12 321 PHE A C 1
ATOM 2474 O O . PHE A 1 321 ? 63.169 25.769 -94.325 1.00 70.12 321 PHE A O 1
ATOM 2481 N N . GLU A 1 322 ? 62.642 26.045 -96.496 1.00 79.00 322 GLU A N 1
ATOM 2482 C CA . GLU A 1 322 ? 61.305 25.446 -96.406 1.00 79.00 322 GLU A CA 1
ATOM 2483 C C . GLU A 1 322 ? 61.403 24.004 -95.896 1.00 79.00 322 GLU A C 1
ATOM 2485 O O . GLU A 1 322 ? 60.694 23.612 -94.975 1.00 79.00 322 GLU A O 1
ATOM 2490 N N . SER A 1 323 ? 62.378 23.243 -96.408 1.00 80.94 323 SER A N 1
ATOM 2491 C CA . SER A 1 323 ? 62.641 21.880 -95.944 1.00 80.94 323 SER A CA 1
ATOM 2492 C C . SER A 1 323 ? 63.019 21.823 -94.461 1.00 80.94 323 SER A C 1
ATOM 2494 O O . SER A 1 323 ? 62.536 20.947 -93.748 1.00 80.94 323 SER A O 1
ATOM 2496 N N . ARG A 1 324 ? 63.885 22.727 -93.984 1.00 79.62 324 ARG A N 1
ATOM 2497 C CA . ARG A 1 324 ? 64.307 22.750 -92.571 1.00 79.62 324 ARG A CA 1
ATOM 2498 C C . ARG A 1 324 ? 63.213 23.272 -91.644 1.00 79.62 324 ARG A C 1
ATOM 2500 O O . ARG A 1 324 ? 63.119 22.824 -90.507 1.00 79.62 324 ARG A O 1
ATOM 2507 N N . PHE A 1 325 ? 62.400 24.220 -92.103 1.00 77.94 325 PHE A N 1
ATOM 2508 C CA . PHE A 1 325 ? 61.274 24.738 -91.333 1.00 77.94 325 PHE A CA 1
ATOM 2509 C C . PHE A 1 325 ? 60.189 23.672 -91.174 1.00 77.94 325 PHE A C 1
ATOM 2511 O O . PHE A 1 325 ? 59.720 23.454 -90.060 1.00 77.94 325 PHE A O 1
ATOM 2518 N N . GLU A 1 326 ? 59.873 22.942 -92.245 1.00 81.19 326 GLU A N 1
ATOM 2519 C CA . GLU A 1 326 ? 58.946 21.811 -92.200 1.00 81.19 326 GLU A CA 1
ATOM 2520 C C . GLU A 1 326 ? 59.461 20.705 -91.263 1.00 81.19 326 GLU A C 1
ATOM 2522 O O . GLU A 1 326 ? 58.700 20.156 -90.466 1.00 81.19 326 GLU A O 1
ATOM 2527 N N . GLU A 1 327 ? 60.772 20.432 -91.267 1.00 81.12 327 GLU A N 1
ATOM 2528 C CA . GLU A 1 327 ? 61.408 19.479 -90.349 1.00 81.12 327 GLU A CA 1
ATOM 2529 C C . GLU A 1 327 ? 61.303 19.924 -88.878 1.00 81.12 327 GLU A C 1
ATOM 2531 O O . GLU A 1 327 ? 60.941 19.124 -88.010 1.00 81.12 327 GLU A O 1
ATOM 2536 N N . ILE A 1 328 ? 61.550 21.205 -88.579 1.00 81.12 328 ILE A N 1
ATOM 2537 C CA . ILE A 1 328 ? 61.420 21.758 -87.221 1.00 81.12 328 ILE A CA 1
ATOM 2538 C C . ILE A 1 328 ? 59.957 21.760 -86.770 1.00 81.12 328 ILE A C 1
ATOM 2540 O O . ILE A 1 328 ? 59.668 21.317 -85.660 1.00 81.12 328 ILE A O 1
ATOM 2544 N N . MET A 1 329 ? 59.023 22.202 -87.615 1.00 79.44 329 MET A N 1
ATOM 2545 C CA . MET A 1 329 ? 57.590 22.213 -87.303 1.00 79.44 329 MET A CA 1
ATOM 2546 C C . MET A 1 329 ? 57.051 20.800 -87.091 1.00 79.44 329 MET A C 1
ATOM 2548 O O . MET A 1 329 ? 56.309 20.563 -86.138 1.00 79.44 329 MET A O 1
ATOM 2552 N N . SER A 1 330 ? 57.474 19.841 -87.918 1.00 82.25 330 SER A N 1
ATOM 2553 C CA . SER A 1 330 ? 57.171 18.423 -87.729 1.00 82.25 330 SER A CA 1
ATOM 2554 C C . SER A 1 330 ? 57.746 17.900 -86.413 1.00 82.25 330 SER A C 1
ATOM 2556 O O . SER A 1 330 ? 57.071 17.160 -85.699 1.00 82.25 330 SER A O 1
ATOM 2558 N N . THR A 1 331 ? 58.966 18.306 -86.052 1.00 81.44 331 THR A N 1
ATOM 2559 C CA . THR A 1 331 ? 59.611 17.894 -84.798 1.00 81.44 331 THR A CA 1
ATOM 2560 C C . THR A 1 331 ? 58.891 18.472 -83.581 1.00 81.44 331 THR A C 1
ATOM 2562 O O . THR A 1 331 ? 58.552 17.716 -82.679 1.00 81.44 331 THR A O 1
ATOM 2565 N N . VAL A 1 332 ? 58.585 19.775 -83.563 1.00 78.94 332 VAL A N 1
ATOM 2566 C CA . VAL A 1 332 ? 57.844 20.435 -82.470 1.00 78.94 332 VAL A CA 1
ATOM 2567 C C . VAL A 1 332 ? 56.433 19.867 -82.343 1.00 78.94 332 VAL A C 1
ATOM 2569 O O . VAL A 1 332 ? 55.969 19.589 -81.242 1.00 78.94 332 VAL A O 1
ATOM 2572 N N . ARG A 1 333 ? 55.745 19.637 -83.465 1.00 79.94 333 ARG A N 1
ATOM 2573 C CA . ARG A 1 333 ? 54.430 18.994 -83.459 1.00 79.94 333 ARG A CA 1
ATOM 2574 C C . ARG A 1 333 ? 54.512 17.579 -82.898 1.00 79.94 333 ARG A C 1
ATOM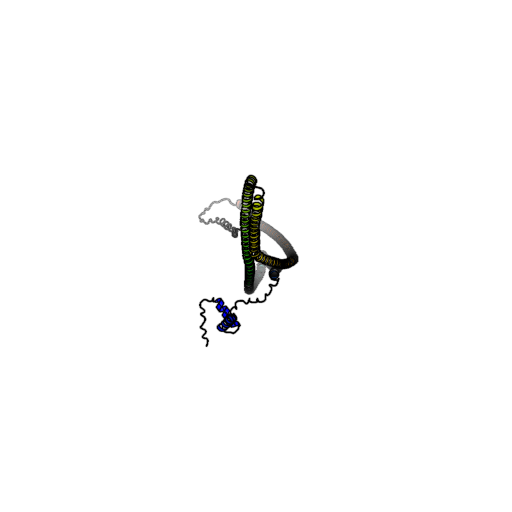 2576 O O . ARG A 1 333 ? 53.717 17.231 -82.038 1.00 79.94 333 ARG A O 1
ATOM 2583 N N . SER A 1 334 ? 55.506 16.798 -83.319 1.00 83.75 334 SER A N 1
ATOM 2584 C CA . SER A 1 334 ? 55.721 15.445 -82.811 1.00 83.75 334 SER A CA 1
ATOM 2585 C C . SER A 1 334 ? 56.061 15.432 -81.321 1.00 83.75 334 SER A C 1
ATOM 2587 O O . SER A 1 334 ? 55.564 14.564 -80.611 1.00 83.75 334 SER A O 1
ATOM 2589 N N . THR A 1 335 ? 56.886 16.356 -80.820 1.00 77.56 335 THR A N 1
ATOM 2590 C CA . THR A 1 335 ? 57.240 16.410 -79.393 1.00 77.56 335 THR A CA 1
ATOM 2591 C C . THR A 1 335 ? 56.066 16.870 -78.539 1.00 77.56 335 THR A C 1
ATOM 2593 O O . THR A 1 335 ? 55.841 16.294 -77.480 1.00 77.56 335 THR A O 1
ATOM 2596 N N . VAL A 1 336 ? 55.269 17.834 -79.010 1.00 80.62 336 VAL A N 1
ATOM 2597 C CA . VAL A 1 336 ? 54.032 18.261 -78.338 1.00 80.62 336 VAL A CA 1
ATOM 2598 C C . VAL A 1 336 ? 52.979 17.154 -78.365 1.00 80.62 336 VAL A C 1
ATOM 2600 O O . VAL A 1 336 ? 52.359 16.896 -77.338 1.00 80.62 336 VAL A O 1
ATOM 2603 N N . ASP A 1 337 ? 52.790 16.470 -79.494 1.00 81.69 337 ASP A N 1
ATOM 2604 C CA . ASP A 1 337 ? 51.840 15.358 -79.607 1.00 81.69 337 ASP A CA 1
ATOM 2605 C C . ASP A 1 337 ? 52.275 14.169 -78.734 1.00 81.69 337 ASP A C 1
ATOM 2607 O O . ASP A 1 337 ? 51.438 13.571 -78.060 1.00 81.69 337 ASP A O 1
ATOM 2611 N N . THR A 1 338 ? 53.581 13.884 -78.657 1.00 81.75 338 THR A N 1
ATOM 2612 C CA . THR A 1 338 ? 54.143 12.861 -77.754 1.00 81.75 338 THR A CA 1
ATOM 2613 C C . THR A 1 338 ? 53.949 13.257 -76.293 1.00 81.75 338 THR A C 1
ATOM 2615 O O . THR A 1 338 ? 53.402 12.476 -75.524 1.00 81.75 338 THR A O 1
ATOM 2618 N N . ALA A 1 339 ? 54.283 14.495 -75.917 1.00 76.81 339 ALA A N 1
ATOM 2619 C CA . ALA A 1 339 ? 54.086 14.991 -74.556 1.00 76.81 339 ALA A CA 1
ATOM 2620 C C . ALA A 1 339 ? 52.601 15.002 -74.154 1.00 76.81 339 ALA A C 1
ATOM 2622 O O . ALA A 1 339 ? 52.264 14.673 -73.020 1.00 76.81 339 ALA A O 1
ATOM 2623 N N . ARG A 1 340 ? 51.689 15.335 -75.079 1.00 77.88 340 ARG A N 1
ATOM 2624 C CA . ARG A 1 340 ? 50.237 15.267 -74.852 1.00 77.88 340 ARG A CA 1
ATOM 2625 C C . ARG A 1 340 ? 49.739 13.832 -74.724 1.00 77.88 340 ARG A C 1
ATOM 2627 O O . ARG A 1 340 ? 48.874 13.587 -73.888 1.00 77.88 340 ARG A O 1
ATOM 2634 N N . ALA A 1 341 ? 50.261 12.900 -75.519 1.00 81.50 341 ALA A N 1
ATOM 2635 C CA . ALA A 1 341 ? 49.904 11.486 -75.439 1.00 81.50 341 ALA A CA 1
ATOM 2636 C C . ALA A 1 341 ? 50.402 10.847 -74.132 1.00 81.50 341 ALA A C 1
ATOM 2638 O O . ALA A 1 341 ? 49.624 10.185 -73.450 1.00 81.50 341 ALA A O 1
ATOM 2639 N N . GLU A 1 342 ? 51.650 11.112 -73.740 1.00 79.12 342 GLU A N 1
ATOM 2640 C CA . GLU A 1 342 ? 52.227 10.663 -72.467 1.00 79.12 342 GLU A CA 1
ATOM 2641 C C . GLU A 1 342 ? 51.474 11.266 -71.271 1.00 79.12 342 GLU A C 1
ATOM 2643 O O . GLU A 1 342 ? 51.096 10.547 -70.344 1.00 79.12 342 GLU A O 1
ATOM 2648 N N . LEU A 1 343 ? 51.158 12.567 -71.322 1.00 74.94 343 LEU A N 1
ATOM 2649 C CA . LEU A 1 343 ? 50.341 13.234 -70.308 1.00 74.94 343 LEU A CA 1
ATOM 2650 C C . LEU A 1 343 ? 48.940 12.611 -70.219 1.00 74.94 343 LEU A C 1
ATOM 2652 O O . LEU A 1 343 ? 48.457 12.365 -69.116 1.00 74.94 343 LEU A O 1
ATOM 2656 N N . ALA A 1 344 ? 48.296 12.325 -71.354 1.00 78.06 344 ALA A N 1
ATOM 2657 C CA . ALA A 1 344 ? 46.971 11.712 -71.394 1.00 78.06 344 ALA A CA 1
ATOM 2658 C C . ALA A 1 344 ? 46.975 10.278 -70.841 1.00 78.06 344 ALA A C 1
ATOM 2660 O O . ALA A 1 344 ? 46.101 9.938 -70.044 1.00 78.06 344 ALA A O 1
ATOM 2661 N N . GLU A 1 345 ? 47.960 9.452 -71.204 1.00 78.56 345 GLU A N 1
ATOM 2662 C CA . GLU A 1 345 ? 48.082 8.080 -70.694 1.00 78.56 345 GLU A CA 1
ATOM 2663 C C . GLU A 1 345 ? 48.344 8.063 -69.181 1.00 78.56 345 GLU A C 1
ATOM 2665 O O . GLU A 1 345 ? 47.763 7.271 -68.435 1.00 78.56 345 GLU A O 1
ATOM 2670 N N . GLU A 1 346 ? 49.189 8.967 -68.698 1.00 67.44 346 GLU A N 1
ATOM 2671 C CA . GLU A 1 346 ? 49.594 8.995 -67.300 1.00 67.44 346 GLU A CA 1
ATOM 2672 C C . GLU A 1 346 ? 48.560 9.716 -66.402 1.00 67.44 346 GLU A C 1
ATOM 2674 O O . GLU A 1 346 ? 48.460 9.413 -65.211 1.00 67.44 346 GLU A O 1
ATOM 2679 N N . ILE A 1 347 ? 47.742 10.630 -66.946 1.00 69.88 347 ILE A N 1
ATOM 2680 C CA . ILE A 1 347 ? 46.512 11.116 -66.287 1.00 69.88 347 ILE A CA 1
ATOM 2681 C C . ILE A 1 347 ? 45.471 9.994 -66.228 1.00 69.88 347 ILE A C 1
ATOM 2683 O O . ILE A 1 347 ? 44.890 9.771 -65.166 1.00 69.88 347 ILE A O 1
ATOM 2687 N N . ALA A 1 348 ? 45.270 9.255 -67.326 1.00 70.88 348 ALA A N 1
ATOM 2688 C CA . ALA A 1 348 ? 44.332 8.138 -67.359 1.00 70.88 348 ALA A CA 1
ATOM 2689 C C . ALA A 1 348 ? 44.692 7.082 -66.301 1.00 70.88 348 ALA A C 1
ATOM 2691 O O . ALA A 1 348 ? 43.835 6.726 -65.501 1.00 70.88 348 ALA A O 1
ATOM 2692 N N . ARG A 1 349 ? 45.968 6.674 -66.195 1.00 70.62 349 ARG A N 1
ATOM 2693 C CA . ARG A 1 349 ? 46.431 5.730 -65.156 1.00 70.62 349 ARG A CA 1
ATOM 2694 C C . ARG A 1 349 ? 46.205 6.216 -63.725 1.00 70.62 349 ARG A C 1
ATOM 2696 O O . ARG A 1 349 ? 45.799 5.420 -62.881 1.00 70.62 349 ARG A O 1
ATOM 2703 N N . ALA A 1 350 ? 46.490 7.487 -63.439 1.00 67.12 350 ALA A N 1
ATOM 2704 C CA . ALA A 1 350 ? 46.326 8.047 -62.097 1.00 67.12 350 ALA A CA 1
ATOM 2705 C C . ALA A 1 350 ? 44.846 8.175 -61.693 1.00 67.12 350 ALA A C 1
ATOM 2707 O O . ALA A 1 350 ? 44.511 7.983 -60.527 1.00 67.12 350 ALA A O 1
ATOM 2708 N N . ALA A 1 351 ? 43.961 8.463 -62.652 1.00 63.88 351 ALA A N 1
ATOM 2709 C CA . ALA A 1 351 ? 42.527 8.585 -62.414 1.00 63.88 351 ALA A CA 1
ATOM 2710 C C . ALA A 1 351 ? 41.826 7.222 -62.264 1.00 63.88 351 ALA A C 1
ATOM 2712 O O . ALA A 1 351 ? 40.956 7.080 -61.407 1.00 63.88 351 ALA A O 1
ATOM 2713 N N . THR A 1 352 ? 42.204 6.212 -63.055 1.00 63.94 352 THR A N 1
ATOM 2714 C CA . THR A 1 352 ? 41.488 4.924 -63.086 1.00 63.94 352 THR A CA 1
ATOM 2715 C C . THR A 1 352 ? 41.917 3.949 -61.991 1.00 63.94 352 THR A C 1
ATOM 2717 O O . THR A 1 352 ? 41.110 3.143 -61.550 1.00 63.94 352 THR A O 1
ATOM 2720 N N . GLY A 1 353 ? 43.176 3.987 -61.540 1.00 63.12 353 GLY A N 1
ATOM 2721 C CA . GLY A 1 353 ? 43.718 2.937 -60.665 1.00 63.12 353 GLY A CA 1
ATOM 2722 C C . GLY A 1 353 ? 43.382 3.062 -59.177 1.00 63.12 353 GLY A C 1
ATOM 2723 O O . GLY A 1 353 ? 43.457 2.075 -58.459 1.00 63.12 353 GLY A O 1
ATOM 2724 N N . THR A 1 354 ? 43.058 4.259 -58.684 1.00 60.97 354 THR A N 1
ATOM 2725 C CA . THR A 1 354 ? 42.904 4.495 -57.233 1.00 60.97 354 THR A CA 1
ATOM 2726 C C . THR A 1 354 ? 41.543 5.071 -56.874 1.00 60.97 354 THR A C 1
ATOM 2728 O O . THR A 1 354 ? 41.033 4.779 -55.801 1.00 60.97 354 THR A O 1
ATOM 2731 N N . SER A 1 355 ? 40.920 5.847 -57.762 1.00 63.78 355 SER A N 1
ATOM 2732 C CA . SER A 1 355 ? 39.638 6.498 -57.478 1.00 63.78 355 SER A CA 1
ATOM 2733 C C . SER A 1 355 ? 38.463 5.520 -57.553 1.00 63.78 355 SER A C 1
ATOM 2735 O O . SER A 1 355 ? 37.604 5.527 -56.684 1.00 63.78 355 SER A O 1
ATOM 2737 N N . GLU A 1 356 ? 38.427 4.630 -58.546 1.00 70.19 356 GLU A N 1
ATOM 2738 C CA . GLU A 1 356 ? 37.231 3.814 -58.795 1.00 70.19 356 GLU A CA 1
ATOM 2739 C C . GLU A 1 356 ? 37.045 2.691 -57.760 1.00 70.19 356 GLU A C 1
ATOM 2741 O O . GLU A 1 356 ? 35.944 2.514 -57.246 1.00 70.19 356 GLU A O 1
ATOM 2746 N N . GLU A 1 357 ? 38.124 1.999 -57.379 1.00 71.56 357 GLU A N 1
ATOM 2747 C CA . GLU A 1 357 ? 38.092 0.940 -56.357 1.00 71.56 357 GLU A CA 1
ATOM 2748 C C . GLU A 1 357 ? 37.850 1.510 -54.949 1.00 71.56 357 GLU A C 1
ATOM 2750 O O . GLU A 1 357 ? 36.972 1.034 -54.235 1.00 71.56 357 GLU A O 1
ATOM 2755 N N . THR A 1 358 ? 38.530 2.600 -54.569 1.00 70.31 358 THR A N 1
ATOM 2756 C CA . THR A 1 358 ? 38.336 3.217 -53.241 1.00 70.31 358 THR A CA 1
ATOM 2757 C C . THR A 1 358 ? 36.962 3.866 -53.088 1.00 70.31 358 THR A C 1
ATOM 2759 O O . THR A 1 358 ? 36.357 3.782 -52.020 1.00 70.31 358 THR A O 1
ATOM 2762 N N . VAL A 1 359 ? 36.426 4.478 -54.151 1.00 74.62 359 VAL A N 1
ATOM 2763 C CA . VAL A 1 359 ? 35.065 5.033 -54.152 1.00 74.62 359 VAL A CA 1
ATOM 2764 C C . VAL A 1 359 ? 34.022 3.916 -54.140 1.00 74.62 359 VAL A C 1
ATOM 2766 O O . VAL A 1 359 ? 33.003 4.059 -53.462 1.00 74.62 359 VAL A O 1
ATOM 2769 N N . ALA A 1 360 ? 34.261 2.797 -54.831 1.00 79.62 360 ALA A N 1
ATOM 2770 C CA . ALA A 1 360 ? 33.385 1.629 -54.770 1.00 79.62 360 ALA A CA 1
ATOM 2771 C C . ALA A 1 360 ? 33.361 1.005 -53.363 1.00 79.62 360 ALA A C 1
ATOM 2773 O O . ALA A 1 360 ? 32.278 0.744 -52.833 1.00 79.62 360 ALA A O 1
ATOM 2774 N N . ASP A 1 361 ? 34.522 0.855 -52.725 1.00 77.31 361 ASP A N 1
ATOM 2775 C CA . ASP A 1 361 ? 34.646 0.327 -51.364 1.00 77.31 361 ASP A CA 1
ATOM 2776 C C . ASP A 1 361 ? 34.011 1.253 -50.321 1.00 77.31 361 ASP A C 1
ATOM 2778 O O . ASP A 1 361 ? 33.289 0.795 -49.431 1.00 77.31 361 ASP A O 1
ATOM 2782 N N . LEU A 1 362 ? 34.216 2.569 -50.447 1.00 76.75 362 LEU A N 1
ATOM 2783 C CA . LEU A 1 362 ? 33.563 3.567 -49.599 1.00 76.75 362 LEU A CA 1
ATOM 2784 C C . LEU A 1 362 ? 32.048 3.536 -49.749 1.00 76.75 362 LEU A C 1
ATOM 2786 O O . LEU A 1 362 ? 31.329 3.570 -48.751 1.00 76.75 362 LEU A O 1
ATOM 2790 N N . LYS A 1 363 ? 31.561 3.465 -50.989 1.00 82.00 363 LYS A N 1
ATOM 2791 C CA . LYS A 1 363 ? 30.131 3.393 -51.273 1.00 82.00 363 LYS A CA 1
ATOM 2792 C C . LYS A 1 363 ? 29.524 2.129 -50.673 1.00 82.00 363 LYS A C 1
ATOM 2794 O O . LYS A 1 363 ? 28.523 2.223 -49.973 1.00 82.00 363 LYS A O 1
ATOM 2799 N N . SER A 1 364 ? 30.170 0.980 -50.861 1.00 83.81 364 SER A N 1
ATOM 2800 C CA . SER A 1 364 ? 29.723 -0.281 -50.268 1.00 83.81 364 SER A CA 1
ATOM 2801 C C . SER A 1 364 ? 29.742 -0.243 -48.737 1.00 83.81 364 SER A C 1
ATOM 2803 O O . SER A 1 364 ? 28.827 -0.768 -48.107 1.00 83.81 364 SER A O 1
ATOM 2805 N N . GLY A 1 365 ? 30.763 0.365 -48.126 1.00 78.50 365 GLY A N 1
ATOM 2806 C CA . GLY A 1 365 ? 30.847 0.518 -46.673 1.00 78.50 365 GLY A CA 1
ATOM 2807 C C . GLY A 1 365 ? 29.765 1.445 -46.115 1.00 78.50 365 GLY A C 1
ATOM 2808 O O . GLY A 1 365 ? 29.161 1.134 -45.091 1.00 78.50 365 GLY A O 1
ATOM 2809 N N . LEU A 1 366 ? 29.485 2.554 -46.803 1.00 81.69 366 LEU A N 1
ATOM 2810 C CA . LEU A 1 366 ? 28.434 3.498 -46.425 1.00 81.69 366 LEU A CA 1
ATOM 2811 C C . LEU A 1 366 ? 27.036 2.887 -46.589 1.00 81.69 366 LEU A C 1
ATOM 2813 O O . LEU A 1 366 ? 26.185 3.083 -45.723 1.00 81.69 366 LEU A O 1
ATOM 2817 N N . ASP A 1 367 ? 26.814 2.120 -47.657 1.00 84.50 367 ASP A N 1
ATOM 2818 C CA . ASP A 1 367 ? 25.556 1.410 -47.891 1.00 84.50 367 ASP A CA 1
ATOM 2819 C C . ASP A 1 367 ? 25.318 0.333 -46.806 1.00 84.50 367 ASP A C 1
ATOM 2821 O O . ASP A 1 367 ? 24.217 0.270 -46.259 1.00 84.50 367 ASP A O 1
ATOM 2825 N N . ASP A 1 368 ? 26.348 -0.420 -46.383 1.00 81.88 368 ASP A N 1
ATOM 2826 C CA . ASP A 1 368 ? 26.251 -1.392 -45.269 1.00 81.88 368 ASP A CA 1
ATOM 2827 C C . ASP A 1 368 ? 25.956 -0.718 -43.916 1.00 81.88 368 ASP A C 1
ATOM 2829 O O . ASP A 1 368 ? 25.153 -1.217 -43.121 1.00 81.88 368 ASP A O 1
ATOM 2833 N N . VAL A 1 369 ? 26.586 0.429 -43.637 1.00 79.56 369 VAL A N 1
ATOM 2834 C CA . VAL A 1 369 ? 26.309 1.217 -42.423 1.00 79.56 369 VAL A CA 1
ATOM 2835 C C . VAL A 1 369 ? 24.882 1.748 -42.448 1.00 79.56 369 VAL A C 1
ATOM 2837 O O . VAL A 1 369 ? 24.182 1.644 -41.443 1.00 79.56 369 VAL A O 1
ATOM 2840 N N . ARG A 1 370 ? 24.423 2.268 -43.589 1.00 83.38 370 ARG A N 1
ATOM 2841 C CA . ARG A 1 370 ? 23.063 2.788 -43.756 1.00 83.38 370 ARG A CA 1
ATOM 2842 C C . ARG A 1 370 ? 22.010 1.695 -43.576 1.00 83.38 370 ARG A C 1
ATOM 2844 O O . ARG A 1 370 ? 21.026 1.911 -42.870 1.00 83.38 370 ARG A O 1
ATOM 2851 N N . GLU A 1 371 ? 22.211 0.525 -44.175 1.00 84.88 371 GLU A N 1
ATOM 2852 C CA . GLU A 1 371 ? 21.306 -0.621 -44.028 1.00 84.88 371 GLU A CA 1
ATOM 2853 C C . GLU A 1 371 ? 21.240 -1.102 -42.571 1.00 84.88 371 GLU A C 1
ATOM 2855 O O . GLU A 1 371 ? 20.166 -1.356 -42.031 1.00 84.88 371 GLU A O 1
ATOM 2860 N N . LYS A 1 372 ? 22.380 -1.173 -41.880 1.00 76.50 372 LYS A N 1
ATOM 2861 C CA . LYS A 1 372 ? 22.408 -1.619 -40.480 1.00 76.50 372 LYS A CA 1
ATOM 2862 C C . LYS A 1 372 ? 21.913 -0.565 -39.495 1.00 76.50 372 LYS A C 1
ATOM 2864 O O . LYS A 1 372 ? 21.350 -0.952 -38.476 1.00 76.50 372 LYS A O 1
ATOM 2869 N N . LEU A 1 373 ? 22.103 0.724 -39.780 1.00 80.00 373 LEU A N 1
ATOM 2870 C CA . LEU A 1 373 ? 21.556 1.820 -38.979 1.00 80.00 373 LEU A CA 1
ATOM 2871 C C . LEU A 1 373 ? 20.031 1.834 -39.073 1.00 80.00 373 LEU A C 1
ATOM 2873 O O . LEU A 1 373 ? 19.374 1.821 -38.043 1.00 80.00 373 LEU A O 1
ATOM 2877 N N . THR A 1 374 ? 19.482 1.742 -40.285 1.00 82.12 374 THR A N 1
ATOM 2878 C CA . THR A 1 374 ? 18.026 1.644 -40.490 1.00 82.12 374 THR A CA 1
ATOM 2879 C C . THR A 1 374 ? 17.447 0.386 -39.837 1.00 82.12 374 THR A C 1
ATOM 2881 O O . THR A 1 374 ? 16.480 0.472 -39.089 1.00 82.12 374 THR A O 1
ATOM 2884 N N . ALA A 1 375 ? 18.106 -0.770 -39.981 1.00 79.75 375 ALA A N 1
ATOM 2885 C CA . ALA A 1 375 ? 17.703 -1.987 -39.272 1.00 79.75 375 ALA A CA 1
ATOM 2886 C C . ALA A 1 375 ? 17.850 -1.887 -37.737 1.00 79.75 375 ALA A C 1
ATOM 2888 O O . ALA A 1 375 ? 17.151 -2.586 -37.001 1.00 79.75 375 ALA A O 1
ATOM 2889 N N . GLY A 1 376 ? 18.786 -1.072 -37.244 1.00 79.06 376 GLY A N 1
ATOM 2890 C CA . GLY A 1 376 ? 18.975 -0.781 -35.824 1.00 79.06 376 GLY A CA 1
ATOM 2891 C C . GLY A 1 376 ? 17.879 0.130 -35.273 1.00 79.06 376 GLY A C 1
ATOM 2892 O O . GLY A 1 376 ? 17.303 -0.188 -34.234 1.00 79.06 376 GLY A O 1
ATOM 2893 N N . GLU A 1 377 ? 17.550 1.201 -35.998 1.00 78.31 377 GLU A N 1
ATOM 2894 C CA . GLU A 1 377 ? 16.442 2.114 -35.701 1.00 78.31 377 GLU A CA 1
ATOM 2895 C C . GLU A 1 377 ? 15.102 1.371 -35.696 1.00 78.31 377 GLU A C 1
ATOM 2897 O O . GLU A 1 377 ? 14.340 1.505 -34.741 1.00 78.31 377 GLU A O 1
ATOM 2902 N N . ASP A 1 378 ? 14.847 0.504 -36.680 1.00 79.25 378 ASP A N 1
ATOM 2903 C CA . ASP A 1 378 ? 13.620 -0.299 -36.744 1.00 79.25 378 ASP A CA 1
ATOM 2904 C C . ASP A 1 378 ? 13.476 -1.228 -35.529 1.00 79.25 378 ASP A C 1
ATOM 2906 O O . ASP A 1 378 ? 12.400 -1.321 -34.931 1.00 79.25 378 ASP A O 1
ATOM 2910 N N . ARG A 1 379 ? 14.563 -1.894 -35.110 1.00 78.75 379 ARG A N 1
ATOM 2911 C CA . ARG A 1 379 ? 14.557 -2.726 -33.893 1.00 78.75 379 ARG A CA 1
ATOM 2912 C C . ARG A 1 379 ? 14.371 -1.888 -32.635 1.00 78.75 379 ARG A C 1
ATOM 2914 O O . ARG A 1 379 ? 13.650 -2.304 -31.735 1.00 78.75 379 ARG A O 1
ATOM 2921 N N . GLN A 1 380 ? 14.991 -0.712 -32.564 1.00 75.75 380 GLN A N 1
ATOM 2922 C CA . GLN A 1 380 ? 14.829 0.194 -31.433 1.00 75.75 380 GLN A CA 1
ATOM 2923 C C . GLN A 1 380 ? 13.381 0.681 -31.315 1.00 75.75 380 GLN A C 1
ATOM 2925 O O . GLN A 1 380 ? 12.841 0.675 -30.212 1.00 75.75 380 GLN A O 1
ATOM 2930 N N . ILE A 1 381 ? 12.734 1.041 -32.426 1.00 79.88 381 ILE A N 1
ATOM 2931 C CA . ILE A 1 381 ? 11.319 1.434 -32.454 1.00 79.88 381 ILE A CA 1
ATOM 2932 C C . ILE A 1 381 ? 10.438 0.270 -31.990 1.00 79.88 381 ILE A C 1
ATOM 2934 O O . ILE A 1 381 ? 9.600 0.459 -31.113 1.00 79.88 381 ILE A O 1
ATOM 2938 N N . GLN A 1 382 ? 10.671 -0.945 -32.497 1.00 78.88 382 GLN A N 1
ATOM 2939 C CA . GLN A 1 382 ? 9.922 -2.137 -32.080 1.00 78.88 382 GLN A CA 1
ATOM 2940 C C . GLN A 1 382 ? 10.084 -2.450 -30.589 1.00 78.88 382 GLN A C 1
ATOM 2942 O O . GLN A 1 382 ? 9.108 -2.781 -29.914 1.00 78.88 382 GLN A O 1
ATOM 2947 N N . ASP A 1 383 ? 11.296 -2.319 -30.055 1.00 76.00 383 ASP A N 1
ATOM 2948 C CA . ASP A 1 383 ? 11.559 -2.517 -28.633 1.00 76.00 383 ASP A CA 1
ATOM 2949 C C . ASP A 1 383 ? 10.906 -1.420 -27.781 1.00 76.00 383 ASP A C 1
ATOM 2951 O O . ASP A 1 383 ? 10.342 -1.714 -26.725 1.00 76.00 383 ASP A O 1
ATOM 2955 N N . MET A 1 384 ? 10.939 -0.159 -28.230 1.00 75.38 384 MET A N 1
ATOM 2956 C CA . MET A 1 384 ? 10.253 0.943 -27.546 1.00 75.38 384 MET A CA 1
ATOM 2957 C C . MET A 1 384 ? 8.734 0.764 -27.571 1.00 75.38 384 MET A C 1
ATOM 2959 O O . MET A 1 384 ? 8.087 1.017 -26.556 1.00 75.38 384 MET A O 1
ATOM 2963 N N . ASP A 1 385 ? 8.166 0.262 -28.667 1.00 82.50 385 ASP A N 1
ATOM 2964 C CA . ASP A 1 385 ? 6.750 -0.095 -28.75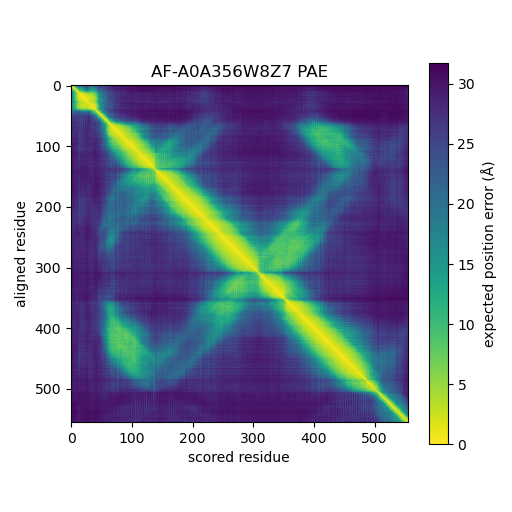5 1.00 82.50 385 ASP A CA 1
ATOM 2965 C C . ASP A 1 385 ? 6.406 -1.264 -27.824 1.00 82.50 385 ASP A C 1
ATOM 2967 O O . ASP A 1 385 ? 5.380 -1.227 -27.140 1.00 82.50 385 ASP A O 1
ATOM 2971 N N . ALA A 1 386 ? 7.276 -2.274 -27.724 1.00 80.19 386 ALA A N 1
ATOM 2972 C CA . ALA A 1 386 ? 7.099 -3.383 -26.792 1.00 80.19 386 ALA A CA 1
ATOM 2973 C C . ALA A 1 386 ? 7.107 -2.893 -25.335 1.00 80.19 386 ALA A C 1
ATOM 2975 O O . ALA A 1 386 ? 6.179 -3.200 -24.581 1.00 80.19 386 ALA A O 1
ATOM 2976 N N . VAL A 1 387 ? 8.085 -2.063 -24.957 1.00 74.81 387 VAL A N 1
ATOM 2977 C CA . VAL A 1 387 ? 8.171 -1.443 -23.625 1.00 74.81 387 VAL A CA 1
ATOM 2978 C C . VAL A 1 387 ? 6.965 -0.538 -23.358 1.00 74.81 387 VAL A C 1
ATOM 2980 O O . VAL A 1 387 ? 6.355 -0.635 -22.297 1.00 74.81 387 VAL A O 1
ATOM 2983 N N . SER A 1 388 ? 6.565 0.293 -24.322 1.00 77.31 388 SER A N 1
ATOM 2984 C CA . SER A 1 388 ? 5.393 1.173 -24.225 1.00 77.31 388 SER A CA 1
ATOM 2985 C C . SER A 1 388 ? 4.099 0.377 -24.036 1.00 77.31 388 SER A C 1
ATOM 2987 O O . SER A 1 388 ? 3.277 0.707 -23.179 1.00 77.31 388 SER A O 1
ATOM 2989 N N . SER A 1 389 ? 3.938 -0.730 -24.767 1.00 83.44 389 SER A N 1
ATOM 2990 C CA . SER A 1 389 ? 2.780 -1.616 -24.635 1.00 83.44 389 SER A CA 1
ATOM 2991 C C . SER A 1 389 ? 2.718 -2.294 -23.264 1.00 83.44 389 SER A C 1
ATOM 2993 O O . SER A 1 389 ? 1.635 -2.415 -22.688 1.00 83.44 389 SER A O 1
ATOM 2995 N N . GLU A 1 390 ? 3.870 -2.679 -22.709 1.00 76.75 390 GLU A N 1
ATOM 2996 C CA . GLU A 1 390 ? 3.955 -3.303 -21.392 1.00 76.75 390 GLU A CA 1
ATOM 2997 C C . GLU A 1 390 ? 3.697 -2.279 -20.278 1.00 76.75 390 GLU A C 1
ATOM 2999 O O . GLU A 1 390 ? 2.917 -2.549 -19.367 1.00 76.75 390 GLU A O 1
ATOM 3004 N N . ILE A 1 391 ? 4.242 -1.061 -20.397 1.00 75.38 391 ILE A N 1
ATOM 3005 C CA . ILE A 1 391 ? 3.941 0.057 -19.488 1.00 75.38 391 ILE A CA 1
ATOM 3006 C C . ILE A 1 391 ? 2.446 0.378 -19.513 1.00 75.38 391 ILE A C 1
ATOM 3008 O O . ILE A 1 391 ? 1.843 0.551 -18.456 1.00 75.38 391 ILE A O 1
ATOM 3012 N N . LYS A 1 392 ? 1.826 0.418 -20.698 1.00 79.62 392 LYS A N 1
ATOM 3013 C CA . LYS A 1 392 ? 0.394 0.694 -20.836 1.00 79.62 392 LYS A CA 1
ATOM 3014 C C . LYS A 1 392 ? -0.460 -0.396 -20.188 1.00 79.62 392 LYS A C 1
ATOM 3016 O O . LYS A 1 392 ? -1.372 -0.073 -19.439 1.00 79.62 392 LYS A O 1
ATOM 3021 N N . ARG A 1 393 ? -0.120 -1.676 -20.382 1.00 80.75 393 ARG A N 1
ATOM 3022 C CA . ARG A 1 393 ? -0.799 -2.795 -19.700 1.00 80.75 393 ARG A CA 1
ATOM 3023 C C . ARG A 1 393 ? -0.668 -2.724 -18.184 1.00 80.75 393 ARG A C 1
ATOM 3025 O O . ARG A 1 393 ? -1.649 -2.968 -17.487 1.00 80.75 393 ARG A O 1
ATOM 3032 N N . ILE A 1 394 ? 0.524 -2.408 -17.674 1.00 74.62 394 ILE A N 1
ATOM 3033 C CA . ILE A 1 394 ? 0.744 -2.227 -16.234 1.00 74.62 394 ILE A CA 1
ATOM 3034 C C . ILE A 1 394 ? -0.090 -1.044 -15.729 1.00 74.62 394 ILE A C 1
ATOM 3036 O O . ILE A 1 394 ? -0.749 -1.169 -14.701 1.00 74.62 394 ILE A O 1
ATOM 3040 N N . GLY A 1 395 ? -0.111 0.069 -16.467 1.00 77.06 395 GLY A N 1
ATOM 3041 C CA . GLY A 1 395 ? -0.907 1.253 -16.151 1.00 77.06 395 GLY A CA 1
ATOM 3042 C C . GLY A 1 395 ? -2.406 0.964 -16.083 1.00 77.06 395 GLY A C 1
ATOM 3043 O O . GLY A 1 395 ? -3.033 1.276 -15.075 1.00 77.06 395 GLY A O 1
ATOM 3044 N N . ASP A 1 396 ? -2.963 0.302 -17.098 1.00 81.81 396 ASP A N 1
ATOM 3045 C CA . ASP A 1 396 ? -4.386 -0.059 -17.153 1.00 81.81 396 ASP A CA 1
ATOM 3046 C C . ASP A 1 396 ? -4.765 -1.028 -16.016 1.00 81.81 396 ASP A C 1
ATOM 3048 O O . ASP A 1 396 ? -5.792 -0.859 -15.354 1.00 81.81 396 ASP A O 1
ATOM 3052 N N . LEU A 1 397 ? -3.905 -2.016 -15.731 1.00 78.00 397 LEU A N 1
ATOM 3053 C CA . LEU A 1 397 ? -4.112 -2.972 -14.642 1.00 78.00 397 LEU A CA 1
ATOM 3054 C C . LEU A 1 397 ? -4.068 -2.298 -13.263 1.00 78.00 397 LEU A C 1
ATOM 3056 O O . LEU A 1 397 ? -4.873 -2.629 -12.395 1.00 78.00 397 LEU A O 1
ATOM 3060 N N . VAL A 1 398 ? -3.130 -1.374 -13.040 1.00 74.56 398 VAL A N 1
ATOM 3061 C CA . VAL A 1 398 ? -3.040 -0.612 -11.785 1.00 74.56 398 VAL A CA 1
ATOM 3062 C C . VAL A 1 398 ? -4.225 0.345 -11.651 1.00 74.56 398 VAL A C 1
ATOM 3064 O O . VAL A 1 398 ? -4.813 0.413 -10.574 1.00 74.56 398 VAL A O 1
ATOM 3067 N N . GLY A 1 399 ? -4.619 1.022 -12.733 1.00 76.75 399 GLY A N 1
ATOM 3068 C CA . GLY A 1 399 ? -5.742 1.960 -12.755 1.00 76.75 399 GLY A CA 1
ATOM 3069 C C . GLY A 1 399 ? -7.064 1.303 -12.366 1.00 76.75 399 GLY A C 1
ATOM 3070 O O . GLY A 1 399 ? -7.672 1.706 -11.376 1.00 76.75 399 GLY A O 1
ATOM 3071 N N . SER A 1 400 ? -7.448 0.226 -13.063 1.00 79.00 400 SER A N 1
ATOM 3072 C CA . SER A 1 400 ? -8.669 -0.536 -12.747 1.00 79.00 400 SER A CA 1
ATOM 3073 C C . SER A 1 400 ? -8.679 -1.027 -11.296 1.00 79.00 400 SER A C 1
ATOM 3075 O O . SER A 1 400 ? -9.713 -1.043 -10.639 1.00 79.00 400 SER A O 1
ATOM 3077 N N . ARG A 1 401 ? -7.512 -1.403 -10.769 1.00 68.38 401 ARG A N 1
ATOM 3078 C CA . ARG A 1 401 ? -7.374 -1.955 -9.421 1.00 68.38 401 ARG A CA 1
ATOM 3079 C C . ARG A 1 401 ? -7.452 -0.898 -8.325 1.00 68.38 401 ARG A C 1
ATOM 3081 O O . ARG A 1 401 ? -7.992 -1.178 -7.259 1.00 68.38 401 ARG A O 1
ATOM 3088 N N . MET A 1 402 ? -6.913 0.299 -8.559 1.00 74.69 402 MET A N 1
ATOM 3089 C CA . MET A 1 402 ? -7.076 1.423 -7.631 1.00 74.69 402 MET A CA 1
ATOM 3090 C C . MET A 1 402 ? -8.532 1.885 -7.581 1.00 74.69 402 MET A C 1
ATOM 3092 O O . MET A 1 402 ? -9.020 2.222 -6.505 1.00 74.69 402 MET A O 1
ATOM 3096 N N . GLU A 1 403 ? -9.228 1.849 -8.716 1.00 78.50 403 GLU A N 1
ATOM 3097 C CA . GLU A 1 403 ? -10.651 2.170 -8.795 1.00 78.50 403 GLU A CA 1
ATOM 3098 C C . GLU A 1 403 ? -11.506 1.145 -8.030 1.00 78.50 403 GLU A C 1
ATOM 3100 O O . GLU A 1 403 ? -12.289 1.528 -7.158 1.00 78.50 403 GLU A O 1
ATOM 3105 N N . ASP A 1 404 ? -11.275 -0.155 -8.246 1.00 76.56 404 ASP A N 1
ATOM 3106 C CA . ASP A 1 404 ? -11.954 -1.231 -7.509 1.00 76.56 404 ASP A CA 1
ATOM 3107 C C . ASP A 1 404 ? -11.672 -1.174 -6.000 1.00 76.56 404 ASP A C 1
ATOM 3109 O O . ASP A 1 404 ? -12.578 -1.345 -5.178 1.00 76.56 404 ASP A O 1
ATOM 3113 N N . PHE A 1 405 ? -10.420 -0.907 -5.615 1.00 75.12 405 PHE A N 1
ATOM 3114 C CA . PHE A 1 405 ? -10.038 -0.748 -4.214 1.00 75.12 405 PHE A CA 1
ATOM 3115 C C . PHE A 1 405 ? -10.715 0.466 -3.573 1.00 75.12 405 PHE A C 1
ATOM 3117 O O . PHE A 1 405 ? -11.250 0.346 -2.471 1.00 75.12 405 PHE A O 1
ATOM 3124 N N . GLY A 1 406 ? -10.741 1.609 -4.266 1.00 77.25 406 GLY A N 1
ATOM 3125 C CA . GLY A 1 406 ? -11.432 2.813 -3.808 1.00 77.25 406 GLY A CA 1
ATOM 3126 C C . GLY A 1 406 ? -12.924 2.563 -3.596 1.00 77.25 406 GLY A C 1
ATOM 3127 O O . GLY A 1 406 ? -13.456 2.871 -2.532 1.00 77.25 406 GLY A O 1
ATOM 3128 N N . ALA A 1 407 ? -13.583 1.910 -4.556 1.00 78.88 407 ALA A N 1
ATOM 3129 C CA . ALA A 1 407 ? -14.997 1.560 -4.451 1.00 78.88 407 ALA A CA 1
ATOM 3130 C C . ALA A 1 407 ? -15.286 0.551 -3.322 1.00 78.88 407 ALA A C 1
ATOM 3132 O O . ALA A 1 407 ? -16.339 0.613 -2.682 1.00 78.88 407 ALA A O 1
ATOM 3133 N N . ASN A 1 408 ? -14.379 -0.399 -3.071 1.00 76.12 408 ASN A N 1
ATOM 3134 C CA . ASN A 1 408 ? -14.526 -1.371 -1.988 1.00 76.12 408 ASN A CA 1
ATOM 3135 C C . ASN A 1 408 ? -14.324 -0.725 -0.609 1.00 76.12 408 ASN A C 1
ATOM 3137 O O . ASN A 1 408 ? -15.134 -0.952 0.292 1.00 76.12 408 ASN A O 1
ATOM 3141 N N . LEU A 1 409 ? -13.290 0.111 -0.463 1.00 76.75 409 LEU A N 1
ATOM 3142 C CA . LEU A 1 409 ? -13.053 0.891 0.749 1.00 76.75 409 LEU A CA 1
ATOM 3143 C C . LEU A 1 409 ? -14.249 1.778 1.078 1.00 76.75 409 LEU A C 1
ATOM 3145 O O . LEU A 1 409 ? -14.721 1.732 2.207 1.00 76.75 409 LEU A O 1
ATOM 3149 N N . ASP A 1 410 ? -14.769 2.526 0.106 1.00 80.12 410 ASP A N 1
ATOM 3150 C CA . ASP A 1 410 ? -15.885 3.448 0.323 1.00 80.12 410 ASP A CA 1
ATOM 3151 C C . ASP A 1 410 ? -17.147 2.717 0.812 1.00 80.12 410 ASP A C 1
ATOM 3153 O O . ASP A 1 410 ? -17.748 3.083 1.823 1.00 80.12 410 ASP A O 1
ATOM 3157 N N . LYS A 1 411 ? -17.504 1.591 0.178 1.00 82.12 411 LYS A N 1
ATOM 3158 C CA . LYS A 1 411 ? -18.620 0.743 0.637 1.00 82.12 411 LYS A CA 1
ATOM 3159 C C . LYS A 1 411 ? -18.417 0.229 2.062 1.00 82.12 411 LYS A C 1
ATOM 3161 O O . LYS A 1 411 ? -19.373 0.162 2.832 1.00 82.12 411 LYS A O 1
ATOM 3166 N N . ARG A 1 412 ? -17.191 -0.167 2.412 1.00 74.94 412 ARG A N 1
ATOM 3167 C CA . ARG A 1 412 ? -16.880 -0.748 3.725 1.00 74.94 412 ARG A CA 1
ATOM 3168 C C . ARG A 1 412 ? -16.805 0.293 4.827 1.00 74.94 412 ARG A C 1
ATOM 3170 O O . ARG A 1 412 ? -17.319 0.026 5.907 1.00 74.94 412 ARG A O 1
ATOM 3177 N N . VAL A 1 413 ? -16.220 1.457 4.557 1.00 81.00 413 VAL A N 1
ATOM 3178 C CA . VAL A 1 413 ? -16.202 2.588 5.491 1.00 81.00 413 VAL A CA 1
ATOM 3179 C C . VAL A 1 413 ? -17.634 2.998 5.805 1.00 81.00 413 VAL A C 1
ATOM 3181 O O . VAL A 1 413 ? -18.002 2.986 6.973 1.00 81.00 413 VAL A O 1
ATOM 3184 N N . ASN A 1 414 ? -18.481 3.185 4.790 1.00 82.44 414 ASN A N 1
ATOM 3185 C CA . ASN A 1 414 ? -19.901 3.475 5.004 1.00 82.44 414 ASN A CA 1
ATOM 3186 C C . ASN A 1 414 ? -20.609 2.378 5.827 1.00 82.44 414 ASN A C 1
ATOM 3188 O O . ASN A 1 414 ? -21.330 2.673 6.778 1.00 82.44 414 ASN A O 1
ATOM 3192 N N . ALA A 1 415 ? -20.380 1.096 5.516 1.00 78.19 415 ALA A N 1
ATOM 3193 C CA . ALA A 1 415 ? -20.982 -0.008 6.269 1.00 78.19 415 ALA A CA 1
ATOM 3194 C C . ALA A 1 415 ? -20.470 -0.109 7.720 1.00 78.19 415 ALA A C 1
ATOM 3196 O O . ALA A 1 415 ? -21.207 -0.562 8.597 1.00 78.19 415 ALA A O 1
ATOM 3197 N N . SER A 1 416 ? -19.206 0.248 7.968 1.00 76.25 416 SER A N 1
ATOM 3198 C CA . SER A 1 416 ? -18.585 0.291 9.297 1.00 76.25 416 SER A CA 1
ATOM 3199 C C . SER A 1 416 ? -19.108 1.471 10.107 1.00 76.25 416 SER A C 1
ATOM 3201 O O . SER A 1 416 ? -19.450 1.305 11.277 1.00 76.25 416 SER A O 1
ATOM 3203 N N . GLU A 1 417 ? -19.202 2.653 9.499 1.00 82.38 417 GLU A N 1
ATOM 3204 C CA . GLU A 1 417 ? -19.784 3.845 10.118 1.00 82.38 417 GLU A CA 1
ATOM 3205 C C . GLU A 1 417 ? -21.237 3.594 10.507 1.00 82.38 417 GLU A C 1
ATOM 3207 O O . GLU A 1 417 ? -21.611 3.863 11.646 1.00 82.38 417 GLU A O 1
ATOM 3212 N N . GLN A 1 418 ? -22.030 2.983 9.622 1.00 83.62 418 GLN A N 1
ATOM 3213 C CA . GLN A 1 418 ? -23.424 2.667 9.913 1.00 83.62 418 GLN A CA 1
ATOM 3214 C C . GLN A 1 418 ? -23.568 1.677 11.081 1.00 83.62 418 GLN A C 1
ATOM 3216 O O . GLN A 1 418 ? -24.314 1.948 12.020 1.00 83.62 418 GLN A O 1
ATOM 3221 N N . ARG A 1 419 ? -22.814 0.568 11.081 1.00 78.88 419 ARG A N 1
ATOM 3222 C CA . ARG A 1 419 ? -22.849 -0.411 12.187 1.00 78.88 419 ARG A CA 1
ATOM 3223 C C . ARG A 1 419 ? -22.325 0.168 13.502 1.00 78.88 419 ARG A C 1
ATOM 3225 O O . ARG A 1 419 ? -22.847 -0.166 14.562 1.00 78.88 419 ARG A O 1
ATOM 3232 N N . SER A 1 420 ? -21.317 1.038 13.445 1.00 75.44 420 SER A N 1
ATOM 3233 C CA . SER A 1 420 ? -20.797 1.724 14.635 1.00 75.44 420 SER A CA 1
ATOM 3234 C C . SER A 1 420 ? -21.816 2.717 15.186 1.00 75.44 420 SER A C 1
ATOM 3236 O O . SER A 1 420 ? -22.035 2.747 16.391 1.00 75.44 420 SER A O 1
ATOM 3238 N N . ALA A 1 421 ? -22.484 3.483 14.320 1.00 82.69 421 ALA A N 1
ATOM 3239 C CA . ALA A 1 421 ? -23.552 4.393 14.719 1.00 82.69 421 ALA A CA 1
ATOM 3240 C C . ALA A 1 421 ? -24.731 3.642 15.357 1.00 82.69 421 ALA A C 1
ATOM 3242 O O . ALA A 1 421 ? -25.233 4.069 16.394 1.00 82.69 421 ALA A O 1
ATOM 3243 N N . GLU A 1 422 ? -25.131 2.500 14.792 1.00 82.75 422 GLU A N 1
ATOM 3244 C CA . GLU A 1 422 ? -26.173 1.634 15.358 1.00 82.75 422 GLU A CA 1
ATOM 3245 C C . GLU A 1 422 ? -25.772 1.077 16.735 1.00 82.75 422 GLU A C 1
ATOM 3247 O O . GLU A 1 422 ? -26.541 1.202 17.688 1.00 82.75 422 GLU A O 1
ATOM 3252 N N . ALA A 1 423 ? -24.556 0.536 16.876 1.00 76.81 423 ALA A N 1
ATOM 3253 C CA . ALA A 1 423 ? -24.061 0.019 18.155 1.00 76.81 423 ALA A CA 1
ATOM 3254 C C . ALA A 1 423 ? -23.956 1.119 19.226 1.00 76.81 423 ALA A C 1
ATOM 3256 O O . ALA A 1 423 ? -24.390 0.924 20.359 1.00 76.81 423 ALA A O 1
ATOM 3257 N N . ILE A 1 424 ? -23.438 2.298 18.868 1.00 78.94 424 ILE A N 1
ATOM 3258 C CA . ILE A 1 424 ? -23.346 3.446 19.782 1.00 78.94 424 ILE A CA 1
ATOM 3259 C C . ILE A 1 424 ? -24.742 3.935 20.183 1.00 78.94 424 ILE A C 1
ATOM 3261 O O . ILE A 1 424 ? -24.959 4.230 21.356 1.00 78.94 424 ILE A O 1
ATOM 3265 N N . SER A 1 425 ? -25.699 3.989 19.251 1.00 85.25 425 SER A N 1
ATOM 3266 C CA . SER A 1 425 ? -27.087 4.353 19.565 1.00 85.25 425 SER A CA 1
ATOM 3267 C C . SER A 1 425 ? -27.706 3.374 20.560 1.00 85.25 425 SER A C 1
ATOM 3269 O O . SER A 1 425 ? -28.334 3.798 21.525 1.00 85.25 425 SER A O 1
ATOM 3271 N N . GLN A 1 426 ? -27.488 2.072 20.366 1.00 85.25 426 GLN A N 1
ATOM 3272 C CA . GLN A 1 426 ? -28.011 1.037 21.254 1.00 85.25 426 GLN A CA 1
ATOM 3273 C C . GLN A 1 426 ? -27.419 1.132 22.670 1.00 85.25 426 GLN A C 1
ATOM 3275 O O . GLN A 1 426 ? -28.159 1.013 23.648 1.00 85.25 426 GLN A O 1
ATOM 3280 N N . ILE A 1 427 ? -26.112 1.390 22.794 1.00 79.44 427 ILE A N 1
ATOM 3281 C CA . ILE A 1 427 ? -25.476 1.673 24.090 1.00 79.44 427 ILE A CA 1
ATOM 3282 C C . ILE A 1 427 ? -26.068 2.949 24.694 1.00 79.44 427 ILE A C 1
ATOM 3284 O O . ILE A 1 427 ? -26.373 2.976 25.882 1.00 79.44 427 ILE A O 1
ATOM 3288 N N . GLY A 1 428 ? -26.271 3.992 23.886 1.00 83.12 428 GLY A N 1
ATOM 3289 C CA . GLY A 1 428 ? -26.895 5.244 24.313 1.00 83.12 428 GLY A CA 1
ATOM 3290 C C . GLY A 1 428 ? -28.273 5.028 24.941 1.00 83.12 428 GLY A C 1
ATOM 3291 O O . GLY A 1 428 ? -28.529 5.521 26.039 1.00 83.12 428 GLY A O 1
ATOM 3292 N N . ASP A 1 429 ? -29.124 4.222 24.305 1.00 85.62 429 ASP A N 1
ATOM 3293 C CA . ASP A 1 429 ? -30.456 3.876 24.816 1.00 85.62 429 ASP A CA 1
ATOM 3294 C C . ASP A 1 429 ? -30.386 3.055 26.115 1.00 85.62 429 ASP A C 1
ATOM 3296 O O . ASP A 1 429 ? -31.153 3.288 27.060 1.00 85.62 429 ASP A O 1
ATOM 3300 N N . GLN A 1 430 ? -29.447 2.108 26.203 1.00 81.19 430 GLN A N 1
ATOM 3301 C CA . GLN A 1 430 ? -29.234 1.311 27.413 1.00 81.19 430 GLN A CA 1
ATOM 3302 C C . GLN A 1 430 ? -28.712 2.168 28.572 1.00 81.19 430 GLN A C 1
ATOM 3304 O O . GLN A 1 430 ? -29.251 2.089 29.675 1.00 81.19 430 GLN A O 1
ATOM 3309 N N . VAL A 1 431 ? -27.727 3.036 28.332 1.00 82.56 431 VAL A N 1
ATOM 3310 C CA . VAL A 1 431 ? -27.186 3.968 29.332 1.00 82.56 431 VAL A CA 1
ATOM 3311 C C . VAL A 1 431 ? -28.257 4.957 29.781 1.00 82.56 431 VAL A C 1
ATOM 3313 O O . VAL A 1 431 ? -28.389 5.189 30.979 1.00 82.56 431 VAL A O 1
ATOM 3316 N N . ALA A 1 432 ? -29.078 5.485 28.871 1.00 86.25 432 ALA A N 1
ATOM 3317 C CA . ALA A 1 432 ? -30.207 6.344 29.226 1.00 86.25 432 ALA A CA 1
ATOM 3318 C C . ALA A 1 432 ? -31.232 5.606 30.105 1.00 86.25 432 ALA A C 1
ATOM 3320 O O . ALA A 1 432 ? -31.730 6.158 31.089 1.00 86.25 432 ALA A O 1
ATOM 3321 N N . THR A 1 433 ? -31.503 4.333 29.802 1.00 84.62 433 THR A N 1
ATOM 3322 C CA . THR A 1 433 ? -32.385 3.482 30.613 1.00 84.62 433 THR A CA 1
ATOM 3323 C C . THR A 1 433 ? -31.797 3.232 32.003 1.00 84.62 433 THR A C 1
ATOM 3325 O O . THR A 1 433 ? -32.508 3.357 33.001 1.00 84.62 433 THR A O 1
ATOM 3328 N N . VAL A 1 434 ? -30.501 2.917 32.093 1.00 78.50 434 VAL A N 1
ATOM 3329 C CA . VAL A 1 434 ? -29.791 2.727 33.368 1.00 78.50 434 VAL A CA 1
ATOM 3330 C C . VAL A 1 434 ? -29.772 4.024 34.176 1.00 78.50 434 VAL A C 1
ATOM 3332 O O . VAL A 1 434 ? -30.090 3.996 35.362 1.00 78.50 434 VAL A O 1
ATOM 3335 N N . ALA A 1 435 ? -29.483 5.163 33.546 1.00 81.50 435 ALA A N 1
ATOM 3336 C CA . ALA A 1 435 ? -29.481 6.473 34.190 1.00 81.50 435 ALA A CA 1
ATOM 3337 C C . ALA A 1 435 ? -30.868 6.835 34.736 1.00 81.50 435 ALA A C 1
ATOM 3339 O O . ALA A 1 435 ? -30.987 7.236 35.891 1.00 81.50 435 ALA A O 1
ATOM 3340 N N . SER A 1 436 ? -31.929 6.617 33.952 1.00 87.44 436 SER A N 1
ATOM 3341 C CA . SER A 1 436 ? -33.307 6.850 34.396 1.00 87.44 436 SER A CA 1
ATOM 3342 C C . SER A 1 436 ? -33.691 5.957 35.581 1.00 87.44 436 SER A C 1
ATOM 3344 O O . SER A 1 436 ? -34.298 6.438 36.538 1.00 87.44 436 SER A O 1
ATOM 3346 N N . ARG A 1 437 ? -33.294 4.677 35.566 1.00 83.44 437 ARG A N 1
ATOM 3347 C CA . ARG A 1 437 ? -33.521 3.758 36.694 1.00 83.44 437 ARG A CA 1
ATOM 3348 C C . ARG A 1 437 ? -32.739 4.165 37.937 1.00 83.44 437 ARG A C 1
ATOM 3350 O O . ARG A 1 437 ? -33.307 4.163 39.026 1.00 83.44 437 ARG A O 1
ATOM 3357 N N . LEU A 1 438 ? -31.467 4.534 37.784 1.00 83.38 438 LEU A N 1
ATOM 3358 C CA . LEU A 1 438 ? -30.629 4.994 38.889 1.00 83.38 438 LEU A CA 1
ATOM 3359 C C . LEU A 1 438 ? -31.193 6.274 39.509 1.00 83.38 438 LEU A C 1
ATOM 3361 O O . LEU A 1 438 ? -31.263 6.369 40.729 1.00 83.38 438 LEU A O 1
ATOM 3365 N N . GLN A 1 439 ? -31.654 7.217 38.688 1.00 85.38 439 GLN A N 1
ATOM 3366 C CA . GLN A 1 439 ? -32.279 8.448 39.161 1.00 85.38 439 GLN A CA 1
ATOM 3367 C C . GLN A 1 439 ? -33.587 8.164 39.912 1.00 85.38 439 GLN A C 1
ATOM 3369 O O . GLN A 1 439 ? -33.750 8.620 41.039 1.00 85.38 439 GLN A O 1
ATOM 3374 N N . ALA A 1 440 ? -34.473 7.326 39.361 1.00 86.12 440 ALA A N 1
ATOM 3375 C CA . ALA A 1 440 ? -35.701 6.918 40.049 1.00 86.12 440 ALA A CA 1
ATOM 3376 C C . ALA A 1 440 ? -35.417 6.197 41.381 1.00 86.12 440 ALA A C 1
ATOM 3378 O O . ALA A 1 440 ? -36.148 6.370 42.358 1.00 86.12 440 ALA A O 1
ATOM 3379 N N . ARG A 1 441 ? -34.336 5.407 41.441 1.00 79.00 441 ARG A N 1
ATOM 3380 C CA . ARG A 1 441 ? -33.853 4.774 42.674 1.00 79.00 441 ARG A CA 1
ATOM 3381 C C . ARG A 1 441 ? -33.376 5.814 43.683 1.00 79.00 441 ARG A C 1
ATOM 3383 O O . ARG A 1 441 ? -33.743 5.724 44.851 1.00 79.00 441 ARG A O 1
ATOM 3390 N N . GLN A 1 442 ? -32.584 6.787 43.243 1.00 83.25 442 GLN A N 1
ATOM 3391 C CA . GLN A 1 442 ? -32.065 7.851 44.098 1.00 83.25 442 GLN A CA 1
ATOM 3392 C C . GLN A 1 442 ? -33.208 8.689 44.682 1.00 83.25 442 GLN A C 1
ATOM 3394 O O . GLN A 1 442 ? -33.241 8.912 45.888 1.00 83.25 442 GLN A O 1
ATOM 3399 N N . ASP A 1 443 ? -34.200 9.044 43.864 1.00 88.50 443 ASP A N 1
ATOM 3400 C CA . ASP A 1 443 ? -35.393 9.773 44.303 1.00 88.50 443 ASP A CA 1
ATOM 3401 C C . ASP A 1 443 ? -36.210 8.971 45.326 1.00 88.50 443 ASP A C 1
ATOM 3403 O O . ASP A 1 443 ? -36.644 9.512 46.345 1.00 88.50 443 ASP A O 1
ATOM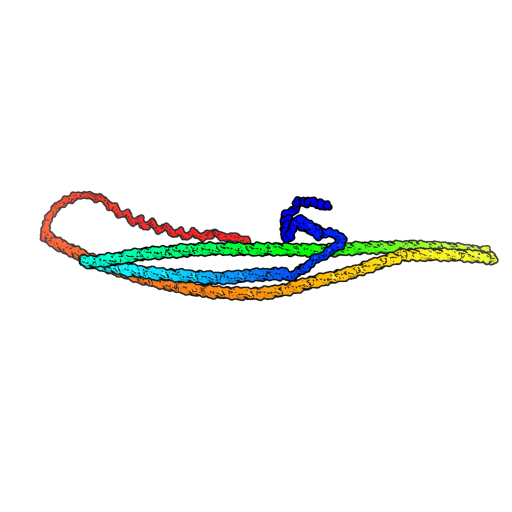 3407 N N . LYS A 1 444 ? -36.382 7.661 45.100 1.00 84.25 444 LYS A N 1
ATOM 3408 C CA . LYS A 1 444 ? -37.077 6.775 46.044 1.00 84.25 444 LYS A CA 1
ATOM 3409 C C . LYS A 1 444 ? -36.315 6.636 47.363 1.00 84.25 444 LYS A C 1
ATOM 3411 O O . LYS A 1 444 ? -36.932 6.717 48.419 1.00 84.25 444 LYS A O 1
ATOM 3416 N N . ALA A 1 445 ? -34.994 6.463 47.319 1.00 78.25 445 ALA A N 1
ATOM 3417 C CA . ALA A 1 445 ? -34.157 6.383 48.514 1.00 78.25 445 ALA A CA 1
ATOM 3418 C C . ALA A 1 445 ? -34.193 7.694 49.316 1.00 78.25 445 ALA A C 1
ATOM 3420 O O . ALA A 1 445 ? -34.339 7.663 50.535 1.00 78.25 445 ALA A O 1
ATOM 3421 N N . LEU A 1 446 ? -34.141 8.843 48.633 1.00 85.38 446 LEU A N 1
ATOM 3422 C CA . LEU A 1 446 ? -34.293 10.156 49.260 1.00 85.38 446 LEU A CA 1
ATOM 3423 C C . LEU A 1 446 ? -35.678 10.327 49.899 1.00 85.38 446 LEU A C 1
ATOM 3425 O O . LEU A 1 446 ? -35.767 10.877 50.992 1.00 85.38 446 LEU A O 1
ATOM 3429 N N . GLN A 1 447 ? -36.749 9.837 49.265 1.00 88.81 447 GLN A N 1
ATOM 3430 C CA . GLN A 1 447 ? -38.094 9.856 49.853 1.00 88.81 447 GLN A CA 1
ATOM 3431 C C . GLN A 1 447 ? -38.215 8.961 51.086 1.00 88.81 447 GLN A C 1
ATOM 3433 O O . GLN A 1 447 ? -38.779 9.403 52.085 1.00 88.81 447 GLN A O 1
ATOM 3438 N N . THR A 1 448 ? -37.689 7.734 51.037 1.00 84.25 448 THR A N 1
ATOM 3439 C CA . THR A 1 448 ? -37.688 6.832 52.197 1.00 84.25 448 THR A CA 1
ATOM 3440 C C . THR A 1 448 ? -36.905 7.447 53.351 1.00 84.25 448 THR A C 1
ATOM 3442 O O . THR A 1 448 ? -37.446 7.563 54.445 1.00 84.25 448 THR A O 1
ATOM 3445 N N . LEU A 1 449 ? -35.692 7.949 53.094 1.00 80.50 449 LEU A N 1
ATOM 3446 C CA . LEU A 1 449 ? -34.870 8.607 54.109 1.00 80.50 449 LEU A CA 1
ATOM 3447 C C . LEU A 1 449 ? -35.561 9.849 54.688 1.00 80.50 449 LEU A C 1
ATOM 3449 O O . LEU A 1 449 ? -35.551 10.061 55.897 1.00 80.50 449 LEU A O 1
ATOM 3453 N N . ALA A 1 450 ? -36.197 10.667 53.845 1.00 85.81 450 ALA A N 1
ATOM 3454 C CA . ALA A 1 450 ? -36.967 11.816 54.312 1.00 85.81 450 ALA A CA 1
ATOM 3455 C C . ALA A 1 450 ? -38.148 11.390 55.204 1.00 85.81 450 ALA A C 1
ATOM 3457 O O . ALA A 1 450 ? -38.417 12.044 56.211 1.00 85.81 450 ALA A O 1
ATOM 3458 N N . GLY A 1 451 ? -38.824 10.290 54.859 1.00 89.81 451 GLY A N 1
ATOM 3459 C CA . GLY A 1 451 ? -39.898 9.704 55.661 1.00 89.81 451 GLY A CA 1
ATOM 3460 C C . GLY A 1 451 ? -39.405 9.180 57.009 1.00 89.81 451 GLY A C 1
ATOM 3461 O O . GLY A 1 451 ? -39.977 9.525 58.041 1.00 89.81 451 GLY A O 1
ATOM 3462 N N . GLU A 1 452 ? -38.312 8.418 57.015 1.00 84.50 452 GLU A N 1
ATOM 3463 C CA . GLU A 1 452 ? -37.679 7.911 58.235 1.00 84.50 452 GLU A CA 1
ATOM 3464 C C . GLU A 1 452 ? -37.231 9.051 59.149 1.00 84.50 452 GLU A C 1
ATOM 3466 O O . GLU A 1 452 ? -37.506 9.012 60.345 1.00 84.50 452 GLU A O 1
ATOM 3471 N N . ILE A 1 453 ? -36.600 10.100 58.608 1.00 86.44 453 ILE A N 1
ATOM 3472 C CA . ILE A 1 453 ? -36.194 11.276 59.388 1.00 86.44 453 ILE A CA 1
ATOM 3473 C C . ILE A 1 453 ? -37.413 11.966 60.012 1.00 86.44 453 ILE A C 1
ATOM 3475 O O . ILE A 1 453 ? -37.362 12.328 61.190 1.00 86.44 453 ILE A O 1
ATOM 3479 N N . ASP A 1 454 ? -38.509 12.143 59.267 1.00 88.00 454 ASP A N 1
ATOM 3480 C CA . ASP A 1 454 ? -39.723 12.786 59.787 1.00 88.00 454 ASP A CA 1
ATOM 3481 C C . ASP A 1 454 ? -40.412 11.935 60.865 1.00 88.00 454 ASP A C 1
ATOM 3483 O O . ASP A 1 454 ? -40.824 12.454 61.905 1.00 88.00 454 ASP A O 1
ATOM 3487 N N . GLU A 1 455 ? -40.488 10.616 60.674 1.00 86.56 455 GLU A N 1
ATOM 3488 C CA . GLU A 1 455 ? -40.996 9.706 61.701 1.00 86.56 455 GLU A CA 1
ATOM 3489 C C . GLU A 1 455 ? -40.106 9.683 62.939 1.00 86.56 455 GLU A C 1
ATOM 3491 O O . GLU A 1 455 ? -40.612 9.738 64.060 1.00 86.56 455 GLU A O 1
ATOM 3496 N N . ASN A 1 456 ? -38.787 9.617 62.767 1.00 82.88 456 ASN A N 1
ATOM 3497 C CA . ASN A 1 456 ? -37.859 9.593 63.889 1.00 82.88 456 ASN A CA 1
ATOM 3498 C C . ASN A 1 456 ? -37.919 10.914 64.663 1.00 82.88 456 ASN A C 1
ATOM 3500 O O . ASN A 1 456 ? -37.914 10.903 65.893 1.00 82.88 456 ASN A O 1
ATOM 3504 N N . ARG A 1 457 ? -38.088 12.041 63.959 1.00 85.25 457 ARG A N 1
ATOM 3505 C CA . ARG A 1 457 ? -38.342 13.350 64.566 1.00 85.25 457 ARG A CA 1
ATOM 3506 C C . ARG A 1 457 ? -39.653 13.368 65.351 1.00 85.25 457 ARG A C 1
ATOM 3508 O O . ARG A 1 457 ? -39.637 13.752 66.514 1.00 85.25 457 ARG A O 1
ATOM 3515 N N . LYS A 1 458 ? -40.763 12.888 64.779 1.00 89.69 458 LYS A N 1
ATOM 3516 C CA . LYS A 1 458 ? -42.053 12.777 65.490 1.00 89.69 458 LYS A CA 1
ATOM 3517 C C . LYS A 1 458 ? -41.957 11.893 66.730 1.00 89.69 458 LYS A C 1
ATOM 3519 O O . LYS A 1 458 ? -42.472 12.258 67.783 1.00 89.69 458 LYS A O 1
ATOM 3524 N N . ARG A 1 459 ? -41.284 10.744 66.624 1.00 84.75 459 ARG A N 1
ATOM 3525 C CA . ARG A 1 459 ? -41.053 9.836 67.757 1.00 84.75 459 ARG A CA 1
ATOM 3526 C C . ARG A 1 459 ? -40.184 10.495 68.825 1.00 84.75 459 ARG A C 1
ATOM 3528 O O . ARG A 1 459 ? -40.473 10.339 70.008 1.00 84.75 459 ARG A O 1
ATOM 3535 N N . ALA A 1 460 ? -39.138 11.221 68.433 1.00 80.56 460 ALA A N 1
ATOM 3536 C CA . ALA A 1 460 ? -38.297 11.970 69.359 1.00 80.56 460 ALA A CA 1
ATOM 3537 C C . ALA A 1 460 ? -39.104 13.060 70.078 1.00 80.56 460 ALA A C 1
ATOM 3539 O O . ALA A 1 460 ? -39.062 13.114 71.303 1.00 80.56 460 ALA A O 1
ATOM 3540 N N . ASP A 1 461 ? -39.904 13.844 69.352 1.00 89.69 461 ASP A N 1
ATOM 3541 C CA . ASP A 1 461 ? -40.774 14.878 69.922 1.00 89.69 461 ASP A CA 1
ATOM 3542 C C . ASP A 1 461 ? -41.804 14.278 70.893 1.00 89.69 461 ASP A C 1
ATOM 3544 O O . ASP A 1 461 ? -42.020 14.813 71.981 1.00 89.69 461 ASP A O 1
ATOM 3548 N N . GLN A 1 462 ? -42.396 13.131 70.547 1.00 88.75 462 GLN A N 1
ATOM 3549 C CA . GLN A 1 462 ? -43.343 12.432 71.414 1.00 88.75 462 GLN A CA 1
ATOM 3550 C C . GLN A 1 462 ? -42.672 11.934 72.697 1.00 88.75 462 GLN A C 1
ATOM 3552 O O . GLN A 1 462 ? -43.168 12.228 73.781 1.00 88.75 462 GLN A O 1
ATOM 3557 N N . LYS A 1 463 ? -41.517 11.261 72.596 1.00 80.81 463 LYS A N 1
ATOM 3558 C CA . LYS A 1 463 ? -40.737 10.816 73.764 1.00 80.81 463 LYS A CA 1
ATOM 3559 C C . LYS A 1 463 ? -40.306 11.983 74.643 1.00 80.81 463 LYS A C 1
ATOM 3561 O O . LYS A 1 463 ? -40.327 11.871 75.863 1.00 80.81 463 LYS A O 1
ATOM 3566 N N . LEU A 1 464 ? -39.913 13.098 74.032 1.00 86.88 464 LEU A N 1
ATOM 3567 C CA . LEU A 1 464 ? -39.498 14.293 74.752 1.00 86.88 464 LEU A CA 1
ATOM 3568 C C . LEU A 1 464 ? -40.695 14.923 75.475 1.00 86.88 464 LEU A C 1
ATOM 3570 O O . LEU A 1 464 ? -40.575 15.281 76.640 1.00 86.88 464 LEU A O 1
ATOM 3574 N N . SER A 1 465 ? -41.872 14.962 74.844 1.00 89.88 465 SER A N 1
ATOM 3575 C CA . SER A 1 465 ? -43.118 15.389 75.490 1.00 89.88 465 SER A CA 1
ATOM 3576 C C . SER A 1 465 ? -43.534 14.465 76.638 1.00 89.88 465 SER A C 1
ATOM 3578 O O . SER A 1 465 ? -43.974 14.949 77.677 1.00 89.88 465 SER A O 1
ATOM 3580 N N . GLU A 1 466 ? -43.398 13.150 76.474 1.00 88.31 466 GLU A N 1
ATOM 3581 C CA . GLU A 1 466 ? -43.710 12.156 77.508 1.00 88.31 466 GLU A CA 1
ATOM 3582 C C . GLU A 1 466 ? -42.751 12.273 78.695 1.00 88.31 466 GLU A C 1
ATOM 3584 O O . GLU A 1 466 ? -43.191 12.323 79.841 1.00 88.31 466 GLU A O 1
ATOM 3589 N N . ALA A 1 467 ? -41.448 12.414 78.432 1.00 87.06 467 ALA A N 1
ATOM 3590 C CA . ALA A 1 467 ? -40.441 12.644 79.460 1.00 87.06 467 ALA A CA 1
ATOM 3591 C C . ALA A 1 467 ? -40.678 13.969 80.196 1.00 87.06 467 ALA A C 1
ATOM 3593 O O . ALA A 1 467 ? -40.604 14.007 81.421 1.00 87.06 467 ALA A O 1
ATOM 3594 N N . LEU A 1 468 ? -41.015 15.048 79.480 1.00 87.75 468 LEU A N 1
ATOM 3595 C CA . LEU A 1 468 ? -41.357 16.334 80.093 1.00 87.75 468 LEU A CA 1
ATOM 3596 C C . LEU A 1 468 ? -42.635 16.245 80.939 1.00 87.75 468 LEU A C 1
ATOM 3598 O O . LEU A 1 468 ? -42.670 16.807 82.033 1.00 87.75 468 LEU A O 1
ATOM 3602 N N . SER A 1 469 ? -43.656 15.515 80.480 1.00 89.12 469 SER A N 1
ATOM 3603 C CA . SER A 1 469 ? -44.883 15.272 81.250 1.00 89.12 469 SER A CA 1
ATOM 3604 C C . SER A 1 469 ? -44.603 14.450 82.506 1.00 89.12 469 SER A C 1
ATOM 3606 O O . SER A 1 469 ? -45.036 14.833 83.587 1.00 89.12 469 SER A O 1
ATOM 3608 N N . GLY A 1 470 ? -43.836 13.365 82.388 1.00 88.94 470 GLY A N 1
ATOM 3609 C CA . GLY A 1 470 ? -43.458 12.521 83.521 1.00 88.94 470 GLY A CA 1
ATOM 3610 C C . GLY A 1 470 ? -42.574 13.255 84.529 1.00 88.94 470 GLY A C 1
ATOM 3611 O O . GLY A 1 470 ? -42.769 13.116 85.732 1.00 88.94 470 GLY A O 1
ATOM 3612 N N . ILE A 1 471 ? -41.649 14.103 84.063 1.00 85.81 471 ILE A N 1
ATOM 3613 C CA . ILE A 1 471 ? -40.885 14.999 84.941 1.00 85.81 471 ILE A CA 1
ATOM 3614 C C . ILE A 1 471 ? -41.834 15.967 85.644 1.00 85.81 471 ILE A C 1
ATOM 3616 O O . ILE A 1 471 ? -41.701 16.136 86.848 1.00 85.81 471 ILE A O 1
ATOM 3620 N N . SER A 1 472 ? -42.793 16.574 84.939 1.00 87.19 472 SER A N 1
ATOM 3621 C CA . SER A 1 472 ? -43.768 17.491 85.542 1.00 87.19 472 SER A CA 1
ATOM 3622 C C . SER A 1 472 ? -44.618 16.805 86.613 1.00 87.19 472 SER A C 1
ATOM 3624 O O . SER A 1 472 ? -44.757 17.339 87.709 1.00 87.19 472 SER A O 1
ATOM 3626 N N . GLU A 1 473 ? -45.142 15.615 86.325 1.00 85.31 473 GLU A N 1
ATOM 3627 C CA . GLU A 1 473 ? -45.943 14.821 87.260 1.00 85.31 473 GLU A CA 1
ATOM 3628 C C . GLU A 1 473 ? -45.110 14.388 88.470 1.00 85.31 473 GLU A C 1
ATOM 3630 O O . GLU A 1 473 ? -45.542 14.541 89.609 1.00 85.31 473 GLU A O 1
ATOM 3635 N N . ARG A 1 474 ? -43.859 13.960 88.253 1.00 82.56 474 ARG A N 1
ATOM 3636 C CA . ARG A 1 474 ? -42.932 13.636 89.341 1.00 82.56 474 ARG A CA 1
ATOM 3637 C C . ARG A 1 474 ? -42.565 14.861 90.169 1.00 82.56 474 ARG A C 1
ATOM 3639 O O . ARG A 1 474 ? -42.388 14.744 91.375 1.00 82.56 474 ARG A O 1
ATOM 3646 N N . LEU A 1 475 ? -42.433 16.033 89.554 1.00 84.44 475 LEU A N 1
ATOM 3647 C CA . LEU A 1 475 ? -42.122 17.277 90.255 1.00 84.44 475 LEU A CA 1
ATOM 3648 C C . LEU A 1 475 ? -43.324 17.738 91.089 1.00 84.44 475 LEU A C 1
ATOM 3650 O O . LEU A 1 475 ? -43.129 18.190 92.213 1.00 84.44 475 LEU A O 1
ATOM 3654 N N . GLU A 1 476 ? -44.549 17.539 90.600 1.00 83.50 476 GLU A N 1
ATOM 3655 C CA . GLU A 1 476 ? -45.792 17.759 91.348 1.00 83.50 476 GLU A CA 1
ATOM 3656 C C . GLU A 1 476 ? -45.970 16.735 92.486 1.00 83.50 476 GLU A C 1
ATOM 3658 O O . GLU A 1 476 ? -46.308 17.104 93.613 1.00 83.50 476 GLU A O 1
ATOM 3663 N N . GLU A 1 477 ? -45.644 15.462 92.256 1.00 82.31 477 GLU A N 1
ATOM 3664 C CA . GLU A 1 477 ? -45.613 14.411 93.281 1.00 82.31 477 GLU A CA 1
ATOM 3665 C C . GLU A 1 477 ? -44.565 14.719 94.362 1.00 82.31 477 GLU A C 1
ATOM 3667 O O . GLU A 1 477 ? -44.854 14.675 95.556 1.00 82.31 477 GLU A O 1
ATOM 3672 N N . VAL A 1 478 ? -43.355 15.118 93.969 1.00 80.56 478 VAL A N 1
ATOM 3673 C CA . VAL A 1 478 ? -42.302 15.535 94.901 1.00 80.56 478 VAL A CA 1
ATOM 3674 C C . VAL A 1 478 ? -42.716 16.809 95.631 1.00 80.56 478 VAL A C 1
ATOM 3676 O O . VAL A 1 478 ? -42.477 16.921 96.830 1.00 80.56 478 VAL A O 1
ATOM 3679 N N . GLN A 1 479 ? -43.379 17.761 94.975 1.00 78.88 479 GLN A N 1
ATOM 3680 C CA . GLN A 1 479 ? -43.863 18.983 95.615 1.00 78.88 479 GLN A CA 1
ATOM 3681 C C . GLN A 1 479 ? -44.989 18.691 96.616 1.00 78.88 479 GLN A C 1
ATOM 3683 O O . GLN A 1 479 ? -45.002 19.274 97.700 1.00 78.88 479 GLN A O 1
ATOM 3688 N N . THR A 1 480 ? -45.895 17.760 96.315 1.00 78.56 480 THR A N 1
ATOM 3689 C CA . THR A 1 480 ? -46.957 17.318 97.230 1.00 78.56 480 THR A CA 1
ATOM 3690 C C . THR A 1 480 ? -46.414 16.449 98.366 1.00 78.56 480 THR A C 1
ATOM 3692 O O . THR A 1 480 ? -46.809 16.661 99.512 1.00 78.56 480 THR A O 1
ATOM 3695 N N . GLN A 1 481 ? -45.445 15.559 98.126 1.00 73.19 481 GLN A N 1
ATOM 3696 C CA . GLN A 1 481 ? -44.681 14.852 99.168 1.00 73.19 481 GLN A CA 1
ATOM 3697 C C . GLN A 1 481 ? -43.888 15.822 100.050 1.00 73.19 481 GLN A C 1
ATOM 3699 O O . GLN A 1 481 ? -43.840 15.678 101.273 1.00 73.19 481 GLN A O 1
ATOM 3704 N N . THR A 1 482 ? -43.306 16.864 99.462 1.00 73.75 482 THR A N 1
ATOM 3705 C CA . THR A 1 482 ? -42.607 17.916 100.209 1.00 73.75 482 THR A CA 1
ATOM 3706 C C . THR A 1 482 ? -43.607 18.742 101.021 1.00 73.75 482 THR A C 1
ATOM 3708 O O . THR A 1 482 ? -43.378 18.996 102.195 1.00 73.75 482 THR A O 1
ATOM 3711 N N . ALA A 1 483 ? -44.772 19.097 100.475 1.00 69.25 483 ALA A N 1
ATOM 3712 C CA . ALA A 1 483 ? -45.818 19.823 101.202 1.00 69.25 483 ALA A CA 1
ATOM 3713 C C . ALA A 1 483 ? -46.434 18.986 102.341 1.00 69.25 483 ALA A C 1
ATOM 3715 O O . ALA A 1 483 ? -46.708 19.501 103.428 1.00 69.25 483 ALA A O 1
ATOM 3716 N N . THR A 1 484 ? -46.618 17.684 102.122 1.00 69.12 484 THR A N 1
ATOM 3717 C CA . THR A 1 484 ? -47.136 16.738 103.119 1.00 69.12 484 THR A CA 1
ATOM 3718 C C . THR A 1 484 ? -46.103 16.330 104.160 1.00 69.12 484 THR A C 1
ATOM 3720 O O . THR A 1 484 ? -46.511 16.031 105.273 1.00 69.12 484 THR A O 1
ATOM 3723 N N . SER A 1 485 ? -44.799 16.377 103.876 1.00 69.88 485 SER A N 1
ATOM 3724 C CA . SER A 1 485 ? -43.730 16.218 104.881 1.00 69.88 485 SER A CA 1
ATOM 3725 C C . SER A 1 485 ? -43.425 17.522 105.628 1.00 69.88 485 SER A C 1
ATOM 3727 O O . SER A 1 485 ? -43.142 17.504 106.829 1.00 69.88 485 SER A O 1
ATOM 3729 N N . LEU A 1 486 ? -43.602 18.674 104.975 1.00 61.28 486 LEU A N 1
ATOM 3730 C CA . LEU A 1 486 ? -43.574 19.982 105.623 1.00 61.28 486 LEU A CA 1
ATOM 3731 C C . LEU A 1 486 ? -44.793 20.202 106.525 1.00 61.28 486 LEU A C 1
ATOM 3733 O O . LEU A 1 486 ? -44.658 20.899 107.521 1.00 61.28 486 LEU A O 1
ATOM 3737 N N . SER A 1 487 ? -45.956 19.599 106.262 1.00 67.12 487 SER A N 1
ATOM 3738 C CA . SER A 1 487 ? -47.159 19.778 107.096 1.00 67.12 487 SER A CA 1
ATOM 3739 C C . SER A 1 487 ? -47.001 19.258 108.544 1.00 67.12 487 SER A C 1
ATOM 3741 O O . SER A 1 487 ? -47.359 19.988 109.470 1.00 67.12 487 SER A O 1
ATOM 3743 N N . PRO A 1 488 ? -46.426 18.066 108.808 1.00 68.12 488 PRO A N 1
ATOM 3744 C CA . PRO A 1 488 ? -46.031 17.615 110.138 1.00 68.12 488 PRO A CA 1
ATOM 3745 C C . PRO A 1 488 ? -44.951 18.477 110.774 1.00 68.12 488 PRO A C 1
ATOM 3747 O O . PRO A 1 488 ? -45.036 18.710 111.970 1.00 68.12 488 PRO A O 1
ATOM 3750 N N . ILE A 1 489 ? -43.973 18.983 110.015 1.00 65.75 489 ILE A N 1
ATOM 3751 C CA . ILE A 1 489 ? -42.928 19.875 110.548 1.00 65.75 489 ILE A CA 1
ATOM 3752 C C . ILE A 1 489 ? -43.520 21.242 110.909 1.00 65.75 489 ILE A C 1
ATOM 3754 O O . ILE A 1 489 ? -43.219 21.774 111.968 1.00 65.75 489 ILE A O 1
ATOM 3758 N N . GLN A 1 490 ? -44.425 21.781 110.096 1.00 67.62 490 GLN A N 1
ATOM 3759 C CA . GLN A 1 490 ? -45.178 23.005 110.370 1.00 67.62 490 GLN A CA 1
ATOM 3760 C C . GLN A 1 490 ? -46.136 22.815 111.551 1.00 67.62 490 GLN A C 1
ATOM 3762 O O . GLN A 1 490 ? -46.211 23.684 112.414 1.00 67.62 490 GLN A O 1
ATOM 3767 N N . LYS A 1 491 ? -46.819 21.666 111.656 1.00 68.12 491 LYS A N 1
ATOM 3768 C CA . LYS A 1 491 ? -47.618 21.289 112.837 1.00 68.12 491 LYS A CA 1
ATOM 3769 C C . LYS A 1 491 ? -46.748 21.067 114.067 1.00 68.12 491 LYS A C 1
ATOM 3771 O O . LYS A 1 491 ? -47.166 21.436 115.155 1.00 68.12 491 LYS A O 1
ATOM 3776 N N . ALA A 1 492 ? -45.551 20.509 113.915 1.00 70.88 492 ALA A N 1
ATOM 3777 C CA . ALA A 1 492 ? -44.590 20.333 114.992 1.00 70.88 492 ALA A CA 1
ATOM 3778 C C . ALA A 1 492 ? -44.061 21.690 115.448 1.00 70.88 492 ALA A C 1
ATOM 3780 O O . ALA A 1 492 ? -44.101 21.941 116.640 1.00 70.88 492 ALA A O 1
ATOM 3781 N N . MET A 1 493 ? -43.689 22.597 114.539 1.00 65.56 493 MET A N 1
ATOM 3782 C CA . MET A 1 493 ? -43.329 23.985 114.844 1.00 65.56 493 MET A CA 1
ATOM 3783 C C . MET A 1 493 ? -44.489 24.744 115.493 1.00 65.56 493 MET A C 1
ATOM 3785 O O . MET A 1 493 ? -44.260 25.448 116.466 1.00 65.56 493 MET A O 1
ATOM 3789 N N . ALA A 1 494 ? -45.731 24.563 115.036 1.00 69.38 494 ALA A N 1
ATOM 3790 C CA . ALA A 1 494 ? -46.911 25.164 115.658 1.00 69.38 494 ALA A CA 1
ATOM 3791 C C . ALA A 1 494 ? -47.202 24.570 117.046 1.00 69.38 494 ALA A C 1
ATOM 3793 O O . ALA A 1 494 ? -47.519 25.316 117.967 1.00 69.38 494 ALA A O 1
ATOM 3794 N N . SER A 1 495 ? -47.038 23.252 117.222 1.00 69.50 495 SER A N 1
ATOM 3795 C CA . SER A 1 495 ? -47.165 22.557 118.511 1.00 69.50 495 SER A CA 1
ATOM 3796 C C . SER A 1 495 ? -46.019 22.889 119.461 1.00 69.50 495 SER A C 1
ATOM 3798 O O . SER A 1 495 ? -46.218 22.927 120.664 1.00 69.50 495 SER A O 1
ATOM 3800 N N . LEU A 1 496 ? -44.821 23.154 118.934 1.00 67.38 496 LEU A N 1
ATOM 3801 C CA . LEU A 1 496 ? -43.652 23.575 119.691 1.00 67.38 496 LEU A CA 1
ATOM 3802 C C . LEU A 1 496 ? -43.795 25.042 120.075 1.00 67.38 496 LEU A C 1
ATOM 3804 O O . LEU A 1 496 ? -43.444 25.367 121.191 1.00 67.38 496 LEU A O 1
ATOM 3808 N N . ALA A 1 497 ? -44.377 25.890 119.222 1.00 68.38 497 ALA A N 1
ATOM 3809 C CA . ALA A 1 497 ? -44.755 27.259 119.558 1.00 68.38 497 ALA A CA 1
ATOM 3810 C C . ALA A 1 497 ? -45.833 27.287 120.652 1.00 68.38 497 ALA A C 1
ATOM 3812 O O . ALA A 1 497 ? -45.646 27.976 121.642 1.00 68.38 497 ALA A O 1
ATOM 3813 N N . THR A 1 498 ? -46.883 26.458 120.562 1.00 66.88 498 THR A N 1
ATOM 3814 C CA . THR A 1 498 ? -47.891 26.335 121.641 1.00 66.88 498 THR A CA 1
ATOM 3815 C C . THR A 1 498 ? -47.338 25.666 122.897 1.00 66.88 498 THR A C 1
ATOM 3817 O O . THR A 1 498 ? -47.762 25.988 124.000 1.00 66.88 498 THR A O 1
ATOM 3820 N N . ARG A 1 499 ? -46.382 24.739 122.773 1.00 62.34 499 ARG A N 1
ATOM 3821 C CA . ARG A 1 499 ? -45.720 24.103 123.921 1.00 62.34 499 ARG A CA 1
ATOM 3822 C C . ARG A 1 499 ? -44.653 24.999 124.543 1.00 62.34 499 ARG A C 1
ATOM 3824 O O . ARG A 1 499 ? -44.444 24.871 125.739 1.00 62.34 499 ARG A O 1
ATOM 3831 N N . LEU A 1 500 ? -44.024 25.896 123.779 1.00 61.81 500 LEU A N 1
ATOM 3832 C CA . LEU A 1 500 ? -43.203 26.998 124.287 1.00 61.81 500 LEU A CA 1
ATOM 3833 C C . LEU A 1 500 ? -44.086 28.020 124.999 1.00 61.81 500 LEU A C 1
ATOM 3835 O O . LEU A 1 500 ? -43.758 28.387 126.112 1.00 61.81 500 LEU A O 1
ATOM 3839 N N . GLU A 1 501 ? -45.234 28.381 124.428 1.00 60.62 501 GLU A N 1
ATOM 3840 C CA . GLU A 1 501 ? -46.215 29.280 125.051 1.00 60.62 501 GLU A CA 1
ATOM 3841 C C . GLU A 1 501 ? -46.784 28.679 126.355 1.00 60.62 501 GLU A C 1
ATOM 3843 O O . GLU A 1 501 ? -46.885 29.364 127.366 1.00 60.62 501 GLU A O 1
ATOM 3848 N N . MET A 1 502 ? -47.033 27.362 126.401 1.00 56.16 502 MET A N 1
ATOM 3849 C CA . MET A 1 502 ? -47.443 26.651 127.624 1.00 56.16 502 MET A CA 1
ATOM 3850 C C . MET A 1 502 ? -46.301 26.349 128.615 1.00 56.16 502 MET A C 1
ATOM 3852 O O . MET A 1 502 ? -46.580 26.081 129.781 1.00 56.16 502 MET A O 1
ATOM 3856 N N . LEU A 1 503 ? -45.033 26.359 128.187 1.00 49.38 503 LEU A N 1
ATOM 3857 C CA . LEU A 1 503 ? -43.864 26.219 129.074 1.00 49.38 503 LEU A CA 1
ATOM 3858 C C . LEU A 1 503 ? -43.345 27.569 129.582 1.00 49.38 503 LEU A C 1
ATOM 3860 O O . LEU A 1 503 ? -42.662 27.595 130.603 1.00 49.38 503 LEU A O 1
ATOM 3864 N N . GLU A 1 504 ? -43.675 28.673 128.914 1.00 52.53 504 GLU A N 1
ATOM 3865 C CA . GLU A 1 504 ? -43.356 30.034 129.354 1.00 52.53 504 GLU A CA 1
ATOM 3866 C C . GLU A 1 504 ? -44.282 30.492 130.501 1.00 52.53 504 GLU A C 1
ATOM 3868 O O . GLU A 1 504 ? -43.849 31.239 131.378 1.00 52.53 504 GLU A O 1
ATOM 3873 N N . ASP A 1 505 ? -45.502 29.941 130.591 1.00 48.41 505 ASP A N 1
ATOM 3874 C CA . ASP A 1 505 ? -46.492 30.266 131.635 1.00 48.41 505 ASP A CA 1
ATOM 3875 C C . ASP A 1 505 ? -46.346 29.478 132.957 1.00 48.41 505 ASP A C 1
ATOM 3877 O O . ASP A 1 505 ? -47.007 29.791 133.952 1.00 48.41 505 ASP A O 1
ATOM 3881 N N . THR A 1 506 ? -45.452 28.483 133.041 1.00 47.62 506 THR A N 1
ATOM 3882 C CA . THR A 1 506 ? -45.171 27.775 134.304 1.00 47.62 506 THR A CA 1
ATOM 3883 C C . THR A 1 506 ? -43.681 27.492 134.504 1.00 47.62 506 THR A C 1
ATOM 3885 O O . THR A 1 506 ? -43.173 26.460 134.075 1.00 47.62 506 THR A O 1
ATOM 3888 N N . ALA A 1 507 ? -43.053 28.374 135.290 1.00 32.97 507 ALA A N 1
ATOM 3889 C CA . ALA A 1 507 ? -41.740 28.285 135.947 1.00 32.97 507 ALA A CA 1
ATOM 3890 C C . ALA A 1 507 ? -40.543 28.976 135.255 1.00 32.97 507 ALA A C 1
ATOM 3892 O O . ALA A 1 507 ? -39.936 28.487 134.309 1.00 32.97 507 ALA A O 1
ATOM 3893 N N . ALA A 1 508 ? -40.131 30.087 135.874 1.00 34.19 508 ALA A N 1
ATOM 3894 C CA . ALA A 1 508 ? -38.796 30.680 135.792 1.00 34.19 508 ALA A CA 1
ATOM 3895 C C . ALA A 1 508 ? -37.783 29.924 136.706 1.00 34.19 508 ALA A C 1
ATOM 3897 O O . ALA A 1 508 ? -38.144 28.953 137.371 1.00 34.19 508 ALA A O 1
ATOM 3898 N N . PRO A 1 509 ? -36.542 30.417 136.874 1.00 45.47 509 PRO A N 1
ATOM 3899 C CA . PRO A 1 509 ? -35.336 30.093 136.108 1.00 45.47 509 PRO A CA 1
ATOM 3900 C C . PRO A 1 509 ? -34.340 29.236 136.923 1.00 45.47 509 PRO A C 1
ATOM 3902 O O . PRO A 1 509 ? -34.245 29.436 138.124 1.00 45.47 509 PRO A O 1
ATOM 3905 N N . PHE A 1 510 ? -33.502 28.381 136.314 1.00 33.62 510 PHE A N 1
ATOM 3906 C CA . PHE A 1 510 ? -32.202 28.004 136.913 1.00 33.62 510 PHE A CA 1
ATOM 3907 C C . PHE A 1 510 ? -31.177 27.495 135.890 1.00 33.62 510 PHE A C 1
ATOM 3909 O O . PHE A 1 510 ? -31.497 26.898 134.867 1.00 33.62 510 PHE A O 1
ATOM 3916 N N . GLN A 1 511 ? -29.922 27.807 136.204 1.00 36.25 511 GLN A N 1
ATOM 3917 C CA . GLN A 1 511 ? -28.721 27.721 135.385 1.00 36.25 511 GLN A CA 1
ATOM 3918 C C . GLN A 1 511 ? -27.987 26.370 135.469 1.00 36.25 511 GLN A C 1
ATOM 3920 O O . GLN A 1 511 ? -27.920 25.738 136.517 1.00 36.25 511 GLN A O 1
ATOM 3925 N N . SER A 1 512 ? -27.246 26.115 134.386 1.00 31.97 512 SER A N 1
ATOM 3926 C CA . SER A 1 512 ? -25.933 25.455 134.293 1.00 31.97 512 SER A CA 1
ATOM 3927 C C . SER A 1 512 ? -25.831 23.929 134.414 1.00 31.97 512 SER A C 1
ATOM 3929 O O . SER A 1 512 ? -26.075 23.349 135.463 1.00 31.97 512 SER A O 1
ATOM 3931 N N . ALA A 1 513 ? -25.258 23.322 133.369 1.00 32.31 513 ALA A N 1
ATOM 3932 C CA . ALA A 1 513 ? -24.036 22.529 133.503 1.00 32.31 513 ALA A CA 1
ATOM 3933 C C . ALA A 1 513 ? -23.308 22.443 132.148 1.00 32.31 513 ALA A C 1
ATOM 3935 O O . ALA A 1 513 ? -23.821 21.900 131.175 1.00 32.31 51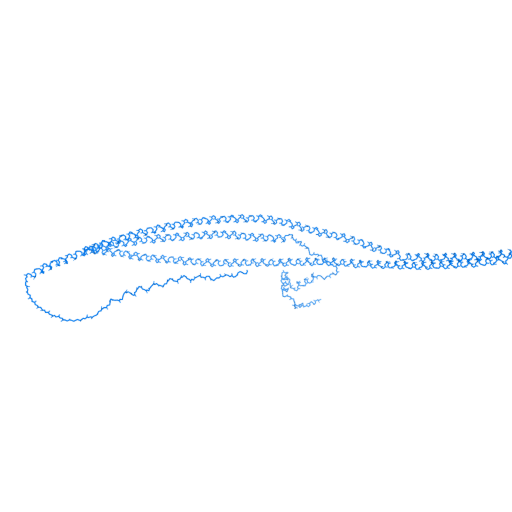3 ALA A O 1
ATOM 3936 N N . LYS A 1 514 ? -22.098 23.012 132.105 1.00 33.91 514 LYS A N 1
ATOM 3937 C CA . LYS A 1 514 ? -21.076 22.780 131.077 1.00 33.91 514 LYS A CA 1
ATOM 3938 C C . LYS A 1 514 ? -20.602 21.325 131.145 1.00 33.91 514 LYS A C 1
ATOM 3940 O O . LYS A 1 514 ? -20.234 20.876 132.227 1.00 33.91 514 LYS A O 1
ATOM 3945 N N . ALA A 1 515 ? -20.466 20.677 129.992 1.00 30.86 515 ALA A N 1
ATOM 3946 C CA . ALA A 1 515 ? -19.515 19.588 129.782 1.00 30.86 515 ALA A CA 1
ATOM 3947 C C . ALA A 1 515 ? -19.079 19.569 128.305 1.00 30.86 515 ALA A C 1
ATOM 3949 O O . ALA A 1 515 ? -19.784 19.074 127.435 1.00 30.86 515 ALA A O 1
ATOM 3950 N N . GLU A 1 516 ? -17.918 20.162 128.039 1.00 38.47 516 GLU A N 1
ATOM 3951 C CA . GLU A 1 516 ? -17.032 19.790 126.926 1.00 38.47 516 GLU A CA 1
ATOM 3952 C C . GLU A 1 516 ? -16.359 18.446 127.290 1.00 38.47 516 GLU A C 1
ATOM 3954 O O . GLU A 1 516 ? -16.154 18.214 128.489 1.00 38.47 516 GLU A O 1
ATOM 3959 N N . PRO A 1 517 ? -15.974 17.572 126.330 1.00 46.38 517 PRO A N 1
ATOM 3960 C CA . PRO A 1 517 ? -14.822 17.910 125.484 1.00 46.38 517 PRO A CA 1
ATOM 3961 C C . PRO A 1 517 ? -14.777 17.326 124.047 1.00 46.38 517 PRO A C 1
ATOM 3963 O O . PRO A 1 517 ? -15.310 16.265 123.754 1.00 46.38 517 PRO A O 1
ATOM 3966 N N . LYS A 1 518 ? -14.031 18.055 123.204 1.00 37.31 518 LYS A N 1
ATOM 3967 C CA . LYS A 1 518 ? -12.931 17.632 122.305 1.00 37.31 518 LYS A CA 1
ATOM 3968 C C . LYS A 1 518 ? -13.101 16.467 121.308 1.00 37.31 518 LYS A C 1
ATOM 3970 O O . LYS A 1 518 ? -13.120 15.306 121.685 1.00 37.31 518 LYS A O 1
ATOM 3975 N N . ASP A 1 519 ? -12.934 16.868 120.045 1.00 36.06 519 ASP A N 1
ATOM 3976 C CA . ASP A 1 519 ? -11.854 16.446 119.131 1.00 36.06 519 ASP A CA 1
ATOM 3977 C C . ASP A 1 519 ? -11.920 15.036 118.516 1.00 36.06 519 ASP A C 1
ATOM 3979 O O . ASP A 1 519 ? -11.597 14.039 119.153 1.00 36.06 519 ASP A O 1
ATOM 3983 N N . LEU A 1 520 ? -12.277 15.007 117.227 1.00 35.34 520 LEU A N 1
ATOM 3984 C CA . LEU A 1 520 ? -11.602 14.234 116.179 1.00 35.34 520 LEU A CA 1
ATOM 3985 C C . LEU A 1 520 ? -12.001 14.825 114.815 1.00 35.34 520 LEU A C 1
ATOM 3987 O O . LEU A 1 520 ? -13.018 14.478 114.218 1.00 35.34 520 LEU A O 1
ATOM 3991 N N . ALA A 1 521 ? -11.165 15.746 114.336 1.00 37.22 521 ALA A N 1
ATOM 3992 C CA . ALA A 1 521 ? -10.858 15.878 112.912 1.00 37.22 521 ALA A CA 1
ATOM 3993 C C . ALA A 1 521 ? -10.418 14.486 112.380 1.00 37.22 521 ALA A C 1
ATOM 3995 O O . ALA A 1 521 ? -9.886 13.688 113.143 1.00 37.22 521 ALA A O 1
ATOM 3996 N N . THR A 1 522 ? -10.652 14.033 111.153 1.00 38.62 522 THR A N 1
ATOM 3997 C CA . THR A 1 522 ? -10.384 14.617 109.834 1.00 38.62 522 THR A CA 1
ATOM 3998 C C . THR A 1 522 ? -10.963 13.660 108.782 1.00 38.62 522 THR A C 1
ATOM 4000 O O . THR A 1 522 ? -10.696 12.465 108.875 1.00 38.62 522 THR A O 1
ATOM 4003 N N . MET A 1 523 ? -11.654 14.158 107.756 1.00 33.78 523 MET A N 1
ATOM 4004 C CA . MET A 1 523 ? -11.398 13.792 106.349 1.00 33.78 523 MET A CA 1
ATOM 4005 C C . MET A 1 523 ? -12.244 14.679 105.442 1.00 33.78 523 MET A C 1
ATOM 4007 O O . MET A 1 523 ? -13.349 14.366 105.012 1.00 33.78 523 MET A O 1
ATOM 4011 N N . GLU A 1 524 ? -11.665 15.845 105.216 1.00 42.97 524 GLU A N 1
ATOM 4012 C CA . GLU A 1 524 ? -11.885 16.709 104.076 1.00 42.97 524 GLU A CA 1
ATOM 4013 C C . GLU A 1 524 ? -11.336 15.981 102.837 1.00 42.97 524 GLU A C 1
ATOM 4015 O O . GLU A 1 524 ? -10.131 15.774 102.712 1.00 42.97 524 GLU A O 1
ATOM 4020 N N . ALA A 1 525 ? -12.229 15.511 101.969 1.00 40.78 525 ALA A N 1
ATOM 4021 C CA . ALA A 1 525 ? -11.903 15.037 100.625 1.00 40.78 525 ALA A CA 1
ATOM 4022 C C . ALA A 1 525 ? -13.108 15.280 99.702 1.00 40.78 525 ALA A C 1
ATOM 4024 O O . ALA A 1 525 ? -13.670 14.370 99.103 1.00 40.78 525 ALA A O 1
ATOM 4025 N N . ILE A 1 526 ? -13.533 16.542 99.636 1.00 45.22 526 ILE A N 1
ATOM 4026 C CA . ILE A 1 526 ? -14.248 17.088 98.483 1.00 45.22 526 ILE A CA 1
ATOM 4027 C C . ILE A 1 526 ? -13.217 17.957 97.769 1.00 45.22 526 ILE A C 1
ATOM 4029 O O . ILE A 1 526 ? -12.993 19.092 98.179 1.00 45.22 526 ILE A O 1
ATOM 4033 N N . ASN A 1 527 ? -12.514 17.371 96.800 1.00 49.44 527 ASN A N 1
ATOM 4034 C CA . ASN A 1 527 ? -11.966 18.043 95.616 1.00 49.44 527 ASN A CA 1
ATOM 4035 C C . ASN A 1 527 ? -11.127 17.048 94.811 1.00 49.44 527 ASN A C 1
ATOM 4037 O O . ASN A 1 527 ? -9.907 17.133 94.775 1.00 49.44 527 ASN A O 1
ATOM 4041 N N . GLU A 1 528 ? -11.791 16.094 94.164 1.00 47.12 528 GLU A N 1
ATOM 4042 C CA . GLU A 1 528 ? -11.207 15.372 93.031 1.00 47.12 528 GLU A CA 1
ATOM 4043 C C . GLU A 1 528 ? -12.340 14.741 92.218 1.00 47.12 528 GLU A C 1
ATOM 4045 O O . GLU A 1 528 ? -12.677 13.569 92.339 1.00 47.12 528 GLU A O 1
ATOM 4050 N N . THR A 1 529 ? -13.037 15.573 91.449 1.00 41.12 529 THR A N 1
ATOM 4051 C CA . THR A 1 529 ? -13.908 15.098 90.354 1.00 41.12 529 THR A CA 1
ATOM 4052 C C . THR A 1 529 ? -14.042 16.106 89.213 1.00 41.12 529 THR A C 1
ATOM 4054 O O . THR A 1 529 ? -14.740 15.834 88.247 1.00 41.12 529 THR A O 1
ATOM 4057 N N . ASP A 1 530 ? -13.285 17.207 89.260 1.00 44.44 530 ASP A N 1
ATOM 4058 C CA . ASP A 1 530 ? -13.189 18.202 88.183 1.00 44.44 530 ASP A CA 1
ATOM 4059 C C . ASP A 1 530 ? -11.939 17.980 87.304 1.00 44.44 530 ASP A C 1
ATOM 4061 O O . ASP A 1 530 ? -11.363 18.910 86.748 1.00 44.44 530 ASP A O 1
ATOM 4065 N N . ARG A 1 531 ? -11.457 16.728 87.214 1.00 51.66 531 ARG A N 1
ATOM 4066 C CA . ARG A 1 531 ? -10.243 16.384 86.448 1.00 51.66 531 ARG A CA 1
ATOM 4067 C C . ARG A 1 531 ? -10.307 15.070 85.662 1.00 51.66 531 ARG A C 1
ATOM 4069 O O . ARG A 1 531 ? -9.284 14.429 85.462 1.00 51.66 531 ARG A O 1
ATOM 4076 N N . LEU A 1 532 ? -11.496 14.685 85.198 1.00 46.25 532 LEU A N 1
ATOM 4077 C CA . LEU A 1 532 ? -11.690 13.601 84.218 1.00 46.25 532 LEU A CA 1
ATOM 4078 C C . LEU A 1 532 ? -12.693 14.007 83.124 1.00 46.25 532 LEU A C 1
ATOM 4080 O O . LEU A 1 532 ? -13.601 13.259 82.780 1.00 46.25 532 LEU A O 1
ATOM 4084 N N . LEU A 1 533 ? -12.530 15.221 82.596 1.00 43.44 533 LEU A N 1
ATOM 4085 C CA . LEU A 1 533 ? -13.206 15.718 81.391 1.00 43.44 533 LEU A CA 1
ATOM 4086 C C . LEU A 1 533 ? -12.213 16.504 80.518 1.00 43.44 533 LEU A C 1
ATOM 4088 O O . LEU A 1 533 ? -12.513 17.586 80.031 1.00 43.44 533 LEU A O 1
ATOM 4092 N N . GLU A 1 534 ? -11.001 15.971 80.353 1.00 51.25 534 GLU A N 1
ATOM 4093 C CA . GLU A 1 534 ? -9.998 16.543 79.446 1.00 51.25 534 GLU A CA 1
ATOM 4094 C C . GLU A 1 534 ? -9.022 15.457 78.955 1.00 51.25 534 GLU A C 1
ATOM 4096 O O . GLU A 1 534 ? -7.815 15.557 79.116 1.00 51.25 534 GLU A O 1
ATOM 4101 N N . GLU A 1 535 ? -9.558 14.365 78.407 1.00 48.69 535 GLU A N 1
ATOM 4102 C CA . GLU A 1 535 ? -8.793 13.388 77.617 1.00 48.69 535 GLU A CA 1
ATOM 4103 C C . GLU A 1 535 ? -9.777 12.609 76.735 1.00 48.69 535 GLU A C 1
ATOM 4105 O O . GLU A 1 535 ? -10.252 11.561 77.137 1.00 48.69 535 GLU A O 1
ATOM 4110 N N . PHE A 1 536 ? -10.210 13.213 75.620 1.00 40.84 536 PHE A N 1
ATOM 4111 C CA . PHE A 1 536 ? -10.708 12.570 74.380 1.00 40.84 536 PHE A CA 1
ATOM 4112 C C . PHE A 1 536 ? -11.065 13.654 73.335 1.00 40.84 536 PHE A C 1
ATOM 4114 O O . PHE A 1 536 ? -12.110 13.634 72.687 1.00 40.84 536 PHE A O 1
ATOM 4121 N N . GLN A 1 537 ? -10.179 14.640 73.179 1.00 49.94 537 GLN A N 1
ATOM 4122 C CA . GLN A 1 537 ? -10.097 15.478 71.982 1.00 49.94 537 GLN A CA 1
ATOM 4123 C C . GLN A 1 537 ? -8.665 15.383 71.471 1.00 49.94 537 GLN A C 1
ATOM 4125 O O . GLN A 1 537 ? -7.851 16.236 71.782 1.00 49.94 537 GLN A O 1
ATOM 4130 N N . GLU A 1 538 ? -8.365 14.296 70.769 1.00 49.84 538 GLU A N 1
ATOM 4131 C CA . GLU A 1 538 ? -7.301 14.189 69.765 1.00 49.84 538 GLU A CA 1
ATOM 4132 C C . GLU A 1 538 ? -7.350 12.760 69.220 1.00 49.84 538 GLU A C 1
ATOM 4134 O O . GLU A 1 538 ? -6.845 11.833 69.837 1.00 49.84 538 GLU A O 1
ATOM 4139 N N . ASP A 1 539 ? -8.090 12.582 68.128 1.00 42.62 539 ASP A N 1
ATOM 4140 C CA . ASP A 1 539 ? -7.780 11.629 67.055 1.00 42.62 539 ASP A CA 1
ATOM 4141 C C . ASP A 1 539 ? -8.766 11.895 65.912 1.00 42.62 539 ASP A C 1
ATOM 4143 O O . ASP A 1 539 ? -9.631 11.094 65.569 1.00 42.62 539 ASP A O 1
ATOM 4147 N N . ASP A 1 540 ? -8.654 13.097 65.346 1.00 47.34 540 ASP A N 1
ATOM 4148 C CA . ASP A 1 540 ? -9.279 13.443 64.070 1.00 47.34 540 ASP A CA 1
ATOM 4149 C C . ASP A 1 540 ? -8.226 14.108 63.173 1.00 47.34 540 ASP A C 1
ATOM 4151 O O . ASP A 1 540 ? -8.303 15.274 62.799 1.00 47.34 540 ASP A O 1
ATOM 4155 N N . THR A 1 541 ? -7.168 13.349 62.878 1.00 44.88 541 THR A N 1
ATOM 4156 C CA . THR A 1 541 ? -6.263 13.609 61.752 1.00 44.88 541 THR A CA 1
ATOM 4157 C C . THR A 1 541 ? -5.896 12.288 61.083 1.00 44.88 541 THR A C 1
ATOM 4159 O O . THR A 1 541 ? -4.775 11.799 61.180 1.00 44.88 541 THR A O 1
ATOM 4162 N N . SER A 1 542 ? -6.863 11.688 60.393 1.00 43.81 542 SER A N 1
ATOM 4163 C CA . SER A 1 542 ? -6.612 10.703 59.332 1.00 43.81 542 SER A CA 1
ATOM 4164 C C . SER A 1 542 ? -7.233 11.214 58.036 1.00 43.81 542 SER A C 1
ATOM 4166 O O . SER A 1 542 ? -8.139 10.615 57.470 1.00 43.81 542 SER A O 1
ATOM 4168 N N . SER A 1 543 ? -6.764 12.378 57.597 1.00 48.75 543 SER A N 1
ATOM 4169 C CA . SER A 1 543 ? -7.067 12.936 56.283 1.00 48.75 543 SER A CA 1
ATOM 4170 C C . SER A 1 543 ? -5.804 13.571 55.712 1.00 48.75 543 SER A C 1
ATOM 4172 O O . SER A 1 543 ? -5.775 14.772 55.482 1.00 48.75 543 SER A O 1
ATOM 4174 N N . ASP A 1 544 ? -4.750 12.772 55.534 1.00 48.56 544 ASP A N 1
ATOM 4175 C CA . ASP A 1 544 ? -3.660 13.120 54.618 1.00 48.56 544 ASP A CA 1
ATOM 4176 C C . ASP A 1 544 ? -2.838 11.876 54.249 1.00 48.56 544 ASP A C 1
ATOM 4178 O O . ASP A 1 544 ? -1.818 11.564 54.854 1.00 48.56 544 ASP A O 1
ATOM 4182 N N . LEU A 1 545 ? -3.347 11.087 53.305 1.00 45.06 545 LEU A N 1
ATOM 4183 C CA . LEU A 1 545 ? -2.594 10.036 52.619 1.00 45.06 545 LEU A CA 1
ATOM 4184 C C . LEU A 1 545 ? -3.362 9.702 51.345 1.00 45.06 545 LEU A C 1
ATOM 4186 O O . LEU A 1 545 ? -4.176 8.791 51.343 1.00 45.06 545 LEU A O 1
ATOM 4190 N N . LEU A 1 546 ? -3.174 10.532 50.319 1.00 42.34 546 LEU A N 1
ATOM 4191 C CA . LEU A 1 546 ? -3.207 10.213 48.884 1.00 42.34 546 LEU A CA 1
ATOM 4192 C C . LEU A 1 546 ? -2.970 11.534 48.124 1.00 42.34 546 LEU A C 1
ATOM 4194 O O . LEU A 1 546 ? -3.860 12.072 47.471 1.00 42.34 546 LEU A O 1
ATOM 4198 N N . ALA A 1 547 ? -1.761 12.080 48.269 1.00 41.78 547 ALA A N 1
ATOM 4199 C CA . ALA A 1 547 ? -1.233 13.090 47.364 1.00 41.78 547 ALA A CA 1
ATOM 4200 C C . ALA A 1 547 ? -0.267 12.394 46.400 1.00 41.78 547 ALA A C 1
ATOM 4202 O O . ALA A 1 547 ? 0.758 11.864 46.820 1.00 41.78 547 ALA A O 1
ATOM 4203 N N . ASP A 1 548 ? -0.696 12.353 45.142 1.00 44.44 548 ASP A N 1
ATOM 4204 C CA . ASP A 1 548 ? 0.084 12.401 43.908 1.00 44.44 548 ASP A CA 1
ATOM 4205 C C . ASP A 1 548 ? 1.565 12.023 43.982 1.00 44.44 548 ASP A C 1
ATOM 4207 O O . ASP A 1 548 ? 2.437 12.842 44.263 1.00 44.44 548 ASP A O 1
ATOM 4211 N N . GLU A 1 549 ? 1.849 10.809 43.528 1.00 45.62 549 GLU A N 1
ATOM 4212 C CA . GLU A 1 549 ? 3.078 10.534 42.801 1.00 45.62 549 GLU A CA 1
ATOM 4213 C C . GLU A 1 549 ? 2.761 9.427 41.794 1.00 45.62 549 GLU A C 1
ATOM 4215 O O . GLU A 1 549 ? 2.612 8.280 42.192 1.00 45.62 549 GLU A O 1
ATOM 4220 N N . TYR A 1 550 ? 2.513 9.781 40.528 1.00 39.22 550 TYR A N 1
ATOM 4221 C CA . TYR A 1 550 ? 3.041 9.094 39.342 1.00 39.22 550 TYR A CA 1
ATOM 4222 C C . TYR A 1 550 ? 2.610 9.804 38.049 1.00 39.22 550 TYR A C 1
ATOM 4224 O O . TYR A 1 550 ? 1.471 10.237 37.891 1.00 39.22 550 TYR A O 1
ATOM 4232 N N . ASP A 1 551 ? 3.582 9.819 37.141 1.00 40.19 551 ASP A N 1
ATOM 4233 C CA . ASP A 1 551 ? 3.600 10.194 35.729 1.00 40.19 551 ASP A CA 1
ATOM 4234 C C . ASP A 1 551 ? 3.542 11.677 35.342 1.00 40.19 551 ASP A C 1
ATOM 4236 O O . ASP A 1 551 ? 2.683 12.438 35.764 1.00 40.19 551 ASP A O 1
ATOM 4240 N N . ALA A 1 552 ? 4.346 12.175 34.409 1.00 46.53 552 ALA A N 1
ATOM 4241 C CA . ALA A 1 552 ? 5.593 11.788 33.743 1.00 46.53 552 ALA A CA 1
ATOM 4242 C C . ALA A 1 552 ? 5.680 12.762 32.560 1.00 46.53 552 ALA A C 1
ATOM 4244 O O . ALA A 1 552 ? 4.671 13.152 31.967 1.00 46.53 552 ALA A O 1
ATOM 4245 N N . GLU A 1 553 ? 6.897 13.172 32.243 1.00 46.06 553 GLU A N 1
ATOM 4246 C CA . GLU A 1 553 ? 7.234 13.975 31.076 1.00 46.06 553 GLU A CA 1
ATOM 4247 C C . GLU A 1 553 ? 6.729 13.311 29.782 1.00 46.06 553 GLU A C 1
ATOM 4249 O O . GLU A 1 553 ? 6.962 12.127 29.546 1.00 46.06 553 GLU A O 1
ATOM 4254 N N . PHE A 1 554 ? 6.061 14.091 28.929 1.00 47.47 554 PHE A N 1
ATOM 4255 C CA . PHE A 1 554 ? 5.928 13.781 27.507 1.00 47.47 554 PHE A CA 1
ATOM 4256 C C . PHE A 1 554 ? 7.034 14.533 26.756 1.00 47.47 554 PHE A C 1
ATOM 4258 O O . PHE A 1 554 ? 7.021 15.767 26.711 1.00 47.47 554 PHE A O 1
ATOM 4265 N N . GLU A 1 555 ? 7.973 13.771 26.190 1.00 46.09 555 GLU A N 1
ATOM 4266 C CA . GLU A 1 555 ? 8.656 14.111 24.932 1.00 46.09 555 GLU A CA 1
ATOM 4267 C C . GLU A 1 555 ? 7.710 13.926 23.738 1.00 46.09 555 GLU A C 1
ATOM 4269 O O . GLU A 1 555 ? 6.913 12.954 23.747 1.00 46.09 555 GLU A O 1
#

Nearest PDB structures (foldseek):
  7zr1-assembly1_C  TM=2.053E-01  e=4.124E+00  Thermochaetoides thermophila
  7zr1-assembly1_D  TM=2.639E-01  e=6.222E+00  Thermochaetoides thermophila

Radius of gyration: 73.04 Å; Cα contacts (8 Å, |Δi|>4): 40; chains: 1; bounding box: 123×93×246 Å

Sequence (555 aa):
MSQTGPWSVKGIDQRARDAAREAAHAEGITLGEYLNRLLMSVEAPRPNEVAYPFENRRPTPNAANDTLDKLTRRIEATEARSTLAITGMDHTILGLVARLEDAEQNSSAISGHVEGLIEELRETHSALQSKVQKLEADDSSRENLEALKSLEQALGKLASHVFEESELAQNETQAIKGRVETGFADLTDRVESMEVKVEHTLSDAASRVERAVDQAELRAEGTARELADRLSNLETHVNLRLSGVDKTDERLAGVEARVAQSVESVENTLTRTQDRLNRAETTTDAALLSLESTFNNLDAKIETLSKTVEPDLADRLRAEFESRFEEIMSTVRSTVDTARAELAEEIARAATGTSEETVADLKSGLDDVREKLTAGEDRQIQDMDAVSSEIKRIGDLVGSRMEDFGANLDKRVNASEQRSAEAISQIGDQVATVASRLQARQDKALQTLAGEIDENRKRADQKLSEALSGISERLEEVQTQTATSLSPIQKAMASLATRLEMLEDTAAPFQSAKAEPKDLATMEAINETDRLLEEFQEDDTSSDLLADEYDAEFE

Secondary structure (DSSP, 8-state):
----PPP--SSS-HHHHHHHHHHHHHTTS-HHHHHHHHHHHS----TT-PPPPP------TTHHHHHHHHHHHHHHHHHHHHHHHHHHHHHHHHHHHHHHHHHHHHHHHHHHHHHHHHHHHHHHHHHHHHHHHHHHH---HHHHHHHHHHHHHHHHHHHHHHHHHHHHHHHHHHHHHHHHHHHHHHHHHHHHHHHHHHHHHHHHHHHHHHHHHHHHHHHHHHHHHHHHHHHHHHHHHHHHHHHHHHHHHHHHHHHHHHHHHHHHHHHHHHHHHHHHHHHHHHHHHHHHHHHHHHHHHHHHHHHHHHTT--HHHHHHHHHHHHHHHHHHHHHHHHHHHHHHHHHHHHHHHHHHTTHHHHHHHHHHHHHHHHHHHHHHHHHHHHHHHHHHHHHHHHHHHHHHHHHHHHHHHHHHHHHHHHHHHHHHHHHHHHHHHHHHHHHHHHHHHHHHHHHHHHHHHHHHHHHHHHHHHHHHHHHHHHHHHHHHHHHHHHHHHHHHHHHHHHHHSS----------------------SSSSSSS--------------------

Foldseek 3Di:
DDPDDDDDPPPDDPVVVVVLCVVCVVVVHHSVVSVVVVVVVPPDDDPDDDDDDDDDPDPDPCPVVVVLVVVVVVVVVVLVVVVVVLVVVVVVVVVVVVVVVVVVVVVVVVVVVVVVVVVVVVVLVVVLVVLVVVLVVDPDPVVVVVSVVVNVVSVVVVVVVVVVVVVVVVVVVVVVVVVVVVVVVVVVVVVVVVVVVVVVVVVVVVVVVVVVVVVVVVVVVVVVVVVVVVVVVVVVVVVVVVVVVVVLVVLVVVLVVLVVVLVVLVVVLVVVLVVVVVVLVVVVVVLVVVVVVVVVVVVVVCVVDVVDDDPVVVVVVVVVVVVVVVVVVVVSVVVNVVSVVVSVVVNVCSCPPRNPVSVVVSVVSVVVSVVVVVVVVVVVVVVVVVVVVVVVVVVVSVVVVVVVSVVVVVVVVVVSVVVVVVSVVVVVVVVVVVVVVVVVVVVVVVVVVVVVVVVVVVVVVVVVVVVVVVVVVVVVVVVVVVVVVVVVVVVVVVVVVVVVVVVVPDDDDDDDDDDDDDDDDDDDDPDDDPPPPPPDPDDPPPPDPDDDDDDDDDD